Protein AF-A0A3A0AFW9-F1 (afdb_monomer)

Foldseek 3Di:
DDKDWDDDDPDDDDDDDDDDDDDDDPDDDDDDIDMDDDPDPVVVCVVVVVPVCPDDPDVVVVVVVVVVVVVVVVVVVVVVVVVVCVVVPVDPCPDPDPDPPDDPDDPVVVLVVVQVVLVVADWDWDDDQAEIEIGGPVCCVLVVVLVVLLQVLLQVLLVLQVHHGDHSVNHAYEYADADPVDPVCVVVVVVVVVVVVVDDDDPPDDPPPVNVVCVVPVPPDDPPPPDDDDDDDDDDWWDDLPDLDSYHYFHQLVNDDDDPPQDSSLVRSLSSLLRSNLSSLSVLCPPFTFGNVCVLLSLLSSVLRSVVSSCVRVVPPPPPPPPPDLPPQDDDPDPDSVVVDDSVSSNNVSNLLVVLLCVPQHSVLNNVLSVLSRVDDDQQVSCCSRRVDGSVVSVVVSVVVCCVRPNDDD

Mean predicted aligned error: 15.99 Å

Secondary structure (DSSP, 8-state):
-EEEEEPPP--------------------PPPPEEEEE-SHHHHHHHHTTS--PPPPPHHHHHHHHHHHHHHHHHHHHHHHHHHHHHTT-----PPP------S--HHHHHHHHHHHHTTSPEEEEE-SSEEEEEEGGGHHHHHHHHHHHHHHHHHHHHHTTPPPPPTT--EEEEEE---S-GGGHHHHHHHHHHHHT------S---HHHHHHHHHTTSS----------S---S-B-------SEEEEE-GGGS---TT--HHHHHHHHHHHHHHHHHHHHHHTT---BGGGHHHHHHHHHHHHHHHHHHHH------------------STTSGGGTS-HHHHHHHHHHHHHHHHHHH-TTHHHHHHHHTTT-SSHHHHHHHHHSS-HHHHHHHHHHHHHHHH----

Sequence (410 aa):
MRLVANSPRVSTILGLRGRPLQGKTMNNVRPWFDWQFVEDEDEWQRCVAHDDSAPEAHPADVARRQHLDWQVQIATAALLATLILLMSGRYSLRPPAVRNDGQNGDEGAAGTMTLAIAYIEPWQTITTAHFTFTFVQSEAAMVAPVARAAEPLYAALRHAVGLPKPSADEQIAIHIAPAITHPSAIPFWQSMHDQGRRGSQIFTGYTTLASLQAICTSHSLQFLVDEQPRSEESCPSQVSLDPIERTLTIPSPRLRSKPDGVSHADALVQALADQLAGRALAEALHGKRIAAGWSPLLAGMRLWLSRHTRTALLGFAPKDWQEGAVPMVQPGPCDFVADLLSVDERTMAAATIINFGMCAYGRDKLPTLLAALAQYDSWHVLIPAVFGVSAEEFEHDWQEHLRARYGDPS

Solvent-accessible surface area (backbone atoms only — not comparable to full-atom values): 25334 Å² total; per-residue (Å²): 113,51,81,51,82,51,80,85,78,93,72,87,83,86,84,82,92,82,83,88,79,82,86,76,86,86,85,80,83,74,90,77,73,58,77,48,83,38,72,48,70,74,57,47,52,55,60,54,71,68,61,81,73,72,73,77,79,52,69,68,60,56,54,49,50,54,51,50,53,51,51,53,52,51,54,50,52,53,52,51,52,49,51,54,46,54,73,64,70,78,53,81,81,71,76,74,80,83,73,88,69,95,64,100,77,68,71,67,63,61,54,57,54,52,54,60,54,62,72,71,48,58,74,43,76,51,74,61,75,45,38,38,39,37,34,39,53,93,46,47,86,49,46,57,62,47,61,65,51,47,55,64,50,49,43,50,46,21,48,51,47,63,40,70,74,82,49,73,86,60,55,32,38,35,37,43,38,78,65,66,96,46,80,82,52,53,66,60,48,54,52,52,52,58,53,62,73,67,55,91,71,81,89,83,63,88,79,50,72,64,59,64,48,47,64,67,52,73,78,64,89,80,85,76,81,78,83,69,84,82,76,82,89,75,85,84,63,73,58,79,81,72,82,83,69,56,63,46,80,41,64,30,42,91,74,48,93,68,63,89,93,58,48,57,50,56,51,41,47,52,53,48,34,42,54,49,26,48,48,36,50,50,62,64,42,60,96,52,62,38,49,50,86,47,51,44,47,54,49,2,44,31,53,40,48,24,49,57,52,45,30,73,71,70,68,43,69,71,74,69,79,84,62,71,75,70,75,77,77,72,88,55,73,94,70,67,56,70,76,77,48,52,73,65,55,43,21,51,54,28,21,51,52,51,50,46,48,34,70,78,72,36,60,83,40,46,33,51,41,63,56,40,45,50,76,39,87,48,64,72,59,39,34,36,75,58,72,72,42,54,42,67,56,52,50,51,54,47,51,53,49,49,36,75,75,72,45,76,90,127

pLDDT: mean 71.01, std 24.16, range [23.73, 98.25]

Structure (mmCIF, N/CA/C/O backbone):
data_AF-A0A3A0AFW9-F1
#
_entry.id   AF-A0A3A0AFW9-F1
#
loop_
_atom_site.group_PDB
_atom_site.id
_atom_site.type_symbol
_atom_site.label_atom_id
_atom_site.label_alt_id
_atom_site.label_comp_id
_atom_site.label_asym_id
_atom_site.label_entity_id
_atom_site.label_seq_id
_atom_site.pdbx_PDB_ins_code
_atom_site.Cartn_x
_atom_site.Cartn_y
_atom_site.Cartn_z
_atom_site.occupancy
_atom_site.B_iso_or_equiv
_atom_site.auth_seq_id
_atom_site.auth_comp_id
_atom_site.auth_asym_id
_atom_site.auth_atom_id
_atom_site.pdbx_PDB_model_num
ATOM 1 N N . MET A 1 1 ? -34.595 17.211 -5.704 1.00 37.59 1 MET A N 1
ATOM 2 C CA . MET A 1 1 ? -33.244 17.753 -5.453 1.00 37.59 1 MET A CA 1
ATOM 3 C C . MET A 1 1 ? -32.344 17.439 -6.641 1.00 37.59 1 MET A C 1
ATOM 5 O O . MET A 1 1 ? -32.106 16.267 -6.922 1.00 37.59 1 MET A O 1
ATOM 9 N N . ARG A 1 2 ? -31.934 18.463 -7.398 1.00 43.22 2 ARG A N 1
ATOM 10 C CA . ARG A 1 2 ? -31.089 18.342 -8.602 1.00 43.22 2 ARG A CA 1
ATOM 11 C C . ARG A 1 2 ? -29.952 19.373 -8.554 1.00 43.22 2 ARG A C 1
ATOM 13 O O . ARG A 1 2 ? -30.084 20.399 -7.889 1.00 43.22 2 ARG A O 1
ATOM 20 N N . LEU A 1 3 ? -28.836 19.073 -9.222 1.00 32.41 3 LEU A N 1
ATOM 21 C CA . LEU A 1 3 ? -27.611 19.883 -9.204 1.00 32.41 3 LEU A CA 1
ATOM 22 C C . LEU A 1 3 ? -27.411 20.575 -10.563 1.00 32.41 3 LEU A C 1
ATOM 24 O O . LEU A 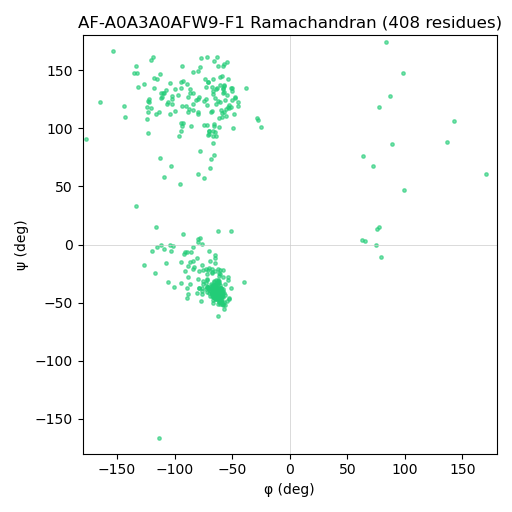1 3 ? -27.463 19.900 -11.592 1.00 32.41 3 LEU A O 1
ATOM 28 N N . VAL A 1 4 ? -27.160 21.888 -10.571 1.00 43.19 4 VAL A N 1
ATOM 29 C CA . VAL A 1 4 ? -26.870 22.682 -11.785 1.00 43.19 4 VAL A CA 1
ATOM 30 C C . VAL A 1 4 ? -25.558 23.450 -11.604 1.00 43.19 4 VAL A C 1
ATOM 32 O O . VAL A 1 4 ? -25.309 24.009 -10.535 1.00 43.19 4 VAL A O 1
ATOM 35 N N . ALA A 1 5 ? -24.724 23.489 -12.649 1.00 37.56 5 ALA A N 1
ATOM 36 C CA . ALA A 1 5 ? -23.521 24.320 -12.707 1.00 37.56 5 ALA A CA 1
ATOM 37 C C . ALA A 1 5 ? -23.843 25.663 -13.377 1.00 37.56 5 ALA A C 1
ATOM 39 O O . ALA A 1 5 ? -24.220 25.681 -14.549 1.00 37.56 5 ALA A O 1
ATOM 40 N N . ASN A 1 6 ? -23.658 26.784 -12.677 1.00 42.91 6 ASN A N 1
ATOM 41 C CA . ASN A 1 6 ? -23.862 28.109 -13.266 1.00 42.91 6 ASN A CA 1
ATOM 42 C C . ASN A 1 6 ? -22.550 28.697 -13.810 1.00 42.91 6 ASN A C 1
ATOM 44 O O . ASN A 1 6 ? -21.511 28.681 -13.149 1.00 42.91 6 ASN A O 1
ATOM 48 N N . SER A 1 7 ? -22.607 29.262 -15.020 1.00 33.00 7 SER A N 1
ATOM 49 C CA . SER A 1 7 ? -21.509 30.037 -15.611 1.00 33.00 7 SER A CA 1
ATOM 50 C C . SER A 1 7 ? -21.595 31.509 -15.176 1.00 33.00 7 SER A C 1
ATOM 52 O O . SER A 1 7 ? -22.681 32.093 -15.243 1.00 33.00 7 SER A O 1
ATOM 54 N N . PRO A 1 8 ? -20.495 32.160 -14.752 1.00 34.72 8 PRO A N 1
ATOM 55 C CA . PRO A 1 8 ? -20.556 33.548 -14.314 1.00 34.72 8 PRO A CA 1
ATOM 56 C C . PRO A 1 8 ? -20.768 34.506 -15.496 1.00 34.72 8 PRO A C 1
ATOM 58 O O . PRO A 1 8 ? -19.922 34.635 -16.384 1.00 34.72 8 PRO A O 1
ATOM 61 N N . ARG A 1 9 ? -21.870 35.269 -15.468 1.00 33.31 9 ARG A N 1
ATOM 62 C CA . ARG A 1 9 ? -21.994 36.515 -16.239 1.00 33.31 9 ARG A CA 1
ATOM 63 C C . ARG A 1 9 ? -21.245 37.636 -15.516 1.00 33.31 9 ARG A C 1
ATOM 65 O O . ARG A 1 9 ? -21.505 37.927 -14.352 1.00 33.31 9 ARG A O 1
ATOM 72 N N . VAL A 1 10 ? -20.349 38.309 -16.236 1.00 35.72 10 VAL A N 1
ATOM 73 C CA . VAL A 1 10 ? -19.743 39.576 -15.807 1.00 35.72 10 VAL A CA 1
ATOM 74 C C . VAL A 1 10 ? -20.819 40.661 -15.870 1.00 35.72 10 VAL A C 1
ATOM 76 O O . VAL A 1 10 ? -21.062 41.241 -16.926 1.00 35.72 10 VAL A O 1
ATOM 79 N N . SER A 1 11 ? -21.480 40.933 -14.747 1.00 28.70 11 SER A N 1
ATOM 80 C CA . SER A 1 11 ? -22.333 42.114 -14.580 1.00 28.70 11 SER A CA 1
ATOM 81 C C . SER A 1 11 ? -21.656 43.134 -13.668 1.00 28.70 11 SER A C 1
ATOM 83 O O . SER A 1 11 ? -21.302 42.864 -12.524 1.00 28.70 11 SER A O 1
ATOM 85 N N . THR A 1 12 ? -21.460 44.318 -14.236 1.00 29.67 12 THR A N 1
ATOM 86 C CA . THR A 1 12 ? -20.892 45.536 -13.665 1.00 29.67 12 THR A CA 1
ATOM 87 C C . THR A 1 12 ? -21.508 45.906 -12.310 1.00 29.67 12 THR A C 1
ATOM 89 O O . THR A 1 12 ? -22.651 46.351 -12.252 1.00 29.67 12 THR A O 1
ATOM 92 N N . ILE A 1 13 ? -20.725 45.823 -11.230 1.00 25.70 13 ILE A N 1
ATOM 93 C CA . ILE A 1 13 ? -21.006 46.534 -9.974 1.00 25.70 13 ILE A CA 1
ATOM 94 C C . ILE A 1 13 ? -20.225 47.850 -10.010 1.00 25.70 13 ILE A C 1
ATOM 96 O O . ILE A 1 13 ? -19.026 47.906 -9.739 1.00 25.70 13 ILE A O 1
ATOM 100 N N . LEU A 1 14 ? -20.916 48.921 -10.396 1.00 28.89 14 LEU A N 1
ATOM 101 C CA . LEU A 1 14 ? -20.464 50.294 -10.209 1.00 28.89 14 LEU A CA 1
ATOM 102 C C . LEU A 1 14 ? -20.928 50.762 -8.831 1.00 28.89 14 LEU A C 1
ATOM 104 O O . LEU A 1 14 ? -22.123 50.903 -8.592 1.00 28.89 14 LEU A O 1
ATOM 108 N N . GLY A 1 15 ? -19.969 51.065 -7.960 1.00 29.75 15 GLY A N 1
ATOM 109 C CA . GLY A 1 15 ? -20.211 51.899 -6.791 1.00 29.75 15 GLY A CA 1
ATOM 110 C C . GLY A 1 15 ? -19.553 51.373 -5.531 1.00 29.75 15 GLY A C 1
ATOM 111 O O . GLY A 1 15 ? -20.198 50.685 -4.761 1.00 29.75 15 GLY A O 1
ATOM 112 N N . LEU A 1 16 ? -18.299 51.767 -5.302 1.00 25.95 16 LEU A N 1
ATOM 113 C CA . LEU A 1 16 ? -17.840 52.297 -4.015 1.00 25.95 16 LEU A CA 1
ATOM 114 C C . LEU A 1 16 ? -16.478 52.985 -4.213 1.00 25.95 16 LEU A C 1
ATOM 116 O O . LEU A 1 16 ? -15.519 52.421 -4.734 1.00 25.95 16 LEU A O 1
ATOM 120 N N . ARG A 1 17 ? -16.443 54.268 -3.844 1.00 31.45 17 ARG A N 1
ATOM 121 C CA . ARG A 1 17 ? -15.264 55.141 -3.823 1.00 31.45 17 ARG A CA 1
ATOM 122 C C . ARG A 1 17 ? -14.277 54.669 -2.751 1.00 31.45 17 ARG A C 1
ATOM 124 O O . ARG A 1 17 ? -14.675 54.544 -1.599 1.00 31.45 17 ARG A O 1
ATOM 131 N N . GLY A 1 18 ? -12.984 54.626 -3.082 1.00 30.72 18 GLY A N 1
ATOM 132 C CA . GLY A 1 18 ? -11.931 54.929 -2.105 1.00 30.72 18 GLY A CA 1
ATOM 133 C C . GLY A 1 18 ? -10.651 54.093 -2.178 1.00 30.72 18 GLY A C 1
ATOM 134 O O . GLY A 1 18 ? -10.605 52.999 -1.638 1.00 30.72 18 GLY A O 1
ATOM 135 N N . ARG A 1 19 ? -9.589 54.744 -2.677 1.00 28.05 19 ARG A N 1
ATOM 136 C CA . ARG A 1 19 ? -8.141 54.428 -2.624 1.00 28.05 19 ARG A CA 1
ATOM 137 C C . ARG A 1 19 ? -7.558 53.510 -3.719 1.00 28.05 19 ARG A C 1
ATOM 139 O O . ARG A 1 19 ? -8.044 52.405 -3.925 1.00 28.05 19 ARG A O 1
ATOM 146 N N . PRO A 1 20 ? -6.468 53.944 -4.390 1.00 32.84 20 PRO A N 1
ATOM 147 C CA . PRO A 1 20 ? -5.750 53.124 -5.355 1.00 32.84 20 PRO A CA 1
ATOM 148 C C . PRO A 1 20 ? -4.788 52.167 -4.636 1.00 32.84 20 PRO A C 1
ATOM 150 O O . PRO A 1 20 ? -3.909 52.608 -3.896 1.00 32.84 20 PRO A O 1
ATOM 153 N N . LEU A 1 21 ? -4.919 50.864 -4.888 1.00 32.56 21 LEU A N 1
ATOM 154 C CA . LEU A 1 21 ? -3.841 49.905 -4.649 1.00 32.56 21 LEU A CA 1
ATOM 155 C C . LEU A 1 21 ? -2.978 49.839 -5.912 1.00 32.56 21 LEU A C 1
ATOM 157 O O . LEU A 1 21 ? -3.436 49.446 -6.984 1.00 32.56 21 LEU A O 1
ATOM 161 N N . GLN A 1 22 ? -1.731 50.284 -5.780 1.00 37.00 22 GLN A N 1
ATOM 162 C CA . GLN A 1 22 ? -0.700 50.161 -6.802 1.00 37.00 22 GLN A CA 1
ATOM 163 C C . GLN A 1 22 ? -0.321 48.689 -7.014 1.00 37.00 22 GLN A C 1
ATOM 165 O O . GLN A 1 22 ? 0.035 47.989 -6.072 1.00 37.00 22 GLN A O 1
ATOM 170 N N . GLY A 1 23 ? -0.327 48.271 -8.282 1.00 41.38 23 GLY A N 1
ATOM 171 C CA . GLY A 1 23 ? 0.675 47.370 -8.853 1.00 41.38 23 GLY A CA 1
ATOM 172 C C . GLY A 1 23 ? 0.766 45.951 -8.290 1.00 41.38 23 GLY A C 1
ATOM 173 O O . GLY A 1 23 ? 1.755 45.606 -7.651 1.00 41.38 23 GLY A O 1
ATOM 174 N N . LYS A 1 24 ? -0.178 45.080 -8.656 1.00 32.75 24 LYS A N 1
ATOM 175 C CA . LYS A 1 24 ? 0.105 43.644 -8.805 1.00 32.75 24 LYS A CA 1
ATOM 176 C C . LYS A 1 24 ? -0.708 43.084 -9.968 1.00 32.75 24 LYS A C 1
ATOM 178 O O . LYS A 1 24 ? -1.930 43.163 -9.985 1.00 32.75 24 LYS A O 1
ATOM 183 N N . THR A 1 25 ? -0.004 42.572 -10.967 1.00 34.81 25 THR A N 1
ATOM 184 C CA . THR A 1 25 ? -0.544 41.882 -12.138 1.00 34.81 25 THR A CA 1
ATOM 185 C C . THR A 1 25 ? -1.359 40.661 -11.699 1.00 34.81 25 THR A C 1
ATOM 187 O O . THR A 1 25 ? -0.814 39.698 -11.164 1.00 34.81 25 THR A O 1
ATOM 190 N N . MET A 1 26 ? -2.675 40.697 -11.922 1.00 33.06 26 MET A N 1
ATOM 191 C CA . MET A 1 26 ? -3.570 39.545 -11.773 1.00 33.06 26 MET A CA 1
ATOM 192 C C . MET A 1 26 ? -3.431 38.619 -12.990 1.00 33.06 26 MET A C 1
ATOM 194 O O . MET A 1 26 ? -4.250 38.653 -13.899 1.00 33.06 26 MET A O 1
ATOM 198 N N . ASN A 1 27 ? -2.397 37.778 -13.000 1.00 33.69 27 ASN A N 1
ATOM 199 C CA . ASN A 1 27 ? -2.289 36.637 -13.913 1.00 33.69 27 ASN A CA 1
ATOM 200 C C . ASN A 1 27 ? -2.387 35.347 -13.091 1.00 33.69 27 ASN A C 1
ATOM 202 O O . ASN A 1 27 ? -1.359 34.754 -12.790 1.00 33.69 27 ASN A O 1
ATOM 206 N N . ASN A 1 28 ? -3.596 34.993 -12.634 1.00 34.69 28 ASN A N 1
ATOM 207 C CA . ASN A 1 28 ? -4.026 33.631 -12.250 1.00 34.69 28 ASN A CA 1
ATOM 208 C C . ASN A 1 28 ? -5.400 33.667 -11.554 1.00 34.69 28 ASN A C 1
ATOM 210 O O . ASN A 1 28 ? -5.542 33.264 -10.402 1.00 34.69 28 ASN A O 1
ATOM 214 N N . VAL A 1 29 ? -6.435 34.144 -12.249 1.00 33.06 29 VAL A N 1
ATOM 215 C CA . VAL A 1 29 ? -7.818 33.848 -11.847 1.00 33.06 29 VAL A CA 1
ATOM 216 C C . VAL A 1 29 ? -8.253 32.632 -12.660 1.00 33.06 29 VAL A C 1
ATOM 218 O O . VAL A 1 29 ? -8.474 32.736 -13.864 1.00 33.06 29 VAL A O 1
ATOM 221 N N . ARG A 1 30 ? -8.307 31.458 -12.022 1.00 32.25 30 ARG A N 1
ATOM 222 C CA . ARG A 1 30 ? -9.023 30.303 -12.586 1.00 32.25 30 ARG A CA 1
ATOM 223 C C . ARG A 1 30 ? -10.527 30.599 -12.498 1.00 32.25 30 ARG A C 1
ATOM 225 O O . ARG A 1 30 ? -10.936 31.153 -11.480 1.00 32.25 30 ARG A O 1
ATOM 232 N N . PRO A 1 31 ? -11.351 30.258 -13.502 1.00 33.75 31 PRO A N 1
ATOM 233 C CA . PRO A 1 31 ? -12.797 30.377 -13.361 1.00 33.75 31 PRO A CA 1
ATOM 234 C C . PRO A 1 31 ? -13.266 29.407 -12.269 1.00 33.75 31 PRO A C 1
ATOM 236 O O . PRO A 1 31 ? -12.922 28.226 -12.297 1.00 33.75 31 PRO A O 1
ATOM 239 N N . TRP A 1 32 ? -13.985 29.927 -11.277 1.00 35.72 32 TRP A N 1
ATOM 240 C CA . TRP A 1 32 ? -14.683 29.127 -10.272 1.00 35.72 32 TRP A CA 1
ATOM 241 C C . TRP A 1 32 ? -16.116 28.900 -10.762 1.00 35.72 32 TRP A C 1
ATOM 243 O O . TRP A 1 32 ? -16.708 29.799 -11.362 1.00 35.72 32 TRP A O 1
ATOM 253 N N . PHE A 1 33 ? -16.643 27.699 -10.535 1.00 33.59 33 PHE A N 1
ATOM 254 C CA . PHE A 1 33 ? -18.048 27.369 -10.761 1.00 33.59 33 PHE A CA 1
ATOM 255 C C . PHE A 1 33 ? -18.752 27.366 -9.407 1.00 33.59 33 PHE A C 1
ATOM 257 O O . PHE A 1 33 ? -18.284 26.686 -8.492 1.00 33.59 33 PHE A O 1
ATOM 264 N N . ASP A 1 34 ? -19.856 28.101 -9.296 1.00 36.22 34 ASP A N 1
ATOM 265 C CA . ASP A 1 34 ? -20.763 27.986 -8.155 1.00 36.22 34 ASP A CA 1
ATOM 266 C C . ASP A 1 34 ? -21.789 26.890 -8.450 1.00 36.22 34 ASP A C 1
ATOM 268 O O . ASP A 1 34 ? -22.455 26.891 -9.492 1.00 36.22 34 ASP A O 1
ATOM 272 N N . TRP A 1 35 ? -21.891 25.942 -7.522 1.00 44.97 35 TRP A N 1
ATOM 273 C CA . TRP A 1 35 ? -22.885 24.878 -7.550 1.00 44.97 35 TRP A CA 1
ATOM 274 C C . TRP A 1 35 ? -24.061 25.281 -6.675 1.00 44.97 35 TRP A C 1
ATOM 276 O O . TRP A 1 35 ? -23.880 25.651 -5.515 1.00 44.97 35 TRP A O 1
ATOM 286 N N . GLN A 1 36 ? -25.267 25.189 -7.227 1.00 49.91 36 GLN A N 1
ATOM 287 C CA . GLN A 1 36 ? -26.495 25.465 -6.494 1.00 49.91 36 GLN A CA 1
ATOM 288 C C . GLN A 1 36 ? -27.363 24.209 -6.443 1.00 49.91 36 GLN A C 1
ATOM 290 O O . GLN A 1 36 ? -27.541 23.510 -7.446 1.00 49.91 36 GLN A O 1
ATOM 295 N N . PHE A 1 37 ? -27.892 23.926 -5.254 1.00 47.09 37 PHE A N 1
ATOM 296 C CA . PHE A 1 37 ? -28.903 22.900 -5.059 1.00 47.09 37 PHE A CA 1
ATOM 297 C C . PHE A 1 37 ? -30.263 23.502 -5.368 1.00 47.09 37 PHE A C 1
ATOM 299 O O . PHE A 1 37 ? -30.663 24.483 -4.746 1.00 47.09 37 PHE A O 1
ATOM 306 N N . VAL A 1 38 ? -30.952 22.903 -6.333 1.00 62.44 38 VAL A N 1
ATOM 307 C CA . VAL A 1 38 ? -32.309 23.292 -6.693 1.00 62.44 38 VAL A CA 1
ATOM 308 C C . VAL A 1 38 ? -33.253 22.241 -6.124 1.00 62.44 38 VAL A C 1
ATOM 310 O O . VAL A 1 38 ? -33.212 21.054 -6.487 1.00 62.44 38 VAL A O 1
ATOM 313 N N . GLU A 1 39 ? -34.044 22.666 -5.147 1.00 56.66 39 GLU A N 1
ATOM 314 C CA . GLU A 1 39 ? -34.952 21.788 -4.409 1.00 56.66 39 GLU A CA 1
ATOM 315 C C . GLU A 1 39 ? -36.320 21.676 -5.092 1.00 56.66 39 GLU A C 1
ATOM 317 O O . GLU A 1 39 ? -36.933 20.610 -5.016 1.00 56.66 39 GLU A O 1
ATOM 322 N N . ASP A 1 40 ? -36.732 22.709 -5.837 1.00 78.50 40 ASP A N 1
ATOM 323 C CA . ASP A 1 40 ? -38.038 22.819 -6.495 1.00 78.50 40 ASP A CA 1
ATOM 324 C C . ASP A 1 40 ? -37.973 22.561 -8.019 1.00 78.50 40 ASP A C 1
ATOM 326 O O . ASP A 1 40 ? -37.068 23.022 -8.719 1.00 78.50 40 ASP A O 1
ATOM 330 N N . GLU A 1 41 ? -38.954 21.832 -8.556 1.00 72.44 41 GLU A N 1
ATOM 331 C CA . GLU A 1 41 ? -39.054 21.491 -9.983 1.00 72.44 41 GLU A CA 1
ATOM 332 C C . GLU A 1 41 ? -39.299 22.743 -10.844 1.00 72.44 41 GLU A C 1
ATOM 334 O O . GLU A 1 41 ? -38.756 22.841 -11.943 1.00 72.44 41 GLU A O 1
ATOM 339 N N . ASP A 1 42 ? -40.012 23.750 -10.331 1.00 76.00 42 ASP A N 1
ATOM 340 C CA . ASP A 1 42 ? -40.266 25.002 -11.061 1.00 76.00 42 ASP A CA 1
ATOM 341 C C . ASP A 1 42 ? -39.014 25.892 -11.178 1.00 76.00 42 ASP A C 1
ATOM 343 O O . ASP A 1 42 ? -38.887 26.719 -12.088 1.00 76.00 42 ASP A O 1
ATOM 347 N N . GLU A 1 43 ? -38.064 25.757 -10.253 1.00 69.62 43 GLU A N 1
ATOM 348 C CA . GLU A 1 43 ? -36.750 26.400 -10.338 1.00 69.62 43 GLU A CA 1
ATOM 349 C C . GLU A 1 43 ? -35.832 25.633 -11.302 1.00 69.62 43 GLU A C 1
ATOM 351 O O . GLU A 1 43 ? -35.161 26.249 -12.130 1.00 69.62 43 GLU A O 1
ATOM 356 N N . TRP A 1 44 ? -35.909 24.297 -11.310 1.00 72.75 44 TRP A N 1
ATOM 357 C CA . TRP A 1 44 ? -35.198 23.463 -12.281 1.00 72.75 44 TRP A CA 1
ATOM 358 C C . TRP A 1 44 ? -35.635 23.755 -13.723 1.00 72.75 44 TRP A C 1
ATOM 360 O O . TRP A 1 44 ? -34.791 23.978 -14.591 1.00 72.75 44 TRP A O 1
ATOM 370 N N . GLN A 1 45 ? -36.943 23.822 -13.983 1.00 73.75 45 GLN A N 1
ATOM 371 C CA . GLN A 1 45 ? -37.474 24.124 -15.316 1.00 73.75 45 GLN A CA 1
ATOM 372 C C . GLN A 1 45 ? -37.051 25.523 -15.796 1.00 73.75 45 GLN A C 1
ATOM 374 O O . GLN A 1 45 ? -36.793 25.710 -16.982 1.00 73.75 45 GLN A O 1
ATOM 379 N N . ARG A 1 46 ? -36.883 26.497 -14.888 1.00 71.44 46 ARG A N 1
ATOM 380 C CA . ARG A 1 46 ? -36.341 27.828 -15.222 1.00 71.44 46 ARG A CA 1
ATOM 381 C C . ARG A 1 46 ? -34.848 27.806 -15.547 1.00 71.44 46 ARG A C 1
ATOM 383 O O . ARG A 1 46 ? -34.431 28.544 -16.437 1.00 71.44 46 ARG A O 1
ATOM 390 N N . CYS A 1 47 ? -34.060 26.976 -14.866 1.00 67.62 47 CYS A N 1
ATOM 391 C CA . CYS A 1 47 ? -32.641 26.795 -15.175 1.00 67.62 47 CYS A CA 1
ATOM 392 C C . CYS A 1 47 ? -32.433 26.118 -16.537 1.00 67.62 47 CYS A C 1
ATOM 394 O O . CYS A 1 47 ? -31.583 26.558 -17.305 1.00 67.62 47 CYS A O 1
ATOM 396 N N . VAL A 1 48 ? -33.234 25.097 -16.863 1.00 65.19 48 VAL A N 1
ATOM 397 C CA . VAL A 1 48 ? -33.122 24.348 -18.128 1.00 65.19 48 VAL A CA 1
ATOM 398 C C . VAL A 1 48 ? -33.686 25.132 -19.316 1.00 65.19 48 VAL A C 1
ATOM 400 O O . VAL A 1 48 ? -33.053 25.181 -20.365 1.00 65.19 48 VAL A O 1
ATOM 403 N N . ALA A 1 49 ? -34.811 25.838 -19.153 1.00 66.94 49 ALA A N 1
ATOM 404 C CA . ALA A 1 49 ? -35.404 26.645 -20.227 1.00 66.94 49 ALA A CA 1
ATOM 405 C C . ALA A 1 49 ? -34.529 27.839 -20.670 1.00 66.94 49 ALA A C 1
ATOM 407 O O . ALA A 1 49 ? -34.842 28.501 -21.660 1.00 66.94 49 ALA A O 1
ATOM 408 N N . HIS A 1 50 ? -33.444 28.141 -19.947 1.00 52.75 50 HIS A N 1
ATOM 409 C CA . HIS A 1 50 ? -32.477 29.177 -20.314 1.00 52.75 50 HIS A CA 1
ATOM 410 C C . HIS A 1 50 ? -31.306 28.662 -21.174 1.00 52.75 50 HIS A C 1
ATOM 412 O O . HIS A 1 50 ? -30.530 29.486 -21.660 1.00 52.75 50 HIS A O 1
ATOM 418 N N . ASP A 1 51 ? -31.189 27.345 -21.391 1.00 47.91 51 ASP A N 1
ATOM 419 C CA . ASP A 1 51 ? -30.055 26.712 -22.092 1.00 47.91 51 ASP A CA 1
ATOM 420 C C . ASP A 1 51 ? -30.371 26.298 -23.550 1.00 47.91 51 ASP A C 1
ATOM 422 O O . ASP A 1 51 ? -29.478 25.951 -24.318 1.00 47.91 51 ASP A O 1
ATOM 426 N N . ASP A 1 52 ? -31.628 26.426 -23.996 1.00 42.88 52 ASP A N 1
ATOM 427 C CA . ASP A 1 52 ? -32.060 26.042 -25.357 1.00 42.88 52 ASP A CA 1
ATOM 428 C C . ASP A 1 52 ? -31.651 27.029 -26.469 1.00 42.88 52 ASP A C 1
ATOM 430 O O . ASP A 1 52 ? -31.920 26.812 -27.652 1.00 42.88 52 ASP A O 1
ATOM 434 N N . SER A 1 53 ? -30.950 28.111 -26.132 1.00 51.38 53 SER A N 1
ATOM 435 C CA . SER A 1 53 ? -30.331 29.002 -27.118 1.00 51.38 53 SER A CA 1
ATOM 436 C C . SER A 1 53 ? -28.828 28.759 -27.202 1.00 51.38 53 SER A C 1
ATOM 438 O O . SER A 1 53 ? -28.031 29.627 -26.844 1.00 51.38 53 SER A O 1
ATOM 440 N N . ALA A 1 54 ? -28.431 27.582 -27.695 1.00 43.06 54 ALA A N 1
ATOM 441 C CA . ALA A 1 54 ? -27.060 27.360 -28.140 1.00 43.06 54 ALA A CA 1
ATOM 442 C C . ALA A 1 54 ? -26.751 28.364 -29.271 1.00 43.06 54 ALA A C 1
ATOM 444 O O . ALA A 1 54 ? -27.413 28.322 -30.313 1.00 43.06 54 ALA A O 1
ATOM 445 N N . PRO A 1 55 ? -25.802 29.303 -29.098 1.00 50.69 55 PRO A N 1
ATOM 446 C CA . PRO A 1 55 ? -25.491 30.255 -30.153 1.00 50.69 55 PRO A CA 1
ATOM 447 C C . PRO A 1 55 ? -24.921 29.500 -31.359 1.00 50.69 55 PRO A C 1
ATOM 449 O O . PRO A 1 55 ? -24.042 28.648 -31.199 1.00 50.69 55 PRO A O 1
ATOM 452 N N . GLU A 1 56 ? -25.410 29.814 -32.565 1.00 55.38 56 GLU A N 1
ATOM 453 C CA . GLU A 1 56 ? -24.786 29.353 -33.808 1.00 55.38 56 GLU A CA 1
ATOM 454 C C . GLU A 1 56 ? -23.278 29.619 -33.731 1.00 55.38 56 GLU A C 1
ATOM 456 O O . GLU A 1 56 ? -22.845 30.730 -33.409 1.00 55.38 56 GLU A O 1
ATOM 461 N N . ALA A 1 57 ? -22.478 28.576 -33.974 1.00 53.31 57 ALA A N 1
ATOM 462 C CA . ALA A 1 57 ? -21.030 28.656 -33.861 1.00 53.31 57 ALA A CA 1
ATOM 463 C C . ALA A 1 57 ? -20.515 29.817 -34.718 1.00 53.31 57 ALA A C 1
ATOM 465 O O . ALA A 1 57 ? -20.684 29.829 -35.940 1.00 53.31 57 ALA A O 1
ATOM 466 N N . HIS A 1 58 ? -19.889 30.797 -34.067 1.00 75.31 58 HIS A N 1
ATOM 467 C CA . HIS A 1 58 ? -19.414 31.993 -34.739 1.00 75.31 58 HIS A CA 1
ATOM 468 C C . HIS A 1 58 ? -18.439 31.581 -35.863 1.00 75.31 58 HIS A C 1
ATOM 470 O O . HIS A 1 58 ? -17.551 30.758 -35.623 1.00 75.31 58 HIS A O 1
ATOM 476 N N . PRO A 1 59 ? -18.534 32.137 -37.086 1.00 75.69 59 PRO A N 1
ATOM 477 C CA . PRO A 1 59 ? -17.701 31.726 -38.225 1.00 75.69 59 PRO A CA 1
ATOM 478 C C . PRO A 1 59 ? -16.189 31.758 -37.945 1.00 75.69 59 PRO A C 1
ATOM 480 O O . PRO A 1 59 ? -15.422 30.975 -38.506 1.00 75.69 59 PRO A O 1
ATOM 483 N N . ALA A 1 60 ? -15.758 32.629 -37.028 1.00 70.44 60 ALA A N 1
ATOM 484 C CA . ALA A 1 60 ? -14.375 32.691 -36.557 1.00 70.44 60 ALA A CA 1
ATOM 485 C C . ALA A 1 60 ? -13.930 31.428 -35.791 1.00 70.44 60 ALA A C 1
ATOM 487 O O . ALA A 1 60 ? -12.779 31.018 -35.923 1.00 70.44 60 ALA A O 1
ATOM 488 N N . ASP A 1 61 ? -14.823 30.780 -35.041 1.00 64.06 61 ASP A N 1
ATOM 489 C CA . ASP A 1 61 ? -14.520 29.547 -34.307 1.00 64.06 61 ASP A CA 1
ATOM 490 C C . ASP A 1 61 ? -14.440 28.341 -35.247 1.00 64.06 61 ASP A C 1
ATOM 492 O O . ASP A 1 61 ? -13.585 27.472 -35.069 1.00 64.06 61 ASP A O 1
ATOM 496 N N . VAL A 1 62 ? -15.258 28.323 -36.305 1.00 70.12 62 VAL A N 1
ATOM 497 C CA . VAL A 1 62 ? -15.174 27.317 -37.377 1.00 70.12 62 VAL A CA 1
ATOM 498 C C . VAL A 1 62 ? -13.854 27.454 -38.143 1.00 70.12 62 VAL A C 1
ATOM 500 O O . VAL A 1 62 ? -13.139 26.466 -38.315 1.00 70.12 62 VAL A O 1
ATOM 503 N N . ALA A 1 63 ? -13.473 28.677 -38.526 1.00 74.06 63 ALA A N 1
ATOM 504 C CA . ALA A 1 63 ? -12.198 28.944 -39.193 1.00 74.06 63 ALA A CA 1
ATOM 505 C C . ALA A 1 63 ? -10.989 28.600 -38.302 1.00 74.06 63 ALA A C 1
ATOM 507 O O . ALA A 1 63 ? -9.991 28.054 -38.775 1.00 74.06 63 ALA A O 1
ATOM 508 N N . ARG A 1 64 ? -11.085 28.855 -36.991 1.00 70.56 64 ARG A N 1
ATOM 509 C CA . ARG A 1 64 ? -10.041 28.506 -36.019 1.00 70.56 64 ARG A CA 1
ATOM 510 C C . ARG A 1 64 ? -9.870 26.994 -35.874 1.00 70.56 64 ARG A C 1
ATOM 512 O O . ARG A 1 64 ? -8.734 26.529 -35.823 1.00 70.56 64 ARG A O 1
ATOM 519 N N . ARG A 1 65 ? -10.969 26.231 -35.852 1.00 70.44 65 ARG A N 1
ATOM 520 C CA . ARG A 1 65 ? -10.942 24.756 -35.839 1.00 70.44 65 ARG A CA 1
ATOM 521 C C . ARG A 1 65 ? -10.306 24.195 -37.110 1.00 70.44 65 ARG A C 1
ATOM 523 O O . ARG A 1 65 ? -9.405 23.373 -37.015 1.00 70.44 65 ARG A O 1
ATOM 530 N N . GLN A 1 66 ? -10.679 24.718 -38.279 1.00 73.12 66 GLN A N 1
ATOM 531 C CA . GLN A 1 66 ? -10.082 24.307 -39.557 1.00 73.12 66 GLN A CA 1
ATOM 532 C C . GLN A 1 66 ? -8.577 24.608 -39.635 1.00 73.12 66 GLN A C 1
ATOM 534 O O . GLN A 1 66 ? -7.806 23.803 -40.156 1.00 73.12 66 GLN A O 1
ATOM 539 N N . HIS A 1 67 ? -8.135 25.742 -39.087 1.00 74.94 67 HIS A N 1
ATOM 540 C CA . HIS A 1 67 ? -6.715 26.087 -39.035 1.00 74.94 67 HIS A CA 1
ATOM 541 C C . HIS A 1 67 ? -5.920 25.178 -38.079 1.00 74.94 67 HIS A C 1
ATOM 543 O O . HIS A 1 67 ? -4.792 24.796 -38.391 1.00 74.94 67 HIS A O 1
ATOM 549 N N . LEU A 1 68 ? -6.500 24.803 -36.933 1.00 69.81 68 LEU A N 1
ATOM 550 C CA . LEU A 1 68 ? -5.906 23.838 -35.998 1.00 69.81 68 LEU A CA 1
ATOM 551 C C . LEU A 1 68 ? -5.780 22.443 -36.628 1.00 69.81 68 LEU A C 1
ATOM 553 O O . LEU A 1 68 ? -4.706 21.849 -36.555 1.00 69.81 68 LEU A O 1
ATOM 557 N N . ASP A 1 69 ? -6.815 21.966 -37.323 1.00 71.69 69 ASP A N 1
ATOM 558 C CA . ASP A 1 69 ? -6.778 20.678 -38.030 1.00 71.69 69 ASP A CA 1
ATOM 559 C C . ASP A 1 69 ? -5.687 20.645 -39.111 1.00 71.69 69 ASP A C 1
ATOM 561 O O . ASP A 1 69 ? -4.946 19.666 -39.230 1.00 71.69 69 ASP A O 1
ATOM 565 N N . TRP A 1 70 ? -5.521 21.736 -39.865 1.00 80.75 70 TRP A N 1
ATOM 566 C CA . TRP A 1 70 ? -4.467 21.851 -40.876 1.00 80.75 70 TRP A CA 1
ATOM 567 C C . TRP A 1 70 ? -3.055 21.839 -40.265 1.00 80.75 70 TRP A C 1
ATOM 569 O O . TRP A 1 70 ? -2.162 21.157 -40.776 1.00 80.75 70 TRP A O 1
ATOM 579 N N . GLN A 1 71 ? -2.843 22.528 -39.138 1.00 73.56 71 GLN A N 1
ATOM 580 C CA . GLN A 1 71 ? -1.558 22.501 -38.429 1.00 73.56 71 GLN A CA 1
ATOM 581 C C . GLN A 1 71 ? -1.223 21.108 -37.882 1.00 73.56 71 GLN A C 1
ATOM 583 O O . GLN A 1 71 ? -0.077 20.668 -37.995 1.00 73.56 71 GLN A O 1
ATOM 588 N N . VAL A 1 72 ? -2.216 20.387 -37.351 1.00 68.69 72 VAL A N 1
ATOM 589 C CA . VAL A 1 72 ? -2.044 19.004 -36.881 1.00 68.69 72 VAL A CA 1
ATOM 590 C C . VAL A 1 72 ? -1.672 18.075 -38.041 1.00 68.69 72 VAL A C 1
ATOM 592 O O . VAL A 1 72 ? -0.751 17.264 -37.904 1.00 68.69 72 VAL A O 1
ATOM 595 N N . GLN A 1 73 ? -2.311 18.219 -39.207 1.00 71.94 73 GLN A N 1
ATOM 596 C CA . GLN A 1 73 ? -1.978 17.430 -40.401 1.00 71.94 73 GLN A CA 1
ATOM 597 C C . GLN A 1 73 ? -0.539 17.670 -40.882 1.00 71.94 73 GLN A C 1
ATOM 599 O O . GLN A 1 73 ? 0.171 16.708 -41.184 1.00 71.94 73 GLN A O 1
ATOM 604 N N . ILE A 1 74 ? -0.072 18.922 -40.901 1.00 80.56 74 ILE A N 1
ATOM 605 C CA . ILE A 1 74 ? 1.306 19.248 -41.302 1.00 80.56 74 ILE A CA 1
ATOM 606 C C . ILE A 1 74 ? 2.326 18.706 -40.302 1.00 80.56 74 ILE A C 1
ATOM 608 O O . ILE A 1 74 ? 3.308 18.088 -40.716 1.00 80.56 74 ILE A O 1
ATOM 612 N N . ALA A 1 75 ? 2.093 18.888 -39.000 1.00 73.06 75 ALA A N 1
ATOM 613 C CA . ALA A 1 75 ? 2.983 18.363 -37.966 1.00 73.06 75 ALA A CA 1
ATOM 614 C C . ALA A 1 75 ? 3.088 16.830 -38.042 1.00 73.06 75 ALA A C 1
ATOM 616 O O . ALA A 1 75 ? 4.184 16.272 -37.963 1.00 73.06 75 ALA A O 1
ATOM 617 N N . THR A 1 76 ? 1.964 16.153 -38.292 1.00 71.12 76 THR A N 1
ATOM 618 C CA . THR A 1 76 ? 1.914 14.695 -38.464 1.00 71.12 76 THR A CA 1
ATOM 619 C C . THR A 1 76 ? 2.680 14.250 -39.710 1.00 71.12 76 THR A C 1
ATOM 621 O O . THR A 1 76 ? 3.491 13.328 -39.631 1.00 71.12 76 THR A O 1
ATOM 624 N N . ALA A 1 77 ? 2.495 14.923 -40.852 1.00 77.00 77 ALA A N 1
ATOM 625 C CA . ALA A 1 77 ? 3.215 14.609 -42.087 1.00 77.00 77 ALA A CA 1
ATOM 626 C C . ALA A 1 77 ? 4.735 14.821 -41.948 1.00 77.00 77 ALA A C 1
ATOM 628 O O . ALA A 1 77 ? 5.519 13.989 -42.408 1.00 77.00 77 ALA A O 1
ATOM 629 N N . ALA A 1 78 ? 5.159 15.892 -41.270 1.00 77.88 78 ALA A N 1
ATOM 630 C CA . ALA A 1 78 ? 6.569 16.182 -41.015 1.00 77.88 78 ALA A CA 1
ATOM 631 C C . ALA A 1 78 ? 7.222 15.146 -40.082 1.00 77.88 78 ALA A C 1
ATOM 633 O O . ALA A 1 78 ? 8.341 14.694 -40.346 1.00 77.88 78 ALA A O 1
ATOM 634 N N . LEU A 1 79 ? 6.517 14.716 -39.030 1.00 77.19 79 LEU A N 1
ATOM 635 C CA . LEU A 1 79 ? 6.979 13.654 -38.133 1.00 77.19 79 LEU A CA 1
ATOM 636 C C . LEU A 1 79 ? 7.157 12.330 -38.893 1.00 77.19 79 LEU A C 1
ATOM 638 O O . LEU A 1 79 ? 8.181 11.660 -38.755 1.00 77.19 79 LEU A O 1
ATOM 642 N N . LEU A 1 80 ? 6.190 11.988 -39.748 1.00 77.38 80 LEU A N 1
ATOM 643 C CA . LEU A 1 80 ? 6.197 10.751 -40.526 1.00 77.38 80 LEU A CA 1
ATOM 644 C C . LEU A 1 80 ? 7.325 10.742 -41.569 1.00 77.38 80 LEU A C 1
ATOM 646 O O . LEU A 1 80 ? 8.044 9.752 -41.692 1.00 77.38 80 LEU A O 1
ATOM 650 N N . ALA A 1 81 ? 7.549 11.866 -42.256 1.00 75.62 81 ALA A N 1
ATOM 651 C CA . ALA A 1 81 ? 8.683 12.033 -43.162 1.00 75.62 81 ALA A CA 1
ATOM 652 C C . ALA A 1 81 ? 10.027 11.902 -42.426 1.00 75.62 81 ALA A C 1
ATOM 654 O O . ALA A 1 81 ? 10.935 11.233 -42.914 1.00 75.62 81 ALA A O 1
ATOM 655 N N . THR A 1 82 ? 10.142 12.470 -41.223 1.00 75.12 82 THR A N 1
ATOM 656 C CA . THR A 1 82 ? 11.354 12.370 -40.393 1.00 75.12 82 THR A CA 1
ATOM 657 C C . THR A 1 82 ? 11.630 10.926 -39.969 1.00 75.12 82 THR A C 1
ATOM 659 O O . THR A 1 82 ? 12.764 10.460 -40.073 1.00 75.12 82 THR A O 1
ATOM 662 N N . LEU A 1 83 ? 10.595 10.183 -39.566 1.00 73.69 83 LEU A N 1
ATOM 663 C CA . LEU A 1 83 ? 10.683 8.754 -39.247 1.00 73.69 83 LEU A CA 1
ATOM 664 C C . LEU A 1 83 ? 11.114 7.915 -40.455 1.00 73.69 83 LEU A C 1
ATOM 666 O O . LEU A 1 83 ? 12.007 7.080 -40.328 1.00 73.69 83 LEU A O 1
ATOM 670 N N . ILE A 1 84 ? 10.543 8.168 -41.637 1.00 78.69 84 ILE A N 1
ATOM 671 C CA . ILE A 1 84 ? 10.937 7.490 -42.883 1.00 78.69 84 ILE A CA 1
ATOM 672 C C . ILE A 1 84 ? 12.413 7.764 -43.203 1.00 78.69 84 ILE A C 1
ATOM 674 O O . ILE A 1 84 ? 13.160 6.840 -43.532 1.00 78.69 84 ILE A O 1
ATOM 678 N N . LEU A 1 85 ? 12.860 9.015 -43.073 1.00 72.25 85 LEU A N 1
ATOM 679 C CA . LEU A 1 85 ? 14.250 9.389 -43.331 1.00 72.25 85 LEU A CA 1
ATOM 680 C C . LEU A 1 85 ? 15.218 8.754 -42.322 1.00 72.25 85 LEU A C 1
ATOM 682 O O . LEU A 1 85 ? 16.264 8.253 -42.740 1.00 72.25 85 LEU A O 1
ATOM 686 N N . LEU A 1 86 ? 14.855 8.689 -41.038 1.00 70.00 86 LEU A N 1
ATOM 687 C CA . LEU A 1 86 ? 15.629 8.006 -39.994 1.00 70.00 86 LEU A CA 1
ATOM 688 C C . LEU A 1 86 ? 15.741 6.498 -40.248 1.00 70.00 86 LEU A C 1
ATOM 690 O O . LEU A 1 86 ? 16.836 5.941 -40.171 1.00 70.00 86 LEU A O 1
ATOM 694 N N . MET A 1 87 ? 14.639 5.840 -40.612 1.00 71.69 87 MET A N 1
ATOM 695 C CA . MET A 1 87 ? 14.637 4.398 -40.881 1.00 71.69 87 MET A CA 1
ATOM 696 C C . MET A 1 87 ? 15.321 4.024 -42.202 1.00 71.69 87 MET A C 1
ATOM 698 O O . MET A 1 87 ? 15.787 2.899 -42.352 1.00 71.69 87 MET A O 1
ATOM 702 N N . SER A 1 88 ? 15.447 4.958 -43.151 1.00 76.69 88 SER A N 1
ATOM 703 C CA . SER A 1 88 ? 16.117 4.711 -44.436 1.00 76.69 88 SER A CA 1
ATOM 704 C C . SER A 1 88 ? 17.642 4.538 -44.340 1.00 76.69 88 SER A C 1
ATOM 706 O O . SER A 1 88 ? 18.290 4.274 -45.354 1.00 76.69 88 SER A O 1
ATOM 708 N N . GLY A 1 89 ? 18.244 4.731 -43.158 1.00 66.12 89 GLY A N 1
ATOM 709 C CA . GLY A 1 89 ? 19.690 4.603 -42.935 1.00 66.12 89 GLY A CA 1
ATOM 710 C C . GLY A 1 89 ? 20.546 5.644 -43.670 1.00 66.12 89 GLY A C 1
ATOM 711 O O . GLY A 1 89 ? 21.771 5.601 -43.587 1.00 66.12 89 GLY A O 1
ATOM 712 N N . ARG A 1 90 ? 19.924 6.595 -44.385 1.00 63.22 90 ARG A N 1
ATOM 713 C CA . ARG A 1 90 ? 20.610 7.640 -45.166 1.00 63.22 90 ARG A CA 1
ATOM 714 C C . ARG A 1 90 ? 20.984 8.879 -44.358 1.00 63.22 90 ARG A C 1
ATOM 716 O O . ARG A 1 90 ? 21.693 9.738 -44.873 1.00 63.22 90 ARG A O 1
ATOM 723 N N . TYR A 1 91 ? 20.556 8.955 -43.102 1.00 47.41 91 TYR A N 1
ATOM 724 C CA . TYR A 1 91 ? 20.893 10.047 -42.198 1.00 47.41 91 TYR A CA 1
ATOM 725 C C . TYR A 1 91 ? 21.558 9.504 -40.934 1.00 47.41 91 TYR A C 1
ATOM 727 O O . TYR A 1 91 ? 20.896 9.127 -39.972 1.00 47.41 91 TYR A O 1
ATOM 735 N N . SER A 1 92 ? 22.892 9.513 -40.910 1.00 44.16 92 SER A N 1
ATOM 736 C CA . SER A 1 92 ? 23.618 9.584 -39.643 1.00 44.16 92 SER A CA 1
ATOM 737 C C . SER A 1 92 ? 23.434 10.993 -39.094 1.00 44.16 92 SER A C 1
ATOM 739 O O . SER A 1 92 ? 24.054 11.939 -39.581 1.00 44.16 92 SER A O 1
ATOM 741 N N . LEU A 1 93 ? 22.561 11.149 -38.099 1.00 45.91 93 LEU A N 1
ATOM 742 C CA . LEU A 1 93 ? 22.475 12.392 -37.344 1.00 45.91 93 LEU A CA 1
ATOM 743 C C . LEU A 1 93 ? 23.795 12.584 -36.595 1.00 45.91 93 LEU A C 1
ATOM 745 O O . LEU A 1 93 ? 24.016 12.020 -35.526 1.00 45.91 93 LEU A O 1
ATOM 749 N N . ARG A 1 94 ? 24.699 13.374 -37.176 1.00 38.06 94 ARG A N 1
ATOM 750 C CA . ARG A 1 94 ? 25.784 13.993 -36.422 1.00 38.06 94 ARG A CA 1
ATOM 751 C C . ARG A 1 94 ? 25.102 15.027 -35.521 1.00 38.06 94 ARG A C 1
ATOM 753 O O . ARG A 1 94 ? 24.496 15.946 -36.075 1.00 38.06 94 ARG A O 1
ATOM 760 N N . PRO A 1 95 ? 25.111 14.871 -34.186 1.00 39.53 95 PRO A N 1
ATOM 761 C CA . PRO A 1 95 ? 24.427 15.817 -33.318 1.00 39.53 95 PRO A CA 1
ATOM 762 C C . PRO A 1 95 ? 24.995 17.217 -33.593 1.00 39.53 95 PRO A C 1
ATOM 764 O O . PRO A 1 95 ? 26.224 17.354 -33.678 1.00 39.53 95 PRO A O 1
ATOM 767 N N . PRO A 1 96 ? 24.148 18.241 -33.804 1.00 41.44 96 PRO A N 1
ATOM 768 C CA . PRO A 1 96 ? 24.642 19.600 -33.938 1.00 41.44 96 PRO A CA 1
ATOM 769 C C . PRO A 1 96 ? 25.430 19.935 -32.672 1.00 41.44 96 PRO A C 1
ATOM 771 O O . PRO A 1 96 ? 25.024 19.578 -31.565 1.00 41.44 96 PRO A O 1
ATOM 774 N N . ALA A 1 97 ? 26.588 20.577 -32.839 1.00 40.50 97 ALA A N 1
ATOM 775 C CA . ALA A 1 97 ? 27.335 21.103 -31.709 1.00 40.50 97 ALA A CA 1
ATOM 776 C C . ALA A 1 97 ? 26.381 21.983 -30.893 1.00 40.50 97 ALA A C 1
ATOM 778 O O . ALA A 1 97 ? 25.840 22.955 -31.422 1.00 40.50 97 ALA A O 1
ATOM 779 N N . VAL A 1 98 ? 26.135 21.594 -29.640 1.00 41.31 98 VAL A N 1
ATOM 780 C CA . VAL A 1 98 ? 25.263 22.325 -28.722 1.00 41.31 98 VAL A CA 1
ATOM 781 C C . VAL A 1 98 ? 25.881 23.702 -28.519 1.00 41.31 98 VAL A C 1
ATOM 783 O O . VAL A 1 98 ? 26.873 23.863 -27.807 1.00 41.31 98 VAL A O 1
ATOM 786 N N . ARG A 1 99 ? 25.327 24.695 -29.214 1.00 45.47 99 ARG A N 1
ATOM 787 C CA . ARG A 1 99 ? 25.636 26.100 -28.995 1.00 45.47 99 ARG A CA 1
ATOM 788 C C . ARG A 1 99 ? 24.826 26.535 -27.784 1.00 45.47 99 ARG A C 1
ATOM 790 O O . ARG A 1 99 ? 23.601 26.529 -27.813 1.00 45.47 99 ARG A O 1
ATOM 797 N N . ASN A 1 100 ? 25.544 26.831 -26.711 1.00 42.47 100 ASN A N 1
ATOM 798 C CA . ASN A 1 100 ? 25.004 27.150 -25.397 1.00 42.47 100 ASN A CA 1
ATOM 799 C C . ASN A 1 100 ? 24.529 28.618 -25.366 1.00 42.47 100 ASN A C 1
ATOM 801 O O . ASN A 1 100 ? 25.077 29.439 -24.638 1.00 42.47 100 ASN A O 1
ATOM 805 N N . ASP A 1 101 ? 23.561 28.969 -26.214 1.00 48.06 101 ASP A N 1
ATOM 806 C CA . ASP A 1 101 ? 22.932 30.290 -26.201 1.00 48.06 101 ASP A CA 1
ATOM 807 C C . ASP A 1 101 ? 21.686 30.187 -25.306 1.00 48.06 101 ASP A C 1
ATOM 809 O O . ASP A 1 101 ? 20.698 29.546 -25.655 1.00 48.06 101 ASP A O 1
ATOM 813 N N . GLY A 1 102 ? 21.780 30.733 -24.089 1.00 49.38 102 GLY A N 1
ATOM 814 C CA . GLY A 1 102 ? 20.802 30.569 -23.009 1.00 49.38 102 GLY A CA 1
ATOM 815 C C . GLY A 1 102 ? 19.429 31.191 -23.280 1.00 49.38 102 GLY A C 1
ATOM 816 O O . GLY A 1 102 ? 19.101 32.235 -22.717 1.00 49.38 102 GLY A O 1
ATOM 817 N N . GLN A 1 103 ? 18.605 30.534 -24.097 1.00 45.19 103 GLN A N 1
ATOM 818 C CA . GLN A 1 103 ? 17.206 30.893 -24.323 1.00 45.19 103 GLN A CA 1
ATOM 819 C C . GLN A 1 103 ? 16.268 29.711 -24.025 1.00 45.19 103 GLN A C 1
ATOM 821 O O . GLN A 1 103 ? 16.321 28.662 -24.661 1.00 45.19 103 GLN A O 1
ATOM 826 N N . ASN A 1 104 ? 15.393 29.919 -23.036 1.00 50.81 104 ASN A N 1
ATOM 827 C CA . ASN A 1 104 ? 14.400 28.984 -22.490 1.00 50.81 104 ASN A CA 1
ATOM 828 C C . ASN A 1 104 ? 13.245 28.672 -23.472 1.00 50.81 104 ASN A C 1
ATOM 830 O O . ASN A 1 104 ? 12.109 29.066 -23.214 1.00 50.81 104 ASN A O 1
ATOM 834 N N . GLY A 1 105 ? 13.517 28.015 -24.606 1.00 50.03 105 GLY A N 1
ATOM 835 C CA . GLY A 1 105 ? 12.518 27.849 -25.675 1.00 50.03 105 GLY A CA 1
ATOM 836 C C . GLY A 1 105 ? 12.212 26.438 -26.190 1.00 50.03 105 GLY A C 1
ATOM 837 O O . GLY A 1 105 ? 11.173 26.289 -26.822 1.00 50.03 105 GLY A O 1
ATOM 838 N N . ASP A 1 106 ? 13.047 25.417 -25.956 1.00 49.88 106 ASP A N 1
ATOM 839 C CA . ASP A 1 106 ? 13.041 24.227 -26.840 1.00 49.88 106 ASP A CA 1
ATOM 840 C C . ASP A 1 106 ? 13.036 22.851 -26.135 1.00 49.88 106 ASP A C 1
ATOM 842 O O . ASP A 1 106 ? 13.575 21.863 -26.633 1.00 49.88 106 ASP A O 1
ATOM 846 N N . GLU A 1 107 ? 12.390 22.736 -24.969 1.00 53.81 107 GLU A N 1
ATOM 847 C CA . GLU A 1 107 ? 12.260 21.443 -24.263 1.00 53.81 107 GLU A CA 1
ATOM 848 C C . GLU A 1 107 ? 11.320 20.440 -24.976 1.00 53.81 107 GLU A C 1
ATOM 850 O O . GLU A 1 107 ? 11.429 19.226 -24.780 1.00 53.81 107 GLU A O 1
ATOM 855 N N . GLY A 1 108 ? 10.428 20.907 -25.859 1.00 55.56 108 GLY A N 1
ATOM 856 C CA . GLY A 1 108 ? 9.408 20.062 -26.500 1.00 55.56 108 GLY A CA 1
ATOM 857 C C . GLY A 1 108 ? 9.946 19.060 -27.534 1.00 55.56 108 GLY A C 1
ATOM 858 O O . GLY A 1 108 ? 9.474 17.920 -27.614 1.00 55.56 108 GLY A O 1
ATOM 859 N N . ALA A 1 109 ? 10.961 19.442 -28.316 1.00 56.00 109 ALA A N 1
ATOM 860 C CA . ALA A 1 109 ? 11.503 18.584 -29.373 1.00 56.00 109 ALA A CA 1
ATOM 861 C C . ALA A 1 109 ? 12.326 17.410 -28.807 1.00 56.00 109 ALA A C 1
ATOM 863 O O . ALA A 1 109 ? 12.214 16.277 -29.287 1.00 56.00 109 ALA A O 1
ATOM 864 N N . ALA A 1 110 ? 13.090 17.651 -27.737 1.00 57.53 110 ALA A N 1
ATOM 865 C CA . ALA A 1 110 ? 13.890 16.623 -27.070 1.00 57.53 110 ALA A CA 1
ATOM 866 C C . ALA A 1 110 ? 13.018 15.545 -26.392 1.00 57.53 110 ALA A C 1
ATOM 868 O O . ALA A 1 110 ? 13.334 14.351 -26.466 1.00 57.53 110 ALA A O 1
ATOM 869 N N . GLY A 1 111 ? 11.886 15.938 -25.794 1.00 58.88 111 GLY A N 1
ATOM 870 C CA . GLY A 1 111 ? 10.929 14.999 -25.197 1.00 58.88 111 GLY A CA 1
ATOM 871 C C . GLY A 1 111 ? 10.283 14.072 -26.232 1.00 58.88 111 GLY A C 1
ATOM 872 O O . GLY A 1 111 ? 10.221 12.857 -26.035 1.00 58.88 111 GLY A O 1
ATOM 873 N N . THR A 1 112 ? 9.884 14.625 -27.381 1.00 59.78 112 THR A N 1
ATOM 874 C CA . THR A 1 112 ? 9.206 13.869 -28.449 1.00 59.78 112 THR A CA 1
ATOM 875 C C . THR A 1 112 ? 10.123 12.814 -29.083 1.00 59.78 112 THR A C 1
ATOM 877 O O . THR A 1 112 ? 9.701 11.683 -29.331 1.00 59.78 112 THR A O 1
ATOM 880 N N . MET A 1 113 ? 11.404 13.137 -29.290 1.00 59.91 113 MET A N 1
ATOM 881 C CA . MET A 1 113 ? 12.374 12.201 -29.872 1.00 59.91 113 MET A CA 1
ATOM 882 C C . MET A 1 113 ? 12.777 11.083 -28.893 1.00 59.91 113 MET A C 1
ATOM 884 O O . MET A 1 113 ? 12.978 9.941 -29.306 1.00 59.91 113 MET A O 1
ATOM 888 N N . THR A 1 114 ? 12.823 11.381 -27.589 1.00 62.38 114 THR A N 1
ATOM 889 C CA . THR A 1 114 ? 13.105 10.391 -26.533 1.00 62.38 114 THR A CA 1
ATOM 890 C C . THR A 1 114 ? 12.003 9.336 -26.436 1.00 62.38 114 THR A C 1
ATOM 892 O O . THR A 1 114 ? 12.306 8.151 -26.290 1.00 62.38 114 THR A O 1
ATOM 895 N N . LEU A 1 115 ? 10.733 9.739 -26.585 1.00 65.06 115 LEU A N 1
ATOM 896 C CA . LEU A 1 115 ? 9.612 8.800 -26.641 1.00 65.06 115 LEU A CA 1
ATOM 897 C C . LEU A 1 115 ? 9.758 7.848 -27.831 1.00 65.06 115 LEU A C 1
ATOM 899 O O . LEU A 1 115 ? 9.736 6.642 -27.629 1.00 65.06 115 LEU A O 1
ATOM 903 N N . ALA A 1 116 ? 9.990 8.361 -29.044 1.00 65.12 116 ALA A N 1
ATOM 904 C CA . ALA A 1 116 ? 10.111 7.532 -30.247 1.00 65.12 116 ALA A CA 1
ATOM 905 C C . ALA A 1 116 ? 11.254 6.498 -30.172 1.00 65.12 116 ALA A C 1
ATOM 907 O O . ALA A 1 116 ? 11.081 5.367 -30.621 1.00 65.12 116 ALA A O 1
ATOM 908 N N . ILE A 1 117 ? 12.398 6.855 -29.574 1.00 60.25 117 ILE A N 1
ATOM 909 C CA . ILE A 1 117 ? 13.540 5.938 -29.409 1.00 60.25 117 ILE A CA 1
ATOM 910 C C . ILE A 1 117 ? 13.221 4.826 -28.400 1.00 60.25 117 ILE A C 1
ATOM 912 O O . ILE A 1 117 ? 13.538 3.668 -28.664 1.00 60.25 117 ILE A O 1
ATOM 916 N N . ALA A 1 118 ? 12.539 5.142 -27.293 1.00 60.12 118 ALA A N 1
ATOM 917 C CA . ALA A 1 118 ? 12.164 4.147 -26.286 1.00 60.12 118 ALA A CA 1
ATOM 918 C C . ALA A 1 118 ? 11.257 3.029 -26.844 1.00 60.12 118 ALA A C 1
ATOM 920 O O . ALA A 1 118 ? 11.274 1.921 -26.319 1.00 60.12 118 ALA A O 1
ATOM 921 N N . TYR A 1 119 ? 10.504 3.284 -27.923 1.00 65.94 119 TYR A N 1
ATOM 922 C CA . TYR A 1 119 ? 9.606 2.296 -28.541 1.00 65.94 119 TYR A CA 1
ATOM 923 C C . TYR A 1 119 ? 10.275 1.335 -29.530 1.00 65.94 119 TYR A C 1
ATOM 925 O O . TYR A 1 119 ? 9.662 0.336 -29.899 1.00 65.94 119 TYR A O 1
ATOM 933 N N . ILE A 1 120 ? 11.499 1.621 -29.979 1.00 79.81 120 ILE A N 1
ATOM 934 C CA . ILE A 1 120 ? 12.216 0.781 -30.957 1.00 79.81 120 ILE A CA 1
ATOM 935 C C . ILE A 1 120 ? 13.134 -0.227 -30.248 1.00 79.81 120 ILE A C 1
ATOM 937 O O . ILE A 1 120 ? 13.596 -1.198 -30.848 1.00 79.81 120 ILE A O 1
ATOM 941 N N . GLU A 1 121 ? 13.399 -0.023 -28.959 1.00 84.62 121 GLU A N 1
ATOM 942 C CA . GLU A 1 121 ? 14.265 -0.912 -28.200 1.00 84.62 121 GLU A CA 1
ATOM 943 C C . GLU A 1 121 ? 13.653 -2.315 -28.033 1.00 84.62 121 GLU A C 1
ATOM 945 O O . GLU A 1 121 ? 12.445 -2.456 -27.817 1.00 84.62 121 GLU A O 1
ATOM 950 N N . PRO A 1 122 ? 14.479 -3.377 -28.081 1.00 92.19 122 PRO A N 1
ATOM 951 C CA . PRO A 1 122 ? 14.020 -4.724 -27.786 1.00 92.19 122 PRO A CA 1
ATOM 952 C C . PRO A 1 122 ? 13.426 -4.818 -26.379 1.00 92.19 122 PRO A C 1
ATOM 954 O O . PRO A 1 122 ? 14.027 -4.366 -25.401 1.00 92.19 122 PRO A O 1
ATOM 957 N N . TRP A 1 123 ? 12.268 -5.464 -26.271 1.00 93.31 123 TRP A N 1
ATOM 958 C CA . TRP A 1 123 ? 11.691 -5.822 -24.981 1.00 93.31 123 TRP A CA 1
ATOM 959 C C . TRP A 1 123 ? 12.466 -6.980 -24.354 1.00 93.31 123 TRP A C 1
ATOM 961 O O . TRP A 1 123 ? 12.887 -7.920 -25.030 1.00 93.31 123 TRP A O 1
ATOM 971 N N . GLN A 1 124 ? 12.629 -6.920 -23.041 1.00 96.31 124 GLN A N 1
ATOM 972 C CA . GLN A 1 124 ? 13.240 -7.951 -22.222 1.00 96.31 124 GLN A CA 1
ATOM 973 C C . GLN A 1 124 ? 12.254 -8.447 -21.170 1.00 96.31 124 GLN A C 1
ATOM 975 O O . GLN A 1 124 ? 11.287 -7.767 -20.813 1.00 96.31 124 GLN A O 1
ATOM 980 N N . THR A 1 125 ? 12.515 -9.655 -20.673 1.00 97.25 125 THR A N 1
ATOM 981 C CA . THR A 1 125 ? 11.709 -10.279 -19.630 1.00 97.25 125 THR A CA 1
ATOM 982 C C . THR A 1 125 ? 12.601 -10.822 -18.522 1.00 97.25 125 THR A C 1
ATOM 984 O O . THR A 1 125 ? 13.621 -11.454 -18.793 1.00 97.25 125 THR A O 1
ATOM 987 N N . ILE A 1 126 ? 12.208 -10.580 -17.272 1.00 98.12 126 ILE A N 1
ATOM 988 C CA . ILE A 1 126 ? 12.797 -11.207 -16.084 1.00 98.12 126 ILE A CA 1
ATOM 989 C C . ILE A 1 126 ? 11.669 -11.895 -15.325 1.00 98.12 126 ILE A C 1
ATOM 991 O O . ILE A 1 126 ? 10.704 -11.243 -14.937 1.00 98.12 126 ILE A O 1
ATOM 995 N N . THR A 1 127 ? 11.810 -13.194 -15.085 1.00 97.69 127 THR A N 1
ATOM 996 C CA . THR A 1 127 ? 10.856 -13.974 -14.291 1.00 97.69 127 THR A CA 1
ATOM 997 C C . THR A 1 127 ? 11.471 -14.316 -12.940 1.00 97.69 127 THR A C 1
ATOM 999 O O . THR A 1 127 ? 12.622 -14.749 -12.856 1.00 97.69 127 THR A O 1
ATOM 1002 N N . THR A 1 128 ? 10.700 -14.096 -11.884 1.00 97.31 128 THR A N 1
ATOM 1003 C CA . THR A 1 128 ? 10.994 -14.498 -10.509 1.00 97.31 128 THR A CA 1
ATOM 1004 C C . THR A 1 128 ? 9.979 -15.566 -10.072 1.00 97.31 128 THR A C 1
ATOM 1006 O O . THR A 1 128 ? 9.303 -16.152 -10.917 1.00 97.31 128 THR A O 1
ATOM 1009 N N . ALA A 1 129 ? 9.881 -15.878 -8.778 1.00 96.12 129 ALA A N 1
ATOM 1010 C CA . ALA A 1 129 ? 8.933 -16.885 -8.300 1.00 96.12 129 ALA A CA 1
ATOM 1011 C C . ALA A 1 129 ? 7.474 -16.442 -8.510 1.00 96.12 129 ALA A C 1
ATOM 1013 O O . ALA A 1 129 ? 6.666 -17.223 -9.007 1.00 96.12 129 ALA A O 1
ATOM 1014 N N . HIS A 1 130 ? 7.163 -15.185 -8.186 1.00 96.94 130 HIS A N 1
ATOM 1015 C CA . HIS A 1 130 ? 5.801 -14.642 -8.211 1.00 96.94 130 HIS A CA 1
ATOM 1016 C C . HIS A 1 130 ? 5.600 -13.529 -9.243 1.00 96.94 130 HIS A C 1
ATOM 1018 O O . HIS A 1 130 ? 4.487 -13.029 -9.382 1.00 96.94 130 HIS A O 1
ATOM 1024 N N . PHE A 1 131 ? 6.639 -13.129 -9.984 1.00 97.62 131 PHE A N 1
ATOM 1025 C CA . PHE A 1 131 ? 6.545 -12.019 -10.933 1.00 97.62 131 PHE A CA 1
ATOM 1026 C C . PHE A 1 131 ? 7.136 -12.342 -12.299 1.00 97.62 131 PHE A C 1
ATOM 1028 O O . PHE A 1 131 ? 8.148 -13.029 -12.419 1.00 97.62 131 PHE A O 1
ATOM 1035 N N . THR A 1 132 ? 6.547 -11.753 -13.336 1.00 97.69 132 THR A N 1
ATOM 1036 C CA . THR A 1 132 ? 7.149 -11.665 -14.670 1.00 97.69 132 THR A CA 1
ATOM 1037 C C . THR A 1 132 ? 7.221 -10.202 -15.087 1.00 97.69 132 THR A C 1
ATOM 1039 O O . THR A 1 132 ? 6.206 -9.586 -15.398 1.00 97.69 132 THR A O 1
ATOM 1042 N N . PHE A 1 133 ? 8.426 -9.640 -15.098 1.00 97.75 133 PHE A N 1
ATOM 1043 C CA . PHE A 1 133 ? 8.693 -8.267 -15.514 1.00 97.75 133 PHE A CA 1
ATOM 1044 C C . PHE A 1 133 ? 8.896 -8.202 -17.022 1.00 97.75 133 PHE A C 1
ATOM 1046 O O . PHE A 1 133 ? 9.714 -8.948 -17.549 1.00 97.75 133 PHE A O 1
ATOM 1053 N N . THR A 1 134 ? 8.217 -7.281 -17.700 1.00 96.44 134 THR A N 1
ATOM 1054 C CA . THR A 1 134 ? 8.415 -6.957 -19.120 1.00 96.44 134 THR A CA 1
ATOM 1055 C C . THR A 1 134 ? 8.768 -5.476 -19.244 1.00 96.44 134 THR A C 1
ATOM 1057 O O . THR A 1 134 ? 8.020 -4.633 -18.756 1.00 96.44 134 THR A O 1
ATOM 1060 N N . PHE A 1 135 ? 9.917 -5.160 -19.842 1.00 95.75 135 PHE A N 1
ATOM 1061 C CA . PHE A 1 135 ? 10.497 -3.807 -19.888 1.00 95.75 135 PHE A CA 1
ATOM 1062 C C . PHE A 1 135 ? 11.386 -3.634 -21.129 1.00 95.75 135 PHE A C 1
ATOM 1064 O O . PHE A 1 135 ? 11.731 -4.621 -21.778 1.00 95.75 135 PHE A O 1
ATOM 1071 N N . VAL A 1 136 ? 11.778 -2.408 -21.474 1.00 93.88 136 VAL A N 1
ATOM 1072 C CA . VAL A 1 136 ? 12.662 -2.146 -22.631 1.00 93.88 136 VAL A CA 1
ATOM 1073 C C . VAL A 1 136 ? 14.141 -2.313 -22.265 1.00 93.88 136 VAL A C 1
ATOM 1075 O O . VAL A 1 136 ? 14.538 -2.058 -21.129 1.00 93.88 136 VAL A O 1
ATOM 1078 N N . GLN A 1 137 ? 14.986 -2.739 -23.210 1.00 93.81 137 GLN A N 1
ATOM 1079 C CA . GLN A 1 137 ? 16.392 -3.087 -22.955 1.00 93.81 137 GLN A CA 1
ATOM 1080 C C . GLN A 1 137 ? 17.186 -2.010 -22.194 1.00 93.81 137 GLN A C 1
ATOM 1082 O O . GLN A 1 137 ? 18.007 -2.357 -21.341 1.00 93.81 137 GLN A O 1
ATOM 1087 N N . SER A 1 138 ? 16.954 -0.718 -22.443 1.00 91.75 138 SER A N 1
ATOM 1088 C CA . SER A 1 138 ? 17.656 0.353 -21.721 1.00 91.75 138 SER A CA 1
ATOM 1089 C C . SER A 1 138 ? 17.355 0.424 -20.222 1.00 91.75 138 SER A C 1
ATOM 1091 O O . SER A 1 138 ? 18.109 1.051 -19.477 1.00 91.75 138 SER A O 1
ATOM 1093 N N . GLU A 1 139 ? 16.292 -0.225 -19.749 1.00 94.62 139 GLU A N 1
ATOM 1094 C CA . GLU A 1 139 ? 15.918 -0.272 -18.335 1.00 94.62 139 GLU A CA 1
ATOM 1095 C C . GLU A 1 139 ? 16.504 -1.482 -17.598 1.00 94.62 139 GLU A C 1
ATOM 1097 O O . GLU A 1 139 ? 16.454 -1.534 -16.368 1.00 94.62 139 GLU A O 1
ATOM 1102 N N . ALA A 1 140 ? 17.119 -2.431 -18.309 1.00 95.31 140 ALA A N 1
ATOM 1103 C CA . ALA A 1 140 ? 17.549 -3.718 -17.762 1.00 95.31 140 ALA A CA 1
ATOM 1104 C C . ALA A 1 140 ? 18.412 -3.608 -16.499 1.00 95.31 140 ALA A C 1
ATOM 1106 O O . ALA A 1 140 ? 18.162 -4.295 -15.505 1.00 95.31 140 ALA A O 1
ATOM 1107 N N . ALA A 1 141 ? 19.398 -2.706 -16.513 1.00 95.19 141 ALA A N 1
ATOM 1108 C CA . ALA A 1 141 ? 20.318 -2.509 -15.393 1.00 95.19 141 ALA A CA 1
ATOM 1109 C C . ALA A 1 141 ? 19.602 -2.053 -14.107 1.00 95.19 141 ALA A C 1
ATOM 1111 O O . ALA A 1 141 ? 20.020 -2.399 -13.004 1.00 95.19 141 ALA A O 1
ATOM 1112 N N . MET A 1 142 ? 18.509 -1.305 -14.250 1.00 94.81 142 MET A N 1
ATOM 1113 C CA . MET A 1 142 ? 17.708 -0.783 -13.147 1.00 94.81 142 MET A CA 1
ATOM 1114 C C . MET A 1 142 ? 16.609 -1.764 -12.722 1.00 94.81 142 MET A C 1
ATOM 1116 O O . MET A 1 142 ? 16.347 -1.892 -11.531 1.00 94.81 142 MET A O 1
ATOM 1120 N N . VAL A 1 143 ? 15.980 -2.480 -13.659 1.00 96.00 143 VAL A N 1
ATOM 1121 C CA . VAL A 1 143 ? 14.886 -3.418 -13.348 1.00 96.00 143 VAL A CA 1
ATOM 1122 C C . VAL A 1 143 ? 15.399 -4.672 -12.645 1.00 96.00 143 VAL A C 1
ATOM 1124 O O . VAL A 1 143 ? 14.751 -5.159 -11.724 1.00 96.00 143 VAL A O 1
ATOM 1127 N N . ALA A 1 144 ? 16.582 -5.176 -13.006 1.00 96.19 144 ALA A N 1
ATOM 1128 C CA . ALA A 1 144 ? 17.135 -6.397 -12.420 1.00 96.19 144 ALA A CA 1
ATOM 1129 C C . ALA A 1 144 ? 17.226 -6.399 -10.872 1.00 96.19 144 ALA A C 1
ATOM 1131 O O . ALA A 1 144 ? 16.798 -7.385 -10.264 1.00 96.19 144 ALA A O 1
ATOM 1132 N N . PRO A 1 145 ? 17.763 -5.364 -10.187 1.00 94.69 145 PRO A N 1
ATOM 1133 C CA . PRO A 1 145 ? 17.734 -5.313 -8.723 1.00 94.69 145 PRO A CA 1
ATOM 1134 C C . PRO A 1 145 ? 16.319 -5.149 -8.151 1.00 94.69 145 PRO A C 1
ATOM 1136 O O . PRO A 1 145 ? 16.017 -5.766 -7.131 1.00 94.69 145 PRO A O 1
ATOM 1139 N N . VAL A 1 146 ? 15.440 -4.391 -8.815 1.00 95.12 146 VAL A N 1
ATOM 1140 C CA . VAL A 1 146 ? 14.048 -4.200 -8.369 1.00 95.12 146 VAL A CA 1
ATOM 1141 C C . VAL A 1 146 ? 13.259 -5.504 -8.430 1.00 95.12 146 VAL A C 1
ATOM 1143 O O . VAL A 1 146 ? 12.559 -5.833 -7.476 1.00 95.12 146 VAL A O 1
ATOM 1146 N N . ALA A 1 147 ? 13.431 -6.291 -9.493 1.00 96.44 147 ALA A N 1
ATOM 1147 C CA . ALA A 1 147 ? 12.790 -7.593 -9.637 1.00 96.44 147 ALA A CA 1
ATOM 1148 C C . ALA A 1 147 ? 13.145 -8.538 -8.478 1.00 96.44 147 ALA A C 1
ATOM 1150 O O . ALA A 1 147 ? 12.271 -9.206 -7.933 1.00 96.44 147 ALA A O 1
ATOM 1151 N N . ARG A 1 148 ? 14.408 -8.537 -8.027 1.00 94.81 148 ARG A N 1
ATOM 1152 C CA . ARG A 1 148 ? 14.828 -9.323 -6.853 1.00 94.81 148 ARG A CA 1
ATOM 1153 C C . ARG A 1 148 ? 14.215 -8.814 -5.546 1.00 94.81 148 ARG A C 1
ATOM 1155 O O . ARG A 1 148 ? 13.881 -9.622 -4.686 1.00 94.81 148 ARG A O 1
ATOM 1162 N N . ALA A 1 149 ? 14.072 -7.499 -5.389 1.00 93.25 149 ALA A N 1
ATOM 1163 C CA . ALA A 1 149 ? 13.494 -6.891 -4.189 1.00 93.25 149 ALA A CA 1
ATOM 1164 C C . ALA A 1 149 ? 11.961 -7.033 -4.108 1.00 93.25 149 ALA A C 1
ATOM 1166 O O . ALA A 1 149 ? 11.402 -6.978 -3.013 1.00 93.25 149 ALA A O 1
ATOM 1167 N N . ALA A 1 150 ? 11.282 -7.245 -5.240 1.00 95.00 150 ALA A N 1
ATOM 1168 C CA . ALA A 1 150 ? 9.826 -7.380 -5.316 1.00 95.00 150 ALA A CA 1
ATOM 1169 C C . ALA A 1 150 ? 9.283 -8.585 -4.527 1.00 95.00 150 ALA A C 1
ATOM 1171 O O . ALA A 1 150 ? 8.209 -8.506 -3.934 1.00 95.00 150 ALA A O 1
ATOM 1172 N N . GLU A 1 151 ? 10.042 -9.679 -4.478 1.00 95.50 151 GLU A N 1
ATOM 1173 C CA . GLU A 1 151 ? 9.663 -10.917 -3.791 1.00 95.50 151 GLU A CA 1
ATOM 1174 C C . GLU A 1 151 ? 9.478 -10.737 -2.273 1.00 95.50 151 GLU A C 1
ATOM 1176 O O . GLU A 1 151 ? 8.359 -10.907 -1.774 1.00 95.50 151 GLU A O 1
ATOM 1181 N N . PRO A 1 152 ? 10.517 -10.339 -1.507 1.00 94.56 152 PRO A N 1
ATOM 1182 C CA . PRO A 1 152 ? 10.354 -10.098 -0.077 1.00 94.56 152 PRO A CA 1
ATOM 1183 C C . PRO A 1 152 ? 9.401 -8.931 0.211 1.00 94.56 152 PRO A C 1
ATOM 1185 O O . PRO A 1 152 ? 8.695 -8.974 1.218 1.00 94.56 152 PRO A O 1
ATOM 1188 N N . LEU A 1 153 ? 9.333 -7.923 -0.670 1.00 94.44 153 LEU A N 1
ATOM 1189 C CA . LEU A 1 153 ? 8.381 -6.814 -0.565 1.00 94.44 153 LEU A CA 1
ATOM 1190 C C . LEU A 1 153 ? 6.937 -7.316 -0.534 1.00 94.44 153 LEU A C 1
ATOM 1192 O O . LEU A 1 153 ? 6.184 -7.002 0.387 1.00 94.44 153 LEU A O 1
ATOM 1196 N N . TYR A 1 154 ? 6.545 -8.096 -1.537 1.00 95.81 154 TYR A N 1
ATOM 1197 C CA . TYR A 1 154 ? 5.169 -8.547 -1.674 1.00 95.81 154 TYR A CA 1
ATOM 1198 C C . TYR A 1 154 ? 4.789 -9.569 -0.605 1.00 95.81 154 TYR A C 1
ATOM 1200 O O . TYR A 1 154 ? 3.704 -9.479 -0.033 1.00 95.81 154 TYR A O 1
ATOM 1208 N N . ALA A 1 155 ? 5.707 -10.472 -0.250 1.00 95.31 155 ALA A N 1
ATOM 1209 C CA . ALA A 1 155 ? 5.508 -11.379 0.874 1.00 95.31 155 ALA A CA 1
ATOM 1210 C C . ALA A 1 155 ? 5.280 -10.617 2.194 1.00 95.31 155 ALA A C 1
ATOM 1212 O O . ALA A 1 155 ? 4.382 -10.974 2.957 1.00 95.31 155 ALA A O 1
ATOM 1213 N N . ALA A 1 156 ? 6.044 -9.547 2.449 1.00 94.06 156 ALA A N 1
ATOM 1214 C CA . ALA A 1 156 ? 5.873 -8.706 3.632 1.00 94.06 156 ALA A CA 1
ATOM 1215 C C . ALA A 1 156 ? 4.545 -7.933 3.616 1.00 94.06 156 ALA A C 1
ATOM 1217 O O . ALA A 1 156 ? 3.868 -7.877 4.641 1.00 94.06 156 ALA A O 1
ATOM 1218 N N . LEU A 1 157 ? 4.150 -7.377 2.464 1.00 95.94 157 LEU A N 1
ATOM 1219 C CA . LEU A 1 157 ? 2.862 -6.697 2.300 1.00 95.94 157 LEU A CA 1
ATOM 1220 C C . LEU A 1 157 ? 1.691 -7.644 2.570 1.00 95.94 157 LEU A C 1
ATOM 1222 O O . LEU A 1 157 ? 0.825 -7.308 3.372 1.00 95.94 157 LEU A O 1
ATOM 1226 N N . ARG A 1 158 ? 1.693 -8.841 1.965 1.00 97.00 158 ARG A N 1
ATOM 1227 C CA . ARG A 1 158 ? 0.658 -9.864 2.184 1.00 97.00 158 ARG A CA 1
ATOM 1228 C C . ARG A 1 158 ? 0.581 -10.284 3.646 1.00 97.00 158 ARG A C 1
ATOM 1230 O O . ARG A 1 158 ? -0.501 -10.272 4.224 1.00 97.00 158 ARG A O 1
ATOM 1237 N N . HIS A 1 159 ? 1.724 -10.567 4.267 1.00 95.62 159 HIS A N 1
ATOM 1238 C CA . HIS A 1 159 ? 1.769 -10.910 5.686 1.00 95.62 159 HIS A CA 1
ATOM 1239 C C . HIS A 1 159 ? 1.201 -9.788 6.570 1.00 95.62 159 HIS A C 1
ATOM 1241 O O . HIS A 1 159 ? 0.439 -10.066 7.492 1.00 95.62 159 HIS A O 1
ATOM 1247 N N . ALA A 1 160 ? 1.532 -8.522 6.288 1.00 95.19 160 ALA A N 1
ATOM 1248 C CA . ALA A 1 160 ? 1.043 -7.380 7.062 1.00 95.19 160 ALA A CA 1
ATOM 1249 C C . ALA A 1 160 ? -0.490 -7.266 7.049 1.00 95.19 160 ALA A C 1
ATOM 1251 O O . ALA A 1 160 ? -1.080 -6.905 8.062 1.00 95.19 160 ALA A O 1
ATOM 1252 N N . VAL A 1 161 ? -1.137 -7.614 5.934 1.00 96.75 161 VAL A N 1
ATOM 1253 C CA . VAL A 1 161 ? -2.604 -7.597 5.801 1.00 96.75 161 VAL A CA 1
ATOM 1254 C C . VAL A 1 161 ? -3.267 -8.941 6.139 1.00 96.75 161 VAL A C 1
ATOM 1256 O O . VAL A 1 161 ? -4.465 -9.109 5.925 1.00 96.75 161 VAL A O 1
ATOM 1259 N N . GLY A 1 162 ? -2.511 -9.904 6.680 1.00 97.00 162 GLY A N 1
ATOM 1260 C CA . GLY A 1 162 ? -3.023 -11.207 7.120 1.00 97.00 162 GLY A CA 1
ATOM 1261 C C . GLY A 1 162 ? -3.284 -12.207 5.992 1.00 97.00 162 GLY A C 1
ATOM 1262 O O . GLY A 1 162 ? -3.959 -13.212 6.209 1.00 97.00 162 GLY A O 1
ATOM 1263 N N . LEU A 1 163 ? -2.763 -11.954 4.791 1.00 97.12 163 LEU A N 1
ATOM 1264 C CA . LEU A 1 163 ? -2.826 -12.897 3.679 1.00 97.12 163 LEU A CA 1
ATOM 1265 C C . LEU A 1 163 ? -1.750 -13.985 3.820 1.00 97.12 163 LEU A C 1
ATOM 1267 O O . LEU A 1 163 ? -0.655 -13.721 4.333 1.00 97.12 163 LEU A O 1
ATOM 1271 N N . PRO A 1 164 ? -2.011 -15.206 3.316 1.00 97.12 164 PRO A N 1
ATOM 1272 C CA . PRO A 1 164 ? -0.987 -16.236 3.232 1.00 97.12 164 PRO A CA 1
ATOM 1273 C C . PRO A 1 164 ? 0.140 -15.802 2.287 1.00 97.12 164 PRO A C 1
ATOM 1275 O O . PRO A 1 164 ? -0.035 -14.929 1.426 1.00 97.12 164 PRO A O 1
ATOM 1278 N N . LYS A 1 165 ? 1.302 -16.452 2.420 1.00 95.50 165 LYS A N 1
ATOM 1279 C CA . LYS A 1 165 ? 2.405 -16.284 1.465 1.00 95.50 165 LYS A CA 1
ATOM 1280 C C . LYS A 1 165 ? 1.900 -16.544 0.037 1.00 95.50 165 LYS A C 1
ATOM 1282 O O . LYS A 1 165 ? 1.053 -17.424 -0.129 1.00 95.50 165 LYS A O 1
ATOM 1287 N N . PRO A 1 166 ? 2.385 -15.784 -0.959 1.00 93.38 166 PRO A N 1
ATOM 1288 C CA . PRO A 1 166 ? 1.994 -16.013 -2.341 1.00 93.38 166 PRO A CA 1
ATOM 1289 C C . PRO A 1 166 ? 2.402 -17.429 -2.768 1.00 93.38 166 PRO A C 1
ATOM 1291 O O . PRO A 1 166 ? 3.413 -17.965 -2.300 1.00 93.38 166 PRO A O 1
ATOM 1294 N N . SER A 1 167 ? 1.567 -18.044 -3.596 1.00 93.44 167 SER A N 1
ATOM 1295 C CA . SER A 1 167 ? 1.814 -19.360 -4.190 1.00 93.44 167 SER A CA 1
ATOM 1296 C C . SER A 1 167 ? 2.473 -19.214 -5.564 1.00 93.44 167 SER A C 1
ATOM 1298 O O . SER A 1 167 ? 2.293 -18.203 -6.241 1.00 93.44 167 SER A O 1
ATOM 1300 N N . ALA A 1 168 ? 3.242 -20.216 -6.002 1.00 91.00 168 ALA A N 1
ATOM 1301 C CA . ALA A 1 168 ? 3.967 -20.161 -7.281 1.00 91.00 168 ALA A CA 1
ATOM 1302 C C . ALA A 1 168 ? 3.035 -20.046 -8.509 1.00 91.00 168 ALA A C 1
ATOM 1304 O O . ALA A 1 168 ? 3.443 -19.612 -9.584 1.00 91.00 168 ALA A O 1
ATOM 1305 N N . ASP A 1 169 ? 1.778 -20.435 -8.337 1.00 92.75 169 ASP A N 1
ATOM 1306 C CA . ASP A 1 169 ? 0.673 -20.390 -9.285 1.00 92.75 169 ASP A CA 1
ATOM 1307 C C . ASP A 1 169 ? 0.010 -18.997 -9.383 1.00 92.75 169 ASP A C 1
ATOM 1309 O O . ASP A 1 169 ? -0.712 -18.713 -10.344 1.00 92.75 169 ASP A O 1
ATOM 1313 N N . GLU A 1 170 ? 0.326 -18.080 -8.465 1.00 91.75 170 GLU A N 1
ATOM 1314 C CA . GLU A 1 170 ? -0.122 -16.681 -8.454 1.00 91.75 170 GLU A CA 1
ATOM 1315 C C . GLU A 1 170 ? 0.914 -15.737 -9.093 1.00 91.75 170 GLU A C 1
ATOM 1317 O O . GLU A 1 170 ? 1.300 -14.724 -8.508 1.00 91.75 170 GLU A O 1
ATOM 1322 N N . GLN A 1 171 ? 1.380 -16.039 -10.309 1.00 94.81 171 GLN A N 1
ATOM 1323 C CA . GLN A 1 171 ? 2.284 -15.118 -11.006 1.00 94.81 171 GLN A CA 1
ATOM 1324 C C . GLN A 1 171 ? 1.592 -13.804 -11.398 1.00 94.81 171 GLN A C 1
ATOM 1326 O O . GLN A 1 171 ? 0.524 -13.796 -12.018 1.00 94.81 171 GLN A O 1
ATOM 1331 N N . ILE A 1 172 ? 2.257 -12.690 -11.094 1.00 96.31 172 ILE A N 1
ATOM 1332 C CA . ILE A 1 172 ? 1.843 -11.327 -11.424 1.00 96.31 172 ILE A CA 1
ATOM 1333 C C . ILE A 1 172 ? 2.719 -10.802 -12.565 1.00 96.31 172 ILE A C 1
ATOM 1335 O O . ILE A 1 172 ? 3.947 -10.739 -12.461 1.00 96.31 172 ILE A O 1
ATOM 1339 N N . ALA A 1 173 ? 2.098 -10.391 -13.666 1.00 96.56 173 ALA A N 1
ATOM 1340 C CA . ALA A 1 173 ? 2.791 -9.732 -14.764 1.00 96.56 173 ALA A CA 1
ATOM 1341 C C . ALA A 1 173 ? 3.019 -8.254 -14.420 1.00 96.56 173 ALA A C 1
ATOM 1343 O O . ALA A 1 173 ? 2.075 -7.535 -14.109 1.00 96.56 173 ALA A O 1
ATOM 1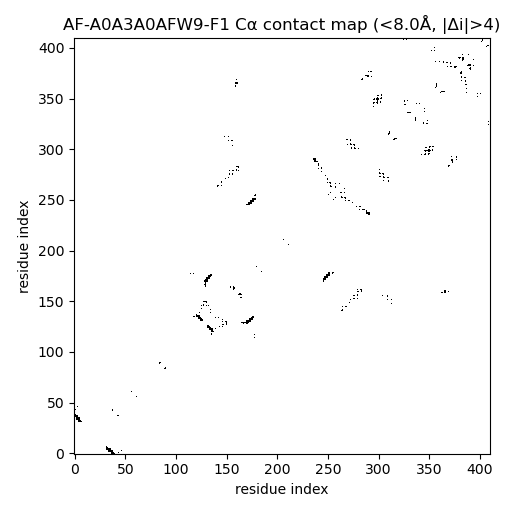344 N N . ILE A 1 174 ? 4.263 -7.783 -14.479 1.00 96.56 174 ILE A N 1
ATOM 1345 C CA . ILE A 1 174 ? 4.618 -6.377 -14.269 1.00 96.56 174 ILE A CA 1
ATOM 1346 C C . ILE A 1 174 ? 5.138 -5.814 -15.587 1.00 96.56 174 ILE A C 1
ATOM 1348 O O . ILE A 1 174 ? 6.203 -6.201 -16.064 1.00 96.56 174 ILE A O 1
ATOM 1352 N N . HIS A 1 175 ? 4.404 -4.875 -16.169 1.00 95.62 175 HIS A N 1
ATOM 1353 C CA . HIS A 1 175 ? 4.805 -4.179 -17.385 1.00 95.62 175 HIS A CA 1
ATOM 1354 C C . HIS A 1 175 ? 5.376 -2.819 -17.017 1.00 95.62 175 HIS A C 1
ATOM 1356 O O . HIS A 1 175 ? 4.658 -1.958 -16.512 1.00 95.62 175 HIS A O 1
ATOM 1362 N N . ILE A 1 176 ? 6.664 -2.620 -17.277 1.00 94.75 176 ILE A N 1
ATOM 1363 C CA . ILE A 1 176 ? 7.302 -1.313 -17.161 1.00 94.75 176 ILE A CA 1
ATOM 1364 C C . ILE A 1 176 ? 7.238 -0.691 -18.545 1.00 94.75 176 ILE A C 1
ATOM 1366 O O . ILE A 1 176 ? 7.954 -1.092 -19.460 1.00 94.75 176 ILE A O 1
ATOM 1370 N N . ALA A 1 177 ? 6.289 0.222 -18.710 1.00 89.06 177 ALA A N 1
ATOM 1371 C CA . ALA A 1 177 ? 5.974 0.809 -19.998 1.00 89.06 177 ALA A CA 1
ATOM 1372 C C . ALA A 1 177 ? 6.296 2.303 -19.987 1.00 89.06 177 ALA A C 1
ATOM 1374 O O . ALA A 1 177 ? 6.047 2.979 -18.982 1.00 89.06 177 ALA A O 1
ATOM 1375 N N . PRO A 1 178 ? 6.816 2.858 -21.092 1.00 81.75 178 PRO A N 1
ATOM 1376 C CA . PRO A 1 178 ? 6.896 4.297 -21.250 1.00 81.75 178 PRO A CA 1
ATOM 1377 C C . PRO A 1 178 ? 5.511 4.913 -21.007 1.00 81.75 178 PRO A C 1
ATOM 1379 O O . PRO A 1 178 ? 4.529 4.538 -21.642 1.00 81.75 178 PRO A O 1
ATOM 1382 N N . ALA A 1 179 ? 5.417 5.800 -20.015 1.00 69.12 179 ALA A N 1
ATOM 1383 C CA . ALA A 1 179 ? 4.159 6.387 -19.589 1.00 69.12 179 ALA A CA 1
ATOM 1384 C C . ALA A 1 179 ? 3.601 7.282 -20.699 1.00 69.12 179 ALA A C 1
ATOM 1386 O O . ALA A 1 179 ? 3.929 8.463 -20.778 1.00 69.12 179 ALA A O 1
ATOM 1387 N N . ILE A 1 180 ? 2.746 6.737 -21.560 1.00 54.81 180 ILE A N 1
ATOM 1388 C CA . ILE A 1 180 ? 1.806 7.573 -22.296 1.00 54.81 180 ILE A CA 1
ATOM 1389 C C . ILE A 1 180 ? 0.690 7.838 -21.307 1.00 54.81 180 ILE A C 1
ATOM 1391 O O . ILE A 1 180 ? -0.013 6.926 -20.883 1.00 54.81 180 ILE A O 1
ATOM 1395 N N . THR A 1 181 ? 0.550 9.092 -20.910 1.00 47.84 181 THR A N 1
ATOM 1396 C CA . THR A 1 181 ? -0.419 9.587 -19.927 1.00 47.84 181 THR A CA 1
ATOM 1397 C C . THR A 1 181 ? -1.888 9.392 -20.333 1.00 47.84 181 THR A C 1
ATOM 1399 O O . THR A 1 181 ? -2.769 9.936 -19.675 1.00 47.84 181 THR A O 1
ATOM 1402 N N . HIS A 1 182 ? -2.183 8.608 -21.377 1.00 48.53 182 HIS A N 1
ATOM 1403 C CA . HIS A 1 182 ? -3.530 8.404 -21.888 1.00 48.53 182 HIS A CA 1
ATOM 1404 C C . HIS A 1 182 ? -3.934 6.911 -21.897 1.00 48.53 182 HIS A C 1
ATOM 1406 O O . HIS A 1 182 ? -3.382 6.136 -22.685 1.00 48.53 182 HIS A O 1
ATOM 1412 N N . PRO A 1 183 ? -4.926 6.495 -21.080 1.00 48.69 183 PRO A N 1
ATOM 1413 C CA . PRO A 1 183 ? -5.404 5.109 -20.984 1.00 48.69 183 PRO A CA 1
ATOM 1414 C C . PRO A 1 183 ? -5.820 4.477 -22.321 1.00 48.69 183 PRO A C 1
ATOM 1416 O O . PRO A 1 183 ? -5.650 3.277 -22.517 1.00 48.69 183 PRO A O 1
ATOM 1419 N N . SER A 1 184 ? -6.309 5.274 -23.280 1.00 52.66 184 SER A N 1
ATOM 1420 C CA . SER A 1 184 ? -6.729 4.764 -24.598 1.00 52.66 184 SER A CA 1
ATOM 1421 C C . SER A 1 184 ? -5.580 4.271 -25.485 1.00 52.66 184 SER A C 1
ATOM 1423 O O . SER A 1 184 ? -5.828 3.586 -26.474 1.00 52.66 184 SER A O 1
ATOM 1425 N N . ALA A 1 185 ? -4.325 4.588 -25.155 1.00 53.78 185 ALA A N 1
ATOM 1426 C CA . ALA A 1 185 ? -3.176 4.099 -25.906 1.00 53.78 185 ALA A CA 1
ATOM 1427 C C . ALA A 1 185 ? -2.825 2.640 -25.547 1.00 53.78 185 ALA A C 1
ATOM 1429 O O . ALA A 1 185 ? -2.222 1.939 -26.354 1.00 53.78 185 ALA A O 1
ATOM 1430 N N . ILE A 1 186 ? -3.223 2.152 -24.364 1.00 55.19 186 ILE A N 1
ATOM 1431 C CA . ILE A 1 186 ? -2.825 0.836 -23.833 1.00 55.19 186 ILE A CA 1
ATOM 1432 C C . ILE A 1 186 ? -3.249 -0.334 -24.751 1.00 55.19 186 ILE A C 1
ATOM 1434 O O . ILE A 1 186 ? -2.381 -1.155 -25.068 1.00 55.19 186 ILE A O 1
ATOM 1438 N N . PRO A 1 187 ? -4.501 -0.413 -25.260 1.00 59.28 187 PRO A N 1
ATOM 1439 C CA . PRO A 1 187 ? -4.919 -1.515 -26.137 1.00 59.28 187 PRO A CA 1
ATOM 1440 C C . PRO A 1 187 ? -4.167 -1.539 -27.476 1.00 59.28 187 PRO A C 1
ATOM 1442 O O . PRO A 1 187 ? -3.814 -2.604 -27.986 1.00 59.28 187 PRO A O 1
ATOM 1445 N N . PHE A 1 188 ? -3.870 -0.360 -28.034 1.00 62.22 188 PHE A N 1
ATOM 1446 C CA . PHE A 1 188 ? -3.077 -0.227 -29.258 1.00 62.22 188 PHE A CA 1
ATOM 1447 C C . PHE A 1 188 ? -1.658 -0.795 -29.072 1.00 62.22 188 PHE A C 1
ATOM 1449 O O . PHE A 1 188 ? -1.160 -1.524 -29.931 1.00 62.22 188 PHE A O 1
ATOM 1456 N N . TRP A 1 189 ? -1.027 -0.541 -27.922 1.00 61.78 189 TRP A N 1
ATOM 1457 C CA . TRP A 1 189 ? 0.326 -1.032 -27.644 1.00 61.78 189 TRP A CA 1
ATOM 1458 C C . TRP A 1 189 ? 0.390 -2.514 -27.294 1.00 61.78 189 TRP A C 1
ATOM 1460 O O . TRP A 1 189 ? 1.320 -3.184 -27.738 1.00 61.78 189 TRP A O 1
ATOM 1470 N N . GLN A 1 190 ? -0.588 -3.052 -26.560 1.00 62.06 190 GLN A N 1
ATOM 1471 C CA . GLN A 1 190 ? -0.690 -4.502 -26.347 1.00 62.06 190 GLN A CA 1
ATOM 1472 C C . GLN A 1 190 ? -0.782 -5.241 -27.687 1.00 62.06 190 GLN A C 1
ATOM 1474 O O . GLN A 1 190 ? -0.057 -6.210 -27.905 1.00 62.06 190 GLN A O 1
ATOM 1479 N N . SER A 1 191 ? -1.568 -4.707 -28.628 1.00 64.56 191 SER A N 1
ATOM 1480 C CA . SER A 1 191 ? -1.646 -5.228 -29.995 1.00 64.56 191 SER A CA 1
ATOM 1481 C C . SER A 1 191 ? -0.291 -5.182 -30.719 1.00 64.56 191 SER A C 1
ATOM 1483 O O . SER A 1 191 ? 0.134 -6.187 -31.289 1.00 64.56 191 SER A O 1
ATOM 1485 N N . MET A 1 192 ? 0.444 -4.065 -30.644 1.00 60.44 192 MET A N 1
ATOM 1486 C CA . MET A 1 192 ? 1.790 -3.940 -31.231 1.00 60.44 192 MET A CA 1
ATOM 1487 C C . MET A 1 192 ? 2.807 -4.913 -30.611 1.00 60.44 192 MET A C 1
ATOM 1489 O O . MET A 1 192 ? 3.587 -5.538 -31.329 1.00 60.44 192 MET A O 1
ATOM 1493 N N . HIS A 1 193 ? 2.795 -5.076 -29.288 1.00 59.81 193 HIS A N 1
ATOM 1494 C CA . HIS A 1 193 ? 3.683 -5.994 -28.573 1.00 59.81 193 HIS A CA 1
ATOM 1495 C C . HIS A 1 193 ? 3.398 -7.462 -28.931 1.00 59.81 193 HIS A C 1
ATOM 1497 O O . HIS A 1 193 ? 4.322 -8.224 -29.237 1.00 59.81 193 HIS A O 1
ATOM 1503 N N . ASP A 1 194 ? 2.125 -7.858 -28.961 1.00 64.44 194 ASP A N 1
ATOM 1504 C CA . ASP A 1 194 ? 1.717 -9.213 -29.336 1.00 64.44 194 ASP A CA 1
ATOM 1505 C C . ASP A 1 194 ? 2.037 -9.527 -30.799 1.00 64.44 194 ASP A C 1
ATOM 1507 O O . ASP A 1 194 ? 2.366 -10.668 -31.130 1.00 64.44 194 ASP A O 1
ATOM 1511 N N . GLN A 1 195 ? 2.001 -8.521 -31.673 1.00 62.88 195 GLN A N 1
ATOM 1512 C CA . GLN A 1 195 ? 2.440 -8.646 -33.062 1.00 62.88 195 GLN A CA 1
ATOM 1513 C C . GLN A 1 195 ? 3.966 -8.753 -33.177 1.00 62.88 195 GLN A C 1
ATOM 1515 O O . GLN A 1 195 ? 4.456 -9.608 -33.914 1.00 62.88 195 GLN A O 1
ATOM 1520 N N . GLY A 1 196 ? 4.728 -7.975 -32.400 1.00 55.88 196 GLY A N 1
ATOM 1521 C CA . GLY A 1 196 ? 6.190 -8.071 -32.340 1.00 55.88 196 GLY A CA 1
ATOM 1522 C C . GLY A 1 196 ? 6.688 -9.449 -31.883 1.00 55.88 196 GLY A C 1
ATOM 1523 O O . GLY A 1 196 ? 7.651 -9.977 -32.441 1.00 55.88 196 GLY A O 1
ATOM 1524 N N . ARG A 1 197 ? 5.992 -10.091 -30.931 1.00 54.06 197 ARG A N 1
ATOM 1525 C CA . ARG A 1 197 ? 6.294 -11.464 -30.478 1.00 54.06 197 ARG A CA 1
ATOM 1526 C C . ARG A 1 197 ? 6.032 -12.545 -31.527 1.00 54.06 197 ARG A C 1
ATOM 1528 O O . ARG A 1 197 ? 6.647 -13.605 -31.449 1.00 54.06 197 ARG A O 1
ATOM 1535 N N . ARG A 1 198 ? 5.147 -12.310 -32.500 1.00 59.44 198 ARG A N 1
ATOM 1536 C CA . ARG A 1 198 ? 4.778 -13.316 -33.516 1.00 59.44 198 ARG A CA 1
ATOM 1537 C C . ARG A 1 198 ? 5.786 -13.463 -34.658 1.00 59.44 198 ARG A C 1
ATOM 1539 O O . ARG A 1 198 ? 5.571 -14.301 -35.525 1.00 59.44 198 ARG A O 1
ATOM 1546 N N . GLY A 1 199 ? 6.902 -12.736 -34.616 1.00 39.38 199 GLY A N 1
ATOM 1547 C CA . GLY A 1 199 ? 7.976 -12.863 -35.593 1.00 39.38 199 GLY A CA 1
ATOM 1548 C C . GLY A 1 199 ? 7.637 -12.156 -36.904 1.00 39.38 199 GLY A C 1
ATOM 1549 O O . GLY A 1 199 ? 6.681 -12.493 -37.592 1.00 39.38 199 GLY A O 1
ATOM 1550 N N . SER A 1 200 ? 8.462 -11.162 -37.230 1.00 48.09 200 SER A N 1
ATOM 1551 C CA . SER A 1 200 ? 8.559 -10.459 -38.513 1.00 48.09 200 SER A CA 1
ATOM 1552 C C . SER A 1 200 ? 8.078 -11.277 -39.728 1.00 48.09 200 SER A C 1
ATOM 1554 O O . SER A 1 200 ? 8.820 -12.087 -40.285 1.00 48.09 200 SER A O 1
ATOM 1556 N N . GLN A 1 201 ? 6.857 -11.000 -40.192 1.00 36.97 201 GLN A N 1
ATOM 1557 C CA . GLN A 1 201 ? 6.607 -10.912 -41.625 1.00 36.97 201 GLN A CA 1
ATOM 1558 C C . GLN A 1 201 ? 6.536 -9.434 -41.988 1.00 36.97 201 GLN A C 1
ATOM 1560 O O . GLN A 1 201 ? 5.818 -8.641 -41.384 1.00 36.97 201 GLN A O 1
ATOM 1565 N N . ILE A 1 202 ? 7.379 -9.092 -42.952 1.00 39.91 202 ILE A N 1
ATOM 1566 C CA . ILE A 1 202 ? 7.669 -7.765 -43.471 1.00 39.91 202 ILE A CA 1
ATOM 1567 C C . ILE A 1 202 ? 6.374 -6.977 -43.694 1.00 39.91 202 ILE A C 1
ATOM 1569 O O . ILE A 1 202 ? 5.519 -7.375 -44.485 1.00 39.91 202 ILE A O 1
ATOM 1573 N N . PHE A 1 203 ? 6.282 -5.812 -43.052 1.00 37.22 203 PHE A N 1
ATOM 1574 C CA . PHE A 1 203 ? 5.268 -4.792 -43.307 1.00 37.22 203 PHE A CA 1
ATOM 1575 C C . PHE A 1 203 ? 5.516 -4.172 -44.699 1.00 37.22 203 PHE A C 1
ATOM 1577 O O . PHE A 1 203 ? 6.032 -3.070 -44.844 1.00 37.22 203 PHE A O 1
ATOM 1584 N N . THR A 1 204 ? 5.205 -4.930 -45.752 1.00 35.78 204 THR A N 1
ATOM 1585 C CA . THR A 1 204 ? 5.117 -4.464 -47.148 1.00 35.78 204 THR A CA 1
ATOM 1586 C C . THR A 1 204 ? 3.654 -4.472 -47.562 1.00 35.78 204 THR A C 1
ATOM 1588 O O . THR A 1 204 ? 3.229 -5.143 -48.491 1.00 35.78 204 THR A O 1
ATOM 1591 N N . GLY A 1 205 ? 2.851 -3.731 -46.811 1.00 31.47 205 GLY A N 1
ATOM 1592 C CA . GLY A 1 205 ? 1.474 -3.430 -47.153 1.00 31.47 205 GLY A CA 1
ATOM 1593 C C . GLY A 1 205 ? 1.216 -2.008 -46.709 1.00 31.47 205 GLY A C 1
ATOM 1594 O O . GLY A 1 205 ? 1.221 -1.733 -45.516 1.00 31.47 205 GLY A O 1
ATOM 1595 N N . TYR A 1 206 ? 1.072 -1.104 -47.674 1.00 36.16 206 TYR A N 1
ATOM 1596 C CA . TYR A 1 206 ? 0.702 0.287 -47.459 1.00 36.16 206 TYR A CA 1
ATOM 1597 C C . TYR A 1 206 ? -0.533 0.372 -46.551 1.00 36.16 206 TYR A C 1
ATOM 1599 O O . TYR A 1 206 ? -1.662 0.222 -47.016 1.00 36.16 206 TYR A O 1
ATOM 1607 N N . THR A 1 207 ? -0.347 0.654 -45.262 1.00 37.12 207 THR A N 1
ATOM 1608 C CA . THR A 1 207 ? -1.408 1.250 -44.454 1.00 37.12 207 THR A CA 1
ATOM 1609 C C . THR A 1 207 ? -1.573 2.678 -44.945 1.00 37.12 207 THR A C 1
ATOM 1611 O O . THR A 1 207 ? -0.804 3.581 -44.626 1.00 37.12 207 THR A O 1
ATOM 1614 N N . THR A 1 208 ? -2.559 2.877 -45.812 1.00 46.88 208 THR A N 1
ATOM 1615 C CA . THR A 1 208 ? -2.979 4.210 -46.236 1.00 46.88 208 THR A CA 1
ATOM 1616 C C . THR A 1 208 ? -3.416 5.029 -45.022 1.00 46.88 208 THR A C 1
ATOM 1618 O O . THR A 1 208 ? -4.041 4.488 -44.109 1.00 46.88 208 THR A O 1
ATOM 1621 N N . LEU A 1 209 ? -3.148 6.340 -45.053 1.00 39.69 209 LEU A N 1
ATOM 1622 C CA . LEU A 1 209 ? -3.598 7.358 -44.086 1.00 39.69 209 LEU A CA 1
ATOM 1623 C C . LEU A 1 209 ? -5.051 7.156 -43.598 1.00 39.69 209 LEU A C 1
ATOM 1625 O O . LEU A 1 209 ? -5.353 7.412 -42.437 1.00 39.69 209 LEU A O 1
ATOM 1629 N N . ALA A 1 210 ? -5.924 6.626 -44.461 1.00 39.41 210 ALA A N 1
ATOM 1630 C CA . ALA A 1 210 ? -7.319 6.319 -44.160 1.00 39.41 210 ALA A CA 1
ATOM 1631 C C . ALA A 1 210 ? -7.524 5.285 -43.032 1.00 39.41 210 ALA A C 1
ATOM 1633 O O . ALA A 1 210 ? -8.503 5.393 -42.305 1.00 39.41 210 ALA A O 1
ATOM 1634 N N . SER A 1 211 ? -6.623 4.316 -42.833 1.00 42.03 211 SER A N 1
ATOM 1635 C CA . SER A 1 211 ? -6.780 3.277 -41.798 1.00 42.03 211 SER A CA 1
ATOM 1636 C C . SER A 1 211 ? -6.407 3.785 -40.403 1.00 42.03 211 SER A C 1
ATOM 1638 O O . SER A 1 211 ? -7.087 3.468 -39.433 1.00 42.03 211 SER A O 1
ATOM 1640 N N . LEU A 1 212 ? -5.369 4.622 -40.302 1.00 38.09 212 LEU A N 1
ATOM 1641 C CA . LEU A 1 212 ? -5.008 5.294 -39.048 1.00 38.09 212 LEU A CA 1
ATOM 1642 C C . LEU A 1 212 ? -6.036 6.375 -38.687 1.00 38.09 212 LEU A C 1
ATOM 1644 O O . LEU A 1 212 ? -6.395 6.514 -37.523 1.00 38.09 212 LEU A O 1
ATOM 1648 N N . GLN A 1 213 ? -6.573 7.083 -39.686 1.00 40.03 213 GLN A N 1
ATOM 1649 C CA . GLN A 1 213 ? -7.636 8.061 -39.475 1.00 40.03 213 GLN A CA 1
ATOM 1650 C C . GLN A 1 213 ? -8.964 7.391 -39.094 1.00 40.03 213 GLN A C 1
ATOM 1652 O O . GLN A 1 213 ? -9.592 7.854 -38.154 1.00 40.03 213 GLN A O 1
ATOM 1657 N N . ALA A 1 214 ? -9.344 6.270 -39.724 1.00 37.75 214 ALA A N 1
ATOM 1658 C CA . ALA A 1 214 ? -10.552 5.514 -39.379 1.00 37.75 214 ALA A CA 1
ATOM 1659 C C . ALA A 1 214 ? -10.497 4.914 -37.966 1.00 37.75 214 ALA A C 1
ATOM 1661 O O . ALA A 1 214 ? -11.510 4.916 -37.276 1.00 37.75 214 ALA A O 1
ATOM 1662 N N . ILE A 1 215 ? -9.339 4.453 -37.487 1.00 42.12 215 ILE A N 1
ATOM 1663 C CA . ILE A 1 215 ? -9.202 3.971 -36.100 1.00 42.12 215 ILE A CA 1
ATOM 1664 C C . ILE A 1 215 ? -9.363 5.129 -35.098 1.00 42.12 215 ILE A C 1
ATOM 1666 O O . ILE A 1 215 ? -9.967 4.945 -34.044 1.00 42.12 215 ILE A O 1
ATOM 1670 N N . CYS A 1 216 ? -8.906 6.335 -35.446 1.00 34.53 216 CYS A N 1
ATOM 1671 C CA . CYS A 1 216 ? -9.048 7.522 -34.601 1.00 34.53 216 CYS A CA 1
ATOM 1672 C C . CYS A 1 216 ? -10.443 8.175 -34.665 1.00 34.53 216 CYS A C 1
ATOM 1674 O O . CYS A 1 216 ? -10.875 8.749 -33.670 1.00 34.53 216 CYS A O 1
ATOM 1676 N N . THR A 1 217 ? -11.171 8.089 -35.786 1.00 37.78 217 THR A N 1
ATOM 1677 C CA . THR A 1 217 ? -12.526 8.662 -35.917 1.00 37.78 217 THR A CA 1
ATOM 1678 C C . THR A 1 217 ? -13.653 7.694 -35.555 1.00 37.78 217 THR A C 1
ATOM 1680 O O . THR A 1 217 ? -14.715 8.151 -35.148 1.00 37.78 217 THR A O 1
ATOM 1683 N N . SER A 1 218 ? -13.447 6.373 -35.611 1.00 31.64 218 SER A N 1
ATOM 1684 C CA . SER A 1 218 ? -14.504 5.379 -35.316 1.00 31.64 218 SER A CA 1
ATOM 1685 C C . SER A 1 218 ? -14.751 5.133 -33.820 1.00 31.64 218 SER A C 1
ATOM 1687 O O . SER A 1 218 ? -15.522 4.246 -33.465 1.00 31.64 218 SER A O 1
ATOM 1689 N N . HIS A 1 219 ? -14.094 5.871 -32.920 1.00 32.81 219 HIS A N 1
ATOM 1690 C CA . HIS A 1 219 ? -14.316 5.794 -31.464 1.00 32.81 219 HIS A CA 1
ATOM 1691 C C . HIS A 1 219 ? -14.855 7.099 -30.859 1.00 32.81 219 HIS A C 1
ATOM 1693 O O . HIS A 1 219 ? -14.893 7.266 -29.641 1.00 32.81 219 HIS A O 1
ATOM 1699 N N . SER A 1 220 ? -15.350 8.011 -31.696 1.00 28.42 220 SER A N 1
ATOM 1700 C CA . SER A 1 220 ? -16.166 9.144 -31.265 1.00 28.42 220 SER A CA 1
ATOM 1701 C C . SER A 1 220 ? -17.531 9.076 -31.953 1.00 28.42 220 SER A C 1
ATOM 1703 O O . SER A 1 220 ? -17.604 9.189 -33.169 1.00 28.42 220 SER A O 1
ATOM 1705 N N . LEU A 1 221 ? -18.584 8.929 -31.134 1.00 25.33 221 LEU A N 1
ATOM 1706 C CA . LEU A 1 221 ? -20.030 8.874 -31.440 1.00 25.33 221 LEU A CA 1
ATOM 1707 C C . LEU A 1 221 ? -20.632 7.490 -31.755 1.00 25.33 221 L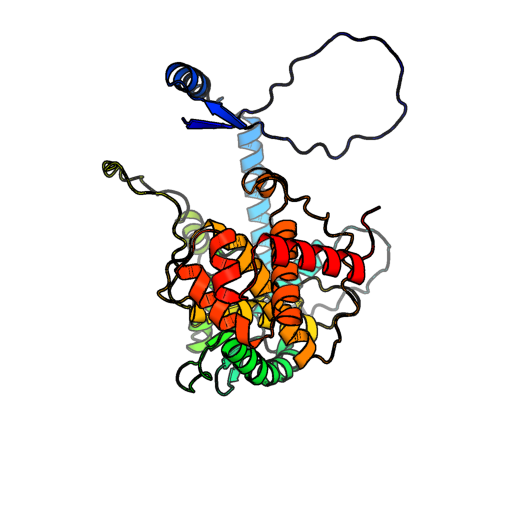EU A C 1
ATOM 1709 O O . LEU A 1 221 ? -20.832 7.134 -32.909 1.00 25.33 221 LEU A O 1
ATOM 1713 N N . GLN A 1 222 ? -21.028 6.769 -30.697 1.00 25.27 222 GLN A N 1
ATOM 1714 C CA . GLN A 1 222 ? -22.431 6.408 -30.406 1.00 25.27 222 GLN A CA 1
ATOM 1715 C C . GLN A 1 222 ? -22.497 5.650 -29.065 1.00 25.27 222 GLN A C 1
ATOM 1717 O O . GLN A 1 222 ? -22.402 4.429 -29.018 1.00 25.27 222 GLN A O 1
ATOM 1722 N N . PHE A 1 223 ? -22.685 6.378 -27.961 1.00 24.05 223 PHE A N 1
ATOM 1723 C CA . PHE A 1 223 ? -23.467 5.852 -26.842 1.00 24.05 223 PHE A CA 1
ATOM 1724 C C . PHE A 1 223 ? -24.875 6.407 -27.028 1.00 24.05 223 PHE A C 1
ATOM 1726 O O . PHE A 1 223 ? -25.165 7.543 -26.657 1.00 24.05 223 PHE A O 1
ATOM 1733 N N . LEU A 1 224 ? -25.716 5.623 -27.700 1.00 24.88 224 LEU A N 1
ATOM 1734 C CA . LEU A 1 224 ? -27.158 5.762 -27.581 1.00 24.88 224 LEU A CA 1
ATOM 1735 C C . LEU A 1 224 ? -27.486 5.329 -26.147 1.00 24.88 224 LEU A C 1
ATOM 1737 O O . LEU A 1 224 ? -27.216 4.189 -25.768 1.00 24.88 224 LEU A O 1
ATOM 1741 N N . VAL A 1 225 ? -27.972 6.264 -25.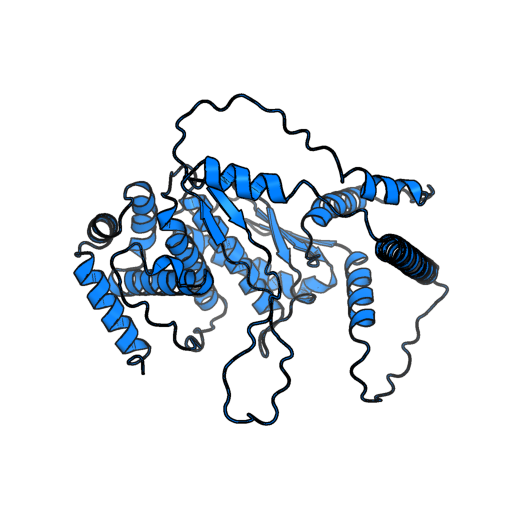336 1.00 28.50 225 VAL A N 1
ATOM 1742 C CA . VAL A 1 225 ? -28.564 5.963 -24.033 1.00 28.50 225 VAL A CA 1
ATOM 1743 C C . VAL A 1 225 ? -29.836 5.175 -24.321 1.00 28.50 225 VAL A C 1
ATOM 1745 O O . VAL A 1 225 ? -30.822 5.739 -24.785 1.00 28.50 225 VAL A O 1
ATOM 1748 N N . ASP A 1 226 ? -29.780 3.862 -24.120 1.00 23.73 226 ASP A N 1
ATOM 1749 C CA . ASP A 1 226 ? -30.975 3.032 -24.060 1.00 23.73 226 ASP A CA 1
ATOM 1750 C C . ASP A 1 226 ? -31.626 3.317 -22.699 1.00 23.73 226 ASP A C 1
ATOM 1752 O O . ASP A 1 226 ? -31.108 2.933 -21.644 1.00 23.73 226 ASP A O 1
ATOM 1756 N N . GLU A 1 227 ? -32.698 4.111 -22.710 1.00 29.22 227 GLU A N 1
ATOM 1757 C CA . GLU A 1 227 ? -33.513 4.398 -21.533 1.00 29.22 227 GLU A CA 1
ATOM 1758 C C . GLU A 1 227 ? -34.232 3.114 -21.096 1.00 29.22 227 GLU A C 1
ATOM 1760 O O . GLU A 1 227 ? -35.373 2.847 -21.471 1.00 29.22 227 GLU A O 1
ATOM 1765 N N . GLN A 1 228 ? -33.575 2.303 -20.262 1.00 29.05 228 GLN A N 1
ATOM 1766 C CA . GLN A 1 228 ? -34.306 1.349 -19.436 1.00 29.05 228 GLN A CA 1
ATOM 1767 C C . GLN A 1 228 ? -35.047 2.100 -18.315 1.00 29.05 228 GLN A C 1
ATOM 1769 O O . GLN A 1 228 ? -34.462 2.971 -17.663 1.00 29.05 228 GLN A O 1
ATOM 1774 N N . PRO A 1 229 ? -36.324 1.765 -18.052 1.00 30.72 229 PRO A N 1
ATOM 1775 C CA . PRO A 1 229 ? -37.108 2.406 -17.008 1.00 30.72 229 PRO A CA 1
ATOM 1776 C C . PRO A 1 229 ? -36.472 2.153 -15.638 1.00 30.72 229 PRO A C 1
ATOM 1778 O O . PRO A 1 229 ? -36.265 1.011 -15.226 1.00 30.72 229 PRO A O 1
ATOM 1781 N N . ARG A 1 230 ? -36.164 3.247 -14.934 1.00 35.25 230 ARG A N 1
ATOM 1782 C CA . ARG A 1 230 ? -35.682 3.243 -13.551 1.00 35.25 230 ARG A CA 1
ATOM 1783 C C . ARG A 1 230 ? -36.745 2.632 -12.641 1.00 35.25 230 ARG A C 1
ATOM 1785 O O . ARG A 1 230 ? -37.763 3.261 -12.373 1.00 35.25 230 ARG A O 1
ATOM 1792 N N . SER A 1 231 ? -36.479 1.434 -12.139 1.00 38.84 231 SER A N 1
ATOM 1793 C CA . SER A 1 231 ? -37.068 0.955 -10.893 1.00 38.84 231 SER A CA 1
ATOM 1794 C C . SER A 1 231 ? -36.423 1.701 -9.721 1.00 38.84 231 SER A C 1
ATOM 1796 O O . SER A 1 231 ? -35.197 1.755 -9.607 1.00 38.84 231 SER A O 1
ATOM 1798 N N . GLU A 1 232 ? -37.275 2.313 -8.906 1.00 42.62 232 GLU A N 1
ATOM 1799 C CA . GLU A 1 232 ? -36.968 3.089 -7.705 1.00 42.62 232 GLU A CA 1
ATOM 1800 C C . GLU A 1 232 ? -36.281 2.232 -6.613 1.00 42.62 232 GLU A C 1
ATOM 1802 O O . GLU A 1 232 ? -36.465 1.020 -6.559 1.00 42.62 232 GLU A O 1
ATOM 1807 N N . GLU A 1 233 ? -35.488 2.893 -5.755 1.00 43.84 233 GLU A N 1
ATOM 1808 C CA . GLU A 1 233 ? -34.832 2.371 -4.533 1.00 43.84 233 GLU A CA 1
ATOM 1809 C C . GLU A 1 233 ? -33.637 1.401 -4.696 1.00 43.84 233 GLU A C 1
ATOM 1811 O O . GLU A 1 233 ? -33.656 0.256 -4.251 1.00 43.84 233 GLU A O 1
ATOM 1816 N N . SER A 1 234 ? -32.505 1.892 -5.216 1.00 36.16 234 SER A N 1
ATOM 1817 C CA . SER A 1 234 ? -31.191 1.296 -4.917 1.00 36.16 234 SER A CA 1
ATOM 1818 C C . SER A 1 234 ? -30.344 2.312 -4.160 1.00 36.16 234 SER A C 1
ATOM 1820 O O . SER A 1 234 ? -29.954 3.333 -4.726 1.00 36.16 234 SER A O 1
ATOM 1822 N N . CYS A 1 235 ? -30.061 2.046 -2.880 1.00 34.56 235 CYS A N 1
ATOM 1823 C CA . CYS A 1 235 ? -29.149 2.858 -2.075 1.00 34.56 235 CYS A CA 1
ATOM 1824 C C . CYS A 1 235 ? -27.822 3.076 -2.825 1.00 34.56 235 CYS A C 1
ATOM 1826 O O . CYS A 1 235 ? -27.233 2.105 -3.313 1.00 34.56 235 CYS A O 1
ATOM 1828 N N . PRO A 1 236 ? -27.313 4.315 -2.906 1.00 41.53 236 PRO A N 1
ATOM 1829 C CA . PRO A 1 236 ? -25.969 4.544 -3.402 1.00 41.53 236 PRO A CA 1
ATOM 1830 C C . PRO A 1 236 ? -24.962 4.049 -2.351 1.00 41.53 236 PRO A C 1
ATOM 1832 O O . PRO A 1 236 ? -25.280 3.983 -1.163 1.00 41.53 236 PRO A O 1
ATOM 1835 N N . SER A 1 237 ? -23.714 3.822 -2.770 1.00 47.53 237 SER A N 1
ATOM 1836 C CA . SER A 1 237 ? -22.511 3.769 -1.907 1.00 47.53 237 SER A CA 1
ATOM 1837 C C . SER A 1 237 ? -21.984 2.387 -1.486 1.00 47.53 237 SER A C 1
ATOM 1839 O O . SER A 1 237 ? -21.610 2.186 -0.331 1.00 47.53 237 SER A O 1
ATOM 1841 N N . GLN A 1 238 ? -21.850 1.443 -2.421 1.00 51.03 238 GLN A N 1
ATOM 1842 C CA . GLN A 1 238 ? -20.937 0.304 -2.237 1.00 51.03 238 GLN A CA 1
ATOM 1843 C C . GLN A 1 238 ? -19.745 0.429 -3.184 1.00 51.03 238 GLN A C 1
ATOM 1845 O O . GLN A 1 238 ? -19.917 0.640 -4.382 1.00 51.03 238 GLN A O 1
ATOM 1850 N N . VAL A 1 239 ? -18.535 0.283 -2.645 1.00 49.94 239 VAL A N 1
ATOM 1851 C CA . VAL A 1 239 ? -17.322 0.155 -3.456 1.00 49.94 239 VAL A CA 1
ATOM 1852 C C . VAL A 1 239 ? -17.175 -1.322 -3.813 1.00 49.94 239 VAL A C 1
ATOM 1854 O O . VAL A 1 239 ? -16.788 -2.131 -2.971 1.00 49.94 239 VAL A O 1
ATOM 1857 N N . SER A 1 240 ? -17.535 -1.688 -5.045 1.00 44.38 240 SER A N 1
ATOM 1858 C CA . SER A 1 240 ? -17.197 -3.003 -5.595 1.00 44.38 240 SER A CA 1
ATOM 1859 C C . SER A 1 240 ? -15.715 -3.004 -5.952 1.00 44.38 240 SER A C 1
ATOM 1861 O O . SER A 1 240 ? -15.264 -2.149 -6.710 1.00 44.38 240 SER A O 1
ATOM 1863 N N . LEU A 1 241 ? -14.951 -3.941 -5.395 1.00 54.56 241 LEU A N 1
ATOM 1864 C CA . LEU A 1 241 ? -13.565 -4.157 -5.799 1.00 54.56 241 LEU A CA 1
ATOM 1865 C C . LEU A 1 241 ? -13.572 -5.067 -7.034 1.00 54.56 241 LEU A C 1
ATOM 1867 O O . LEU A 1 241 ? -14.031 -6.208 -6.950 1.00 54.56 241 LEU A O 1
ATOM 1871 N N . ASP A 1 242 ? -13.106 -4.546 -8.170 1.00 51.62 242 ASP A N 1
ATOM 1872 C CA . ASP A 1 242 ? -12.974 -5.279 -9.435 1.00 51.62 242 ASP A CA 1
ATOM 1873 C C . ASP A 1 242 ? -12.145 -6.572 -9.283 1.00 51.62 242 ASP A C 1
ATOM 1875 O O . ASP A 1 242 ? -11.343 -6.695 -8.344 1.00 51.62 242 ASP A O 1
ATOM 1879 N N . PRO A 1 243 ? -12.320 -7.568 -10.181 1.00 68.94 243 PRO A N 1
ATOM 1880 C CA . PRO A 1 243 ? -11.481 -8.762 -10.189 1.00 68.94 243 PRO A CA 1
ATOM 1881 C C . PRO A 1 243 ? -10.005 -8.366 -10.182 1.00 68.94 243 PRO A C 1
ATOM 1883 O O . PRO A 1 243 ? -9.580 -7.479 -10.917 1.00 68.94 243 PRO A O 1
ATOM 1886 N N . ILE A 1 244 ? -9.224 -9.033 -9.331 1.00 79.94 244 ILE A N 1
ATOM 1887 C CA . ILE A 1 244 ? -7.827 -8.676 -9.080 1.00 79.94 244 ILE A CA 1
ATOM 1888 C C . ILE A 1 244 ? -7.025 -8.926 -10.355 1.00 79.94 244 ILE A C 1
ATOM 1890 O O . ILE A 1 244 ? -6.629 -10.060 -10.646 1.00 79.94 244 ILE A O 1
ATOM 1894 N N . GLU A 1 245 ? -6.803 -7.865 -11.128 1.00 88.06 245 GLU A N 1
ATOM 1895 C CA . GLU A 1 245 ? -6.038 -7.926 -12.366 1.00 88.06 245 GLU A CA 1
ATOM 1896 C C . GLU A 1 245 ? -4.675 -8.548 -12.077 1.00 88.06 245 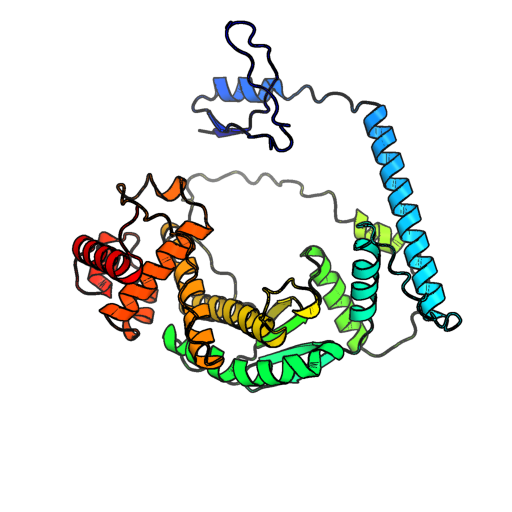GLU A C 1
ATOM 1898 O O . GLU A 1 245 ? -3.964 -8.124 -11.171 1.00 88.06 245 GLU A O 1
ATOM 1903 N N . ARG A 1 246 ? -4.272 -9.575 -12.831 1.00 91.62 246 ARG A N 1
ATOM 1904 C CA . ARG A 1 246 ? -2.950 -10.219 -12.673 1.00 91.62 246 ARG A CA 1
ATOM 1905 C C . ARG A 1 246 ? -1.813 -9.422 -13.309 1.00 91.62 246 ARG A C 1
ATOM 1907 O O . ARG A 1 246 ? -0.674 -9.879 -13.311 1.00 91.62 246 ARG A O 1
ATOM 1914 N N . THR A 1 247 ? -2.124 -8.236 -13.811 1.00 94.12 247 THR A N 1
ATOM 1915 C CA . THR A 1 247 ? -1.213 -7.391 -14.564 1.00 94.12 247 THR A CA 1
ATOM 1916 C C . THR A 1 247 ? -1.095 -6.048 -13.865 1.00 94.12 247 THR A C 1
ATOM 1918 O O . THR A 1 247 ? -2.094 -5.390 -13.610 1.00 94.12 247 THR A O 1
ATOM 1921 N N . LEU A 1 248 ? 0.128 -5.633 -13.555 1.00 94.38 248 LEU A N 1
ATOM 1922 C CA . LEU A 1 248 ? 0.441 -4.313 -13.024 1.00 94.38 248 LEU A CA 1
ATOM 1923 C C . LEU A 1 248 ? 1.212 -3.537 -14.084 1.00 94.38 248 LEU A C 1
ATOM 1925 O O . LEU A 1 248 ? 2.233 -4.009 -14.583 1.00 94.38 248 LEU A O 1
ATOM 1929 N N . THR A 1 249 ? 0.748 -2.334 -14.407 1.00 93.44 249 THR A N 1
ATOM 1930 C CA . THR A 1 249 ? 1.476 -1.432 -15.304 1.00 93.44 249 THR A CA 1
ATOM 1931 C C . THR A 1 249 ? 2.164 -0.358 -14.480 1.00 93.44 249 THR A C 1
ATOM 1933 O O . THR A 1 249 ? 1.518 0.394 -13.753 1.00 93.44 249 THR A O 1
ATOM 1936 N N . ILE A 1 250 ? 3.485 -0.282 -14.595 1.00 93.94 250 ILE A N 1
ATOM 1937 C CA . ILE A 1 250 ? 4.306 0.713 -13.918 1.00 93.94 250 ILE A CA 1
ATOM 1938 C C . ILE A 1 250 ? 4.886 1.654 -14.974 1.00 93.94 250 ILE A C 1
ATOM 1940 O O . ILE A 1 250 ? 5.516 1.197 -15.928 1.00 93.94 250 ILE A O 1
ATOM 1944 N N . PRO A 1 251 ? 4.702 2.974 -14.829 1.00 91.75 251 PRO A N 1
ATOM 1945 C CA . PRO A 1 251 ? 5.321 3.931 -15.730 1.00 91.75 251 PRO A CA 1
ATOM 1946 C C . PRO A 1 251 ? 6.849 3.859 -15.633 1.00 91.75 251 PRO A C 1
ATOM 1948 O O . PRO A 1 251 ? 7.407 3.865 -14.533 1.00 91.75 251 PRO A O 1
ATOM 1951 N N . SER A 1 252 ? 7.511 3.853 -16.790 1.00 91.31 252 SER A N 1
ATOM 1952 C CA . SER A 1 252 ? 8.965 3.914 -16.913 1.00 91.31 252 SER A CA 1
ATOM 1953 C C . SER A 1 252 ? 9.515 5.066 -16.066 1.00 91.31 252 SER A C 1
ATOM 1955 O O . SER A 1 252 ? 9.122 6.223 -16.266 1.00 91.31 252 SER A O 1
ATOM 1957 N N . PRO A 1 253 ? 10.449 4.803 -15.141 1.00 88.06 253 PRO A N 1
ATOM 1958 C CA . PRO A 1 253 ? 11.033 5.848 -14.311 1.00 88.06 253 PRO A CA 1
ATOM 1959 C C . PRO A 1 253 ? 11.894 6.812 -15.131 1.00 88.06 253 PRO A C 1
ATOM 1961 O O . PRO A 1 253 ? 12.071 7.944 -14.700 1.00 88.06 253 PRO A O 1
ATOM 1964 N N . ARG A 1 254 ? 12.381 6.424 -16.323 1.00 87.56 254 ARG A N 1
ATOM 1965 C CA . ARG A 1 254 ? 13.114 7.332 -17.227 1.00 87.56 254 ARG A CA 1
ATOM 1966 C C . ARG A 1 254 ? 12.239 8.469 -17.754 1.00 87.56 254 ARG A C 1
ATOM 1968 O O . ARG A 1 254 ? 12.768 9.492 -18.171 1.00 87.56 254 ARG A O 1
ATOM 1975 N N . LEU A 1 255 ? 10.922 8.275 -17.751 1.00 85.94 255 LEU A N 1
ATOM 1976 C CA . LEU A 1 255 ? 9.945 9.253 -18.226 1.00 85.94 255 LEU A CA 1
ATOM 1977 C C . LEU A 1 255 ? 9.220 9.979 -17.092 1.00 85.94 255 LEU A C 1
ATOM 1979 O O . LEU A 1 255 ? 8.364 10.820 -17.356 1.00 85.94 255 LEU A O 1
ATOM 1983 N N . ARG A 1 256 ? 9.529 9.660 -15.831 1.00 83.06 256 ARG A N 1
ATOM 1984 C CA . ARG A 1 256 ? 8.953 10.357 -14.683 1.00 83.06 256 ARG A CA 1
ATOM 1985 C C . ARG A 1 256 ? 9.933 11.387 -14.157 1.00 83.06 256 ARG A C 1
ATOM 1987 O O . ARG A 1 256 ? 11.096 11.083 -13.904 1.00 83.06 256 ARG A O 1
ATOM 1994 N N . SER A 1 257 ? 9.423 12.586 -13.896 1.00 83.00 257 SER A N 1
ATOM 1995 C CA . SER A 1 257 ? 10.100 13.525 -13.012 1.00 83.00 257 SER A CA 1
ATOM 1996 C C . SER A 1 257 ? 10.310 12.844 -11.661 1.00 83.00 257 SER A C 1
ATOM 1998 O O . SER A 1 257 ? 9.364 12.333 -11.057 1.00 83.00 257 SER A O 1
ATOM 2000 N N . LYS A 1 258 ? 11.559 12.803 -11.205 1.00 85.62 258 LYS A N 1
ATOM 2001 C CA . LYS A 1 258 ? 11.930 12.278 -9.891 1.00 85.62 258 LYS A CA 1
ATOM 2002 C C . LYS A 1 258 ? 12.429 13.429 -9.018 1.00 85.62 258 LYS A C 1
ATOM 2004 O O . LYS A 1 258 ? 13.056 14.338 -9.563 1.00 85.62 258 LYS A O 1
ATOM 2009 N N . PRO A 1 259 ? 12.191 13.398 -7.698 1.00 83.50 259 PRO A N 1
ATOM 2010 C CA . PRO A 1 259 ? 12.783 14.373 -6.793 1.00 83.50 259 PRO A CA 1
ATOM 2011 C C . PRO A 1 259 ? 14.314 14.362 -6.871 1.00 83.50 259 PRO A C 1
ATOM 2013 O O . PRO A 1 259 ? 14.933 13.332 -7.177 1.00 83.50 259 PRO A O 1
ATOM 2016 N N . ASP A 1 260 ? 14.927 15.500 -6.554 1.00 84.69 260 ASP A N 1
ATOM 2017 C CA . ASP A 1 260 ? 16.381 15.613 -6.483 1.00 84.69 260 ASP A CA 1
ATOM 2018 C C . ASP A 1 260 ? 16.959 14.601 -5.486 1.00 84.69 260 ASP A C 1
ATOM 2020 O O . ASP A 1 260 ? 16.414 14.355 -4.410 1.00 84.69 260 ASP A O 1
ATOM 2024 N N . GLY A 1 261 ? 18.064 13.963 -5.872 1.00 88.06 261 GLY A N 1
ATOM 2025 C CA . GLY A 1 261 ? 18.733 12.944 -5.057 1.00 88.06 261 GLY A CA 1
ATOM 2026 C C . GLY A 1 261 ? 18.103 11.544 -5.075 1.00 88.06 261 GLY A C 1
ATOM 2027 O O . GLY A 1 261 ? 18.759 10.603 -4.639 1.00 88.06 261 GLY A O 1
ATOM 2028 N N . VAL A 1 262 ? 16.897 11.354 -5.623 1.00 88.81 262 VAL A N 1
ATOM 2029 C CA . VAL A 1 262 ? 16.285 10.018 -5.774 1.00 88.81 262 VAL A CA 1
ATOM 2030 C C . VAL A 1 262 ? 16.807 9.361 -7.053 1.00 88.81 262 VAL A C 1
ATOM 2032 O O . VAL A 1 262 ? 16.807 9.994 -8.109 1.00 88.81 262 VAL A O 1
ATOM 2035 N N . SER A 1 263 ? 17.276 8.110 -7.015 1.00 91.62 263 SER A N 1
ATOM 2036 C CA . SER A 1 263 ? 17.695 7.405 -8.237 1.00 91.62 263 SER A CA 1
ATOM 2037 C C . SER A 1 263 ? 16.485 6.902 -9.045 1.00 91.62 263 SER A C 1
ATOM 2039 O O . SER A 1 263 ? 15.385 6.760 -8.516 1.00 91.62 263 SER A O 1
ATOM 2041 N N . HIS A 1 264 ? 16.655 6.603 -10.339 1.00 91.56 264 HIS A N 1
ATOM 2042 C CA . HIS A 1 264 ? 15.571 5.992 -11.130 1.00 91.56 264 HIS A CA 1
ATOM 2043 C C . HIS A 1 264 ? 15.154 4.617 -10.580 1.00 91.56 264 HIS A C 1
ATOM 2045 O O . HIS A 1 264 ? 13.975 4.272 -10.627 1.00 91.56 264 HIS A O 1
ATOM 2051 N N . ALA A 1 265 ? 16.107 3.861 -10.021 1.00 91.25 265 ALA A N 1
ATOM 2052 C CA . ALA A 1 265 ? 15.828 2.589 -9.364 1.00 91.25 265 ALA A CA 1
ATOM 2053 C C . ALA A 1 265 ? 14.946 2.790 -8.126 1.00 91.25 265 ALA A C 1
ATOM 2055 O O . ALA A 1 265 ? 13.940 2.103 -7.984 1.00 91.25 265 ALA A O 1
ATOM 2056 N N . ASP A 1 266 ? 15.258 3.778 -7.284 1.00 90.44 266 ASP A N 1
ATOM 2057 C CA . ASP A 1 266 ? 14.455 4.088 -6.095 1.00 90.44 266 ASP A CA 1
ATOM 2058 C C . ASP A 1 266 ? 13.047 4.559 -6.471 1.00 90.44 266 ASP A C 1
ATOM 2060 O O . ASP A 1 266 ? 12.065 4.136 -5.860 1.00 90.44 266 ASP A O 1
ATOM 2064 N N . ALA A 1 267 ? 12.928 5.380 -7.520 1.00 90.94 267 ALA A N 1
ATOM 2065 C CA . ALA A 1 267 ? 11.634 5.804 -8.048 1.00 90.94 267 ALA A CA 1
ATOM 2066 C C . ALA A 1 267 ? 10.802 4.609 -8.554 1.00 90.94 267 ALA A C 1
ATOM 2068 O O . ALA A 1 267 ? 9.594 4.550 -8.313 1.00 90.94 267 ALA A O 1
ATOM 2069 N N . LEU A 1 268 ? 11.441 3.630 -9.208 1.00 93.44 268 LEU A N 1
ATOM 2070 C CA . LEU A 1 268 ? 10.788 2.395 -9.644 1.00 93.44 268 LEU A CA 1
ATOM 2071 C C . LEU A 1 268 ? 10.363 1.523 -8.457 1.00 93.44 268 LEU A C 1
ATOM 2073 O O . LEU A 1 268 ? 9.233 1.041 -8.446 1.00 93.44 268 LEU A O 1
ATOM 2077 N N . VAL A 1 269 ? 11.219 1.358 -7.442 1.00 92.62 269 VAL A N 1
ATOM 2078 C CA . VAL A 1 269 ? 10.859 0.645 -6.203 1.00 92.62 269 VAL A CA 1
ATOM 2079 C C . VAL A 1 269 ? 9.673 1.321 -5.527 1.00 92.62 269 VAL A C 1
ATOM 2081 O O . VAL A 1 269 ? 8.756 0.637 -5.082 1.00 92.62 269 VAL A O 1
ATOM 2084 N N . GLN A 1 270 ? 9.645 2.655 -5.480 1.00 91.00 270 GLN A N 1
ATOM 2085 C CA . GLN A 1 270 ? 8.531 3.393 -4.897 1.00 91.00 270 GLN A CA 1
ATOM 2086 C C . GLN A 1 270 ? 7.227 3.170 -5.660 1.00 91.00 270 GLN A C 1
ATOM 2088 O O . GLN A 1 270 ? 6.201 2.907 -5.034 1.00 91.00 270 GLN A O 1
ATOM 2093 N N . ALA A 1 271 ? 7.261 3.247 -6.991 1.00 92.75 271 ALA A N 1
ATOM 2094 C CA . ALA A 1 271 ? 6.085 2.987 -7.811 1.00 92.75 271 ALA A CA 1
ATOM 2095 C C . ALA A 1 271 ? 5.597 1.537 -7.653 1.00 92.75 271 ALA A C 1
ATOM 2097 O O . ALA A 1 271 ? 4.400 1.305 -7.499 1.00 92.75 271 ALA A O 1
ATOM 2098 N N . LEU A 1 272 ? 6.519 0.571 -7.625 1.00 94.62 272 LEU A N 1
ATOM 2099 C CA . LEU A 1 272 ? 6.200 -0.838 -7.416 1.00 94.62 272 LEU A CA 1
ATOM 2100 C C . LEU A 1 272 ? 5.596 -1.091 -6.028 1.00 94.62 272 LEU A C 1
ATOM 2102 O O . LEU A 1 272 ? 4.595 -1.792 -5.922 1.00 94.62 272 LEU A O 1
ATOM 2106 N N . ALA A 1 273 ? 6.160 -0.506 -4.970 1.00 94.19 273 ALA A N 1
ATOM 2107 C CA . ALA A 1 273 ? 5.654 -0.661 -3.609 1.00 94.19 273 ALA A CA 1
ATOM 2108 C C . ALA A 1 273 ? 4.233 -0.110 -3.444 1.00 94.19 273 ALA A C 1
ATOM 2110 O O . ALA A 1 273 ? 3.424 -0.736 -2.765 1.00 94.19 273 ALA A O 1
ATOM 2111 N N . ASP A 1 274 ? 3.910 1.021 -4.078 1.00 93.38 274 ASP A N 1
ATOM 2112 C CA . ASP A 1 274 ? 2.550 1.571 -4.073 1.00 93.38 274 ASP A CA 1
ATOM 2113 C C . ASP A 1 274 ? 1.551 0.639 -4.782 1.00 93.38 274 ASP A C 1
ATOM 2115 O O . ASP A 1 274 ? 0.504 0.312 -4.222 1.00 93.38 274 ASP A O 1
ATOM 2119 N N . GLN A 1 275 ? 1.908 0.130 -5.968 1.00 95.19 275 GLN A N 1
ATOM 2120 C CA . GLN A 1 275 ? 1.067 -0.812 -6.718 1.00 95.19 275 GLN A CA 1
ATOM 2121 C C . GLN A 1 275 ? 0.855 -2.129 -5.959 1.00 95.19 275 GLN A C 1
ATOM 2123 O O . GLN A 1 275 ? -0.272 -2.610 -5.841 1.00 95.19 275 GLN A O 1
ATOM 2128 N N . LEU A 1 276 ? 1.918 -2.699 -5.386 1.00 95.88 276 LEU A N 1
ATOM 2129 C CA . LEU A 1 276 ? 1.827 -3.936 -4.610 1.00 95.88 276 LEU A CA 1
ATOM 2130 C C . LEU A 1 276 ? 1.067 -3.744 -3.293 1.00 95.88 276 LEU A C 1
ATOM 2132 O O . LEU A 1 276 ? 0.359 -4.659 -2.877 1.00 95.88 276 LEU A O 1
ATOM 2136 N N . ALA A 1 277 ? 1.177 -2.581 -2.641 1.00 96.44 277 ALA A N 1
ATOM 2137 C CA . ALA A 1 277 ? 0.399 -2.275 -1.441 1.00 96.44 277 ALA A CA 1
ATOM 2138 C C . ALA A 1 277 ? -1.097 -2.184 -1.761 1.00 96.44 277 ALA A C 1
ATOM 2140 O O . ALA A 1 277 ? -1.908 -2.784 -1.057 1.00 96.44 277 ALA A O 1
ATOM 2141 N N . GLY A 1 278 ? -1.457 -1.497 -2.852 1.00 95.44 278 GLY A N 1
ATOM 2142 C CA . GLY A 1 278 ? -2.833 -1.455 -3.347 1.00 95.44 278 GLY A CA 1
ATOM 2143 C C . GLY A 1 278 ? -3.371 -2.848 -3.675 1.00 95.44 278 GLY A C 1
ATOM 2144 O O . GLY A 1 278 ? -4.470 -3.197 -3.251 1.00 95.44 278 GLY A O 1
ATOM 2145 N N . ARG A 1 279 ? -2.565 -3.678 -4.346 1.00 95.69 279 ARG A N 1
ATOM 2146 C CA . ARG A 1 279 ? -2.924 -5.066 -4.657 1.00 95.69 279 ARG A CA 1
ATOM 2147 C C . ARG A 1 279 ? -3.141 -5.916 -3.404 1.00 95.69 279 ARG A C 1
ATOM 2149 O O . ARG A 1 279 ? -4.173 -6.566 -3.300 1.00 95.69 279 ARG A O 1
ATOM 2156 N N . ALA A 1 280 ? -2.198 -5.917 -2.461 1.00 96.56 280 ALA A N 1
ATOM 2157 C CA . ALA A 1 280 ? -2.316 -6.703 -1.231 1.00 96.56 280 ALA A CA 1
ATOM 2158 C C . ALA A 1 280 ? -3.559 -6.295 -0.422 1.00 96.56 280 ALA A C 1
ATOM 2160 O O . ALA A 1 280 ? -4.260 -7.148 0.116 1.00 96.56 280 ALA A O 1
ATOM 2161 N N . LEU A 1 281 ? -3.870 -4.997 -0.387 1.00 96.75 281 LEU A N 1
ATOM 2162 C CA . LEU A 1 281 ? -5.084 -4.490 0.243 1.00 96.75 281 LEU A CA 1
ATOM 2163 C C . LEU A 1 281 ? -6.351 -4.979 -0.479 1.00 96.75 281 LEU A C 1
ATOM 2165 O O . LEU A 1 281 ? -7.273 -5.461 0.176 1.00 96.75 281 LEU A O 1
ATOM 2169 N N . ALA A 1 282 ? -6.384 -4.916 -1.813 1.00 95.12 282 ALA A N 1
ATOM 2170 C CA . ALA A 1 282 ? -7.500 -5.427 -2.609 1.00 95.12 282 ALA A CA 1
ATOM 2171 C C . ALA A 1 282 ? -7.706 -6.940 -2.417 1.00 95.12 282 ALA A C 1
ATOM 2173 O O . ALA A 1 282 ? -8.838 -7.388 -2.263 1.00 95.12 282 ALA A O 1
ATOM 2174 N N . GLU A 1 283 ? -6.626 -7.722 -2.349 1.00 95.62 283 GLU A N 1
ATOM 2175 C CA . GLU A 1 283 ? -6.660 -9.159 -2.041 1.00 95.62 283 GLU A CA 1
ATOM 2176 C C . GLU A 1 283 ? -7.230 -9.430 -0.643 1.00 95.62 283 GLU A C 1
ATOM 2178 O O . GLU A 1 283 ? -8.101 -10.284 -0.488 1.00 95.62 283 GLU A O 1
ATOM 2183 N N . ALA A 1 284 ? -6.804 -8.673 0.372 1.00 96.56 284 ALA A N 1
ATOM 2184 C CA . ALA A 1 284 ? -7.284 -8.827 1.748 1.00 96.56 284 ALA A CA 1
ATOM 2185 C C . ALA A 1 284 ? -8.762 -8.435 1.926 1.00 96.56 284 ALA A C 1
ATOM 2187 O O . ALA A 1 284 ? -9.425 -8.883 2.872 1.00 96.56 284 ALA A O 1
ATOM 2188 N N . LEU A 1 285 ? -9.274 -7.590 1.032 1.00 95.88 285 LEU A N 1
ATOM 2189 C CA . LEU A 1 285 ? -10.655 -7.116 1.010 1.00 95.88 285 LEU A CA 1
ATOM 2190 C C . LEU A 1 285 ? -11.525 -7.832 -0.031 1.00 95.88 285 LEU A C 1
ATOM 2192 O O . LEU A 1 285 ? -12.722 -7.561 -0.109 1.00 95.88 285 LEU A O 1
ATOM 2196 N N . HIS A 1 286 ? -10.963 -8.760 -0.804 1.00 94.62 286 HIS A N 1
ATOM 2197 C CA . HIS A 1 286 ? -11.698 -9.466 -1.843 1.00 94.62 286 HIS A CA 1
ATOM 2198 C C . HIS A 1 286 ? -12.915 -10.201 -1.262 1.00 94.62 286 HIS A C 1
ATOM 2200 O O . HIS A 1 286 ? -12.817 -10.910 -0.259 1.00 94.62 286 HIS A O 1
ATOM 2206 N N . GLY A 1 287 ? -14.081 -10.001 -1.881 1.00 93.44 287 GLY A N 1
ATOM 2207 C CA . GLY A 1 287 ? -15.356 -10.566 -1.426 1.00 93.44 287 GLY A CA 1
ATOM 2208 C C . GLY A 1 287 ? -15.969 -9.891 -0.192 1.00 93.44 287 GLY A C 1
ATOM 2209 O O . GLY A 1 287 ? -17.057 -10.287 0.227 1.00 93.44 287 GLY A O 1
ATOM 2210 N N . LYS A 1 288 ? -15.325 -8.869 0.388 1.00 94.69 288 LYS A N 1
ATOM 2211 C CA . LYS A 1 288 ? -15.869 -8.096 1.512 1.00 94.69 288 LYS A CA 1
ATOM 2212 C C . LYS A 1 288 ? -16.589 -6.853 1.002 1.00 94.69 288 LYS A C 1
ATOM 2214 O O . LYS A 1 288 ? -16.118 -6.174 0.094 1.00 94.69 288 LYS A O 1
ATOM 2219 N N . ARG A 1 289 ? -17.725 -6.530 1.620 1.00 93.69 289 ARG A N 1
ATOM 2220 C CA . ARG A 1 289 ? -18.427 -5.263 1.394 1.00 93.69 289 ARG A CA 1
ATOM 2221 C C . ARG A 1 289 ? -17.899 -4.238 2.382 1.00 93.69 289 ARG A C 1
ATOM 2223 O O . ARG A 1 289 ? -18.010 -4.454 3.582 1.00 93.69 289 ARG A O 1
ATOM 2230 N N . ILE A 1 290 ? -17.329 -3.152 1.874 1.00 93.56 290 ILE A N 1
ATOM 2231 C CA . ILE A 1 290 ? -16.809 -2.056 2.692 1.00 93.56 290 ILE A CA 1
ATOM 2232 C C . ILE A 1 290 ? -17.688 -0.829 2.468 1.00 93.56 290 ILE A C 1
ATOM 2234 O O . ILE A 1 290 ? -17.977 -0.470 1.322 1.00 93.56 290 ILE A O 1
ATOM 2238 N N . ALA A 1 291 ? -18.125 -0.199 3.558 1.00 91.62 291 ALA A N 1
ATOM 2239 C CA . ALA A 1 291 ? -18.877 1.047 3.486 1.00 91.62 291 ALA A CA 1
ATOM 2240 C C . ALA A 1 291 ? -18.034 2.137 2.803 1.00 91.62 291 ALA A C 1
ATOM 2242 O O . ALA A 1 291 ? -16.846 2.285 3.095 1.00 91.62 291 ALA A O 1
ATOM 2243 N N . ALA A 1 292 ? -18.643 2.926 1.912 1.00 89.25 292 ALA A N 1
ATOM 2244 C CA . ALA A 1 292 ? -17.930 3.971 1.170 1.00 89.25 292 ALA A CA 1
ATOM 2245 C C . ALA A 1 292 ? -17.246 5.009 2.083 1.00 89.25 292 ALA A C 1
ATOM 2247 O O . ALA A 1 292 ? -16.193 5.537 1.721 1.00 89.25 292 ALA A O 1
ATOM 2248 N N . GLY A 1 293 ? -17.790 5.234 3.287 1.00 89.44 293 GLY A N 1
ATOM 2249 C CA . GLY A 1 293 ? -17.198 6.103 4.310 1.00 89.44 293 GLY A CA 1
ATOM 2250 C C . GLY A 1 293 ? -15.779 5.699 4.733 1.00 89.44 293 GLY A C 1
ATOM 2251 O O . GLY A 1 293 ? -15.005 6.547 5.165 1.00 89.44 293 GLY A O 1
ATOM 2252 N N . TRP A 1 294 ? -15.378 4.439 4.524 1.00 94.69 294 TRP A N 1
ATOM 2253 C CA . TRP A 1 294 ? -14.023 3.964 4.822 1.00 94.69 294 TRP A CA 1
ATOM 2254 C C . TRP A 1 294 ? -12.995 4.223 3.717 1.00 94.69 294 TRP A C 1
ATOM 2256 O O . TRP A 1 294 ? -11.817 3.918 3.906 1.00 94.69 294 TRP A O 1
ATOM 2266 N N . SER A 1 295 ? -13.391 4.800 2.577 1.00 92.50 295 SER A N 1
ATOM 2267 C CA . SER A 1 295 ? -12.482 5.061 1.451 1.00 92.50 295 SER A CA 1
ATOM 2268 C C .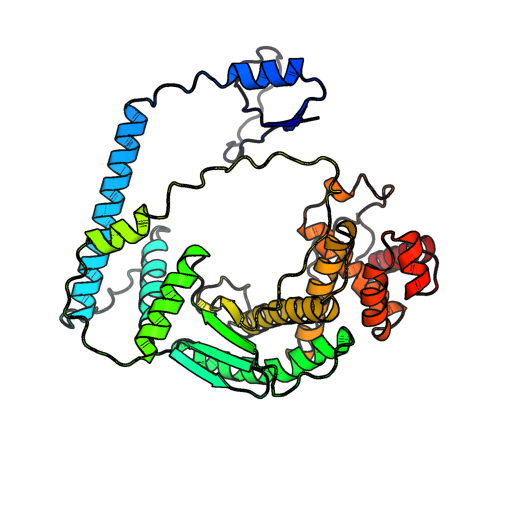 SER A 1 295 ? -11.214 5.848 1.848 1.00 92.50 295 SER A C 1
ATOM 2270 O O . SER A 1 295 ? -10.114 5.381 1.528 1.00 92.50 295 SER A O 1
ATOM 2272 N N . PRO A 1 296 ? -11.289 6.952 2.628 1.00 92.31 296 PRO A N 1
ATOM 2273 C CA . PRO A 1 296 ? -10.089 7.659 3.084 1.00 92.31 296 PRO A CA 1
ATOM 2274 C C . PRO A 1 296 ? -9.163 6.789 3.940 1.00 92.31 296 PRO A C 1
ATOM 2276 O O . PRO A 1 296 ? -7.942 6.855 3.797 1.00 92.31 296 PRO A O 1
ATOM 2279 N N . LEU A 1 297 ? -9.730 5.928 4.792 1.00 94.75 297 LEU A N 1
ATOM 2280 C CA . LEU A 1 297 ? -8.957 5.030 5.646 1.00 94.75 297 LEU A CA 1
ATOM 2281 C C . LEU A 1 297 ? -8.223 3.960 4.829 1.00 94.75 297 LEU A C 1
ATOM 2283 O O . LEU A 1 297 ? -7.053 3.680 5.091 1.00 94.75 297 LEU A O 1
ATOM 2287 N N . LEU A 1 298 ? -8.870 3.409 3.797 1.00 95.75 298 LEU A N 1
ATOM 2288 C CA . LEU A 1 298 ? -8.238 2.480 2.855 1.00 95.75 298 LEU A CA 1
ATOM 2289 C C . LEU A 1 298 ? -7.102 3.147 2.068 1.00 95.75 298 LEU A C 1
ATOM 2291 O O . LEU A 1 298 ? -6.027 2.561 1.920 1.00 95.75 298 LEU A O 1
ATOM 2295 N N . ALA A 1 299 ? -7.305 4.385 1.609 1.00 94.62 299 ALA A N 1
ATOM 2296 C CA . ALA A 1 299 ? -6.264 5.164 0.943 1.00 94.62 299 ALA A CA 1
ATOM 2297 C C . ALA A 1 299 ? -5.071 5.426 1.881 1.00 94.62 299 ALA A C 1
ATOM 2299 O O . ALA A 1 299 ? -3.919 5.181 1.509 1.00 94.62 299 ALA A O 1
ATOM 2300 N N . GLY A 1 300 ? -5.339 5.842 3.123 1.00 95.31 300 GLY A N 1
ATOM 2301 C CA . GLY A 1 300 ? -4.315 6.051 4.146 1.00 95.31 300 GLY A CA 1
ATOM 2302 C C . GLY A 1 300 ? -3.562 4.771 4.503 1.00 95.31 300 GLY A C 1
ATOM 2303 O O . GLY A 1 300 ? -2.341 4.789 4.654 1.00 95.31 300 GLY A O 1
ATOM 2304 N N . MET A 1 301 ? -4.247 3.627 4.550 1.00 96.81 301 MET A N 1
ATOM 2305 C CA . MET A 1 301 ? -3.623 2.328 4.793 1.00 96.81 301 MET A CA 1
ATOM 2306 C C . MET A 1 301 ? -2.706 1.899 3.645 1.00 96.81 301 MET A C 1
ATOM 2308 O O . MET A 1 301 ? -1.593 1.434 3.896 1.00 96.81 301 MET A O 1
ATOM 2312 N N . ARG A 1 302 ? -3.116 2.101 2.386 1.00 96.19 302 ARG A N 1
ATOM 2313 C CA . ARG A 1 302 ? -2.247 1.882 1.217 1.00 96.19 302 ARG A CA 1
ATOM 2314 C C . ARG A 1 302 ? -1.002 2.771 1.280 1.00 96.19 302 ARG A C 1
ATOM 2316 O O . ARG A 1 302 ? 0.112 2.287 1.060 1.00 96.19 302 ARG A O 1
ATOM 2323 N N . LEU A 1 303 ? -1.169 4.053 1.613 1.00 94.06 303 LEU A N 1
ATOM 2324 C CA . LEU A 1 303 ? -0.055 4.987 1.781 1.00 94.06 303 LEU A CA 1
ATOM 2325 C C . LEU A 1 303 ? 0.888 4.535 2.909 1.00 94.06 303 LEU A C 1
ATOM 2327 O O . LEU A 1 303 ? 2.108 4.506 2.727 1.00 94.06 303 LEU A O 1
ATOM 2331 N N . TRP A 1 304 ? 0.335 4.126 4.051 1.00 95.12 304 TRP A N 1
ATOM 2332 C CA . TRP A 1 304 ? 1.098 3.618 5.187 1.00 95.12 304 TRP A CA 1
ATOM 2333 C C . TRP A 1 304 ? 1.885 2.351 4.828 1.00 95.12 304 TRP A C 1
ATOM 2335 O O . TRP A 1 304 ? 3.096 2.308 5.055 1.00 95.12 304 TRP A O 1
ATOM 2345 N N . LEU A 1 305 ? 1.235 1.359 4.206 1.00 95.56 305 LEU A N 1
ATOM 2346 C CA . LEU A 1 305 ? 1.845 0.098 3.773 1.00 95.56 305 LEU A CA 1
ATOM 2347 C C . LEU A 1 305 ? 2.995 0.338 2.795 1.00 95.56 305 LEU A C 1
ATOM 2349 O O . LEU A 1 305 ? 4.105 -0.146 3.022 1.00 95.56 305 LEU A O 1
ATOM 2353 N N . SER A 1 306 ? 2.755 1.118 1.737 1.00 93.69 306 SER A N 1
ATOM 2354 C CA . SER A 1 306 ? 3.772 1.410 0.719 1.00 93.69 306 SER A CA 1
ATOM 2355 C C . SER A 1 306 ? 4.975 2.156 1.298 1.00 93.69 306 SER A C 1
ATOM 2357 O O . SER A 1 306 ? 6.102 2.005 0.829 1.00 93.69 306 SER A O 1
ATOM 2359 N N . ARG A 1 307 ? 4.783 2.975 2.334 1.00 89.81 307 ARG A N 1
ATOM 2360 C CA . ARG A 1 307 ? 5.878 3.666 3.019 1.00 89.81 307 ARG A CA 1
ATOM 2361 C C . ARG A 1 307 ? 6.654 2.745 3.951 1.00 89.81 307 ARG A C 1
ATOM 2363 O O . ARG A 1 307 ? 7.881 2.729 3.893 1.00 89.81 307 ARG A O 1
ATOM 2370 N N . HIS A 1 308 ? 5.959 1.984 4.788 1.00 88.06 308 HIS A N 1
ATOM 2371 C CA . HIS A 1 308 ? 6.597 1.124 5.780 1.00 88.06 308 HIS A CA 1
ATOM 2372 C C . HIS A 1 308 ? 7.464 0.038 5.141 1.00 88.06 308 HIS A C 1
ATOM 2374 O O . HIS A 1 308 ? 8.558 -0.254 5.629 1.00 88.06 308 HIS A O 1
ATOM 2380 N N . THR A 1 309 ? 7.022 -0.533 4.023 1.00 85.50 309 THR A N 1
ATOM 2381 C CA . THR A 1 309 ? 7.801 -1.558 3.323 1.00 85.50 309 THR A CA 1
ATOM 2382 C C . THR A 1 309 ? 8.982 -0.984 2.546 1.00 85.50 309 THR A C 1
ATOM 2384 O O . THR A 1 309 ? 10.033 -1.622 2.496 1.00 85.50 309 THR A O 1
ATOM 2387 N N . ARG A 1 310 ? 8.885 0.252 2.031 1.00 83.56 310 ARG A N 1
ATOM 2388 C CA . ARG A 1 310 ? 10.032 0.963 1.434 1.00 83.56 310 ARG A CA 1
ATOM 2389 C C . ARG A 1 310 ? 11.184 1.123 2.416 1.00 83.56 310 ARG A C 1
ATOM 2391 O O . ARG A 1 310 ? 12.322 0.845 2.051 1.00 83.56 310 ARG A O 1
ATOM 2398 N N . THR A 1 311 ? 10.897 1.525 3.652 1.00 81.88 311 THR A N 1
ATOM 2399 C CA . THR A 1 311 ? 11.925 1.665 4.693 1.00 81.88 311 THR A CA 1
ATOM 2400 C C . THR A 1 311 ? 12.621 0.346 4.990 1.00 81.88 311 THR A C 1
ATOM 2402 O O . THR A 1 311 ? 13.844 0.317 5.106 1.00 81.88 311 THR A O 1
ATOM 2405 N N . ALA A 1 312 ? 11.863 -0.750 5.055 1.00 78.94 312 ALA A N 1
ATOM 2406 C CA . ALA A 1 312 ? 12.427 -2.073 5.298 1.00 78.94 312 ALA A CA 1
ATOM 2407 C C . ALA A 1 312 ? 13.356 -2.543 4.163 1.00 78.94 312 ALA A C 1
ATOM 2409 O O . ALA A 1 312 ? 14.353 -3.206 4.430 1.00 78.94 312 ALA A O 1
ATOM 2410 N N . LEU A 1 313 ? 13.047 -2.200 2.909 1.00 75.00 313 LEU A N 1
ATOM 2411 C CA . LEU A 1 313 ? 13.792 -2.683 1.740 1.00 75.00 313 LEU A CA 1
ATOM 2412 C C . LEU A 1 313 ? 14.974 -1.811 1.356 1.00 75.00 313 LEU A C 1
ATOM 2414 O O . LEU A 1 313 ? 16.029 -2.327 1.002 1.00 75.00 313 LEU A O 1
ATOM 2418 N N . LEU A 1 314 ? 14.788 -0.495 1.376 1.00 76.44 314 LEU A N 1
ATOM 2419 C CA . LEU A 1 314 ? 15.805 0.434 0.900 1.00 76.44 314 LEU A CA 1
ATOM 2420 C C . LEU A 1 314 ? 16.777 0.849 2.007 1.00 76.44 314 LEU A C 1
ATOM 2422 O O . LEU A 1 314 ? 17.718 1.589 1.742 1.00 76.44 314 LEU A O 1
ATOM 2426 N N . GLY A 1 315 ? 16.530 0.449 3.260 1.00 74.19 315 GLY A N 1
ATOM 2427 C CA . GLY A 1 315 ? 17.304 0.923 4.410 1.00 74.19 315 GLY A CA 1
ATOM 2428 C C . GLY A 1 315 ? 17.186 2.434 4.639 1.00 74.19 315 GLY A C 1
ATOM 2429 O O . GLY A 1 315 ? 17.813 2.972 5.549 1.00 74.19 315 GLY A O 1
ATOM 2430 N N . PHE A 1 316 ? 16.363 3.129 3.846 1.00 62.22 316 PHE A N 1
ATOM 2431 C CA . PHE A 1 316 ? 15.974 4.499 4.106 1.00 62.22 316 PHE A CA 1
ATOM 2432 C C . PHE A 1 316 ? 15.033 4.482 5.303 1.00 62.22 316 PHE A C 1
ATOM 2434 O O . PHE A 1 316 ? 13.814 4.338 5.157 1.00 62.22 316 PHE A O 1
ATOM 2441 N N . ALA A 1 317 ? 15.603 4.687 6.495 1.00 55.28 317 ALA A N 1
ATOM 2442 C CA . ALA A 1 317 ? 14.872 5.398 7.531 1.00 55.28 317 ALA A CA 1
ATOM 2443 C C . ALA A 1 317 ? 14.246 6.604 6.817 1.00 55.28 317 ALA A C 1
ATOM 2445 O O . ALA A 1 317 ? 14.995 7.339 6.161 1.00 55.28 317 ALA A O 1
ATOM 2446 N N . PRO A 1 318 ? 12.906 6.741 6.796 1.00 56.12 318 PRO A N 1
ATOM 2447 C CA . PRO A 1 318 ? 12.299 7.886 6.155 1.00 56.12 318 PRO A CA 1
ATOM 2448 C C . PRO A 1 318 ? 12.946 9.077 6.839 1.00 56.12 318 PRO A C 1
ATOM 2450 O O . PRO A 1 318 ? 12.735 9.250 8.036 1.00 56.12 318 PRO A O 1
ATOM 2453 N N . LYS A 1 319 ? 13.791 9.827 6.118 1.00 51.88 319 LYS A N 1
ATOM 2454 C CA . LYS A 1 319 ? 14.243 11.129 6.596 1.00 51.88 319 LYS A CA 1
ATOM 2455 C C . LYS A 1 319 ? 12.945 11.828 6.954 1.00 51.88 319 LYS A C 1
ATOM 2457 O O . LYS A 1 319 ? 12.045 11.833 6.107 1.00 51.88 319 LYS A O 1
ATOM 2462 N N . ASP A 1 320 ? 12.822 12.162 8.234 1.00 48.09 320 ASP A N 1
ATOM 2463 C CA . ASP A 1 320 ? 11.567 12.435 8.924 1.00 48.09 320 ASP A CA 1
ATOM 2464 C C . ASP A 1 320 ? 10.623 13.187 8.010 1.00 48.09 320 ASP A C 1
ATOM 2466 O O . ASP A 1 320 ? 11.085 14.070 7.286 1.00 48.09 320 ASP A O 1
ATOM 2470 N N . TRP A 1 321 ? 9.355 12.756 7.974 1.00 51.19 321 TRP A N 1
ATOM 2471 C CA . TRP A 1 321 ? 8.308 13.395 7.188 1.00 51.19 321 TRP A CA 1
ATOM 2472 C C . TRP A 1 321 ? 8.626 14.891 7.038 1.00 51.19 321 TRP A C 1
ATOM 2474 O O . TRP A 1 321 ? 8.530 15.632 8.011 1.00 51.19 321 TRP A O 1
ATOM 2484 N N . GLN A 1 322 ? 9.015 15.357 5.846 1.00 44.59 322 GLN A N 1
ATOM 2485 C CA . GLN A 1 322 ? 8.869 16.780 5.545 1.00 44.59 322 GLN A CA 1
ATOM 2486 C C . GLN A 1 322 ? 7.373 17.014 5.302 1.00 44.59 322 GLN A C 1
ATOM 2488 O O . GLN A 1 322 ? 6.943 17.394 4.219 1.00 44.59 322 GLN A O 1
ATOM 2493 N N . GLU A 1 323 ? 6.570 16.670 6.311 1.00 47.22 323 GLU A N 1
ATOM 2494 C CA . GLU A 1 323 ? 5.232 17.176 6.523 1.00 47.22 323 GLU A CA 1
ATOM 2495 C C . GLU A 1 323 ? 5.435 18.660 6.771 1.00 47.22 323 GLU A C 1
ATOM 2497 O O . GLU A 1 323 ? 5.692 19.104 7.886 1.00 47.22 323 GLU A O 1
ATOM 2502 N N . GLY A 1 324 ? 5.333 19.452 5.702 1.00 44.78 324 GLY A N 1
ATOM 2503 C CA . GLY A 1 324 ? 4.666 20.731 5.885 1.00 44.78 324 GLY A CA 1
ATOM 2504 C C . GLY A 1 324 ? 3.377 20.425 6.640 1.00 44.78 324 GLY A C 1
ATOM 2505 O O . GLY A 1 324 ? 2.684 19.487 6.244 1.00 44.78 324 GLY A O 1
ATOM 2506 N N . ALA A 1 325 ? 3.180 21.110 7.770 1.00 44.28 325 ALA A N 1
ATOM 2507 C CA . ALA A 1 325 ? 2.127 20.873 8.749 1.00 44.28 325 ALA A CA 1
ATOM 2508 C C . ALA A 1 325 ? 0.898 20.239 8.094 1.00 44.28 325 ALA A C 1
ATOM 2510 O O . ALA A 1 325 ? 0.200 20.913 7.337 1.00 44.28 325 ALA A O 1
ATOM 2511 N N . VAL A 1 326 ? 0.664 18.943 8.337 1.00 48.94 326 VAL A N 1
ATOM 2512 C CA . VAL A 1 326 ? -0.656 18.378 8.052 1.00 48.94 326 VAL A CA 1
ATOM 2513 C C . VAL A 1 326 ? -1.586 19.240 8.885 1.00 48.94 326 VAL A C 1
ATOM 2515 O O . VAL A 1 326 ? -1.398 19.254 10.106 1.00 48.94 326 VAL A O 1
ATOM 2518 N N . PRO A 1 327 ? -2.480 20.041 8.277 1.00 48.88 327 PRO A N 1
ATOM 2519 C CA . PRO A 1 327 ? -3.364 20.878 9.058 1.00 48.88 327 PRO A CA 1
ATOM 2520 C C . PRO A 1 327 ? -4.078 19.939 10.013 1.00 48.88 327 PRO A C 1
ATOM 2522 O O . PRO A 1 327 ? -4.718 18.974 9.588 1.00 48.88 327 PRO A O 1
ATOM 2525 N N . MET A 1 328 ? -3.833 20.148 11.306 1.00 44.41 328 MET A N 1
ATOM 2526 C CA . MET A 1 328 ? -4.383 19.301 12.345 1.00 44.41 328 MET A CA 1
ATOM 2527 C C . MET A 1 328 ? -5.894 19.386 12.169 1.00 44.41 328 MET A C 1
ATOM 2529 O O . MET A 1 328 ? -6.480 20.459 12.329 1.00 44.41 328 MET A O 1
ATOM 2533 N N . VAL A 1 329 ? -6.498 18.289 11.712 1.00 50.62 329 VAL A N 1
ATOM 2534 C CA . VAL A 1 329 ? -7.929 18.236 11.439 1.00 50.62 329 VAL A CA 1
ATOM 2535 C C . VAL A 1 329 ? -8.605 18.399 12.789 1.00 50.62 329 VAL A C 1
ATOM 2537 O O . VAL A 1 329 ? -8.593 17.481 13.604 1.00 50.62 329 VAL A O 1
ATOM 2540 N N . GLN A 1 330 ? -9.107 19.602 13.065 1.00 39.88 330 GLN A N 1
ATOM 2541 C CA . GLN A 1 330 ? -9.909 19.863 14.252 1.00 39.88 330 GLN A CA 1
ATOM 2542 C C . GLN A 1 330 ? -11.140 18.956 14.159 1.00 39.88 330 GLN A C 1
ATOM 2544 O O . GLN A 1 330 ? -11.851 19.028 13.148 1.00 39.88 330 GLN A O 1
ATOM 2549 N N . PRO A 1 331 ? -11.390 18.087 15.150 1.00 38.16 331 PRO A N 1
ATOM 2550 C CA . PRO A 1 331 ? -12.530 17.194 15.106 1.00 38.16 331 PRO A CA 1
ATOM 2551 C C . PRO A 1 331 ? -13.812 18.004 15.277 1.00 38.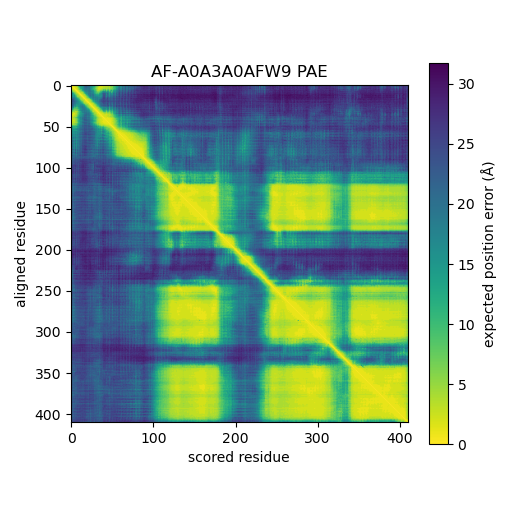16 331 PRO A C 1
ATOM 2553 O O . PRO A 1 331 ? -14.221 18.372 16.377 1.00 38.16 331 PRO A O 1
ATOM 2556 N N . GLY A 1 332 ? -14.441 18.323 14.150 1.00 35.72 332 GLY A N 1
ATOM 2557 C CA . GLY A 1 332 ? -15.868 18.587 14.116 1.00 35.72 332 GLY A CA 1
ATOM 2558 C C . GLY A 1 332 ? -16.624 17.255 14.144 1.00 35.72 332 GLY A C 1
ATOM 2559 O O . GLY A 1 332 ? -16.088 16.251 13.667 1.00 35.72 332 GLY A O 1
ATOM 2560 N N . PRO A 1 333 ? -17.862 17.220 14.670 1.00 38.31 333 PRO A N 1
ATOM 2561 C CA . PRO A 1 333 ? -18.717 16.040 14.573 1.00 38.31 333 PRO A CA 1
ATOM 2562 C C . PRO A 1 333 ? -18.756 15.562 13.114 1.00 38.31 333 PRO A C 1
ATOM 2564 O O . PRO A 1 333 ? -18.843 16.384 12.200 1.00 38.31 333 PRO A O 1
ATOM 2567 N N . CYS A 1 334 ? -18.616 14.246 12.943 1.00 44.88 334 CYS A N 1
ATOM 2568 C CA . CYS A 1 334 ? -18.070 13.497 11.801 1.00 44.88 334 CYS A CA 1
ATOM 2569 C C . CYS A 1 334 ? -18.587 13.766 10.367 1.00 44.88 334 CYS A C 1
ATOM 2571 O O . CYS A 1 334 ? -18.191 13.030 9.471 1.00 44.88 334 CYS A O 1
ATOM 2573 N N . ASP A 1 335 ? -19.356 14.816 10.089 1.00 51.94 335 ASP A N 1
ATOM 2574 C CA . ASP A 1 335 ? -19.916 15.069 8.755 1.00 51.94 335 ASP A CA 1
ATOM 2575 C C . ASP A 1 335 ? -19.431 16.374 8.097 1.00 51.94 335 ASP A C 1
ATOM 2577 O O . ASP A 1 335 ? -19.399 16.461 6.875 1.00 51.94 335 ASP A O 1
ATOM 2581 N N . PHE A 1 336 ? -18.995 17.391 8.856 1.00 37.50 336 PHE A N 1
ATOM 2582 C CA . PHE A 1 336 ? -18.782 18.732 8.273 1.00 37.50 336 PHE A CA 1
ATOM 2583 C C . PHE A 1 336 ? -17.344 19.020 7.802 1.00 37.50 336 PHE A C 1
ATOM 2585 O O . PHE A 1 336 ? -17.132 19.730 6.822 1.00 37.50 336 PHE A O 1
ATOM 2592 N N . VAL A 1 337 ? -16.325 18.475 8.477 1.00 44.16 337 VAL A N 1
ATOM 2593 C CA . VAL A 1 337 ? -14.908 18.764 8.149 1.00 44.16 337 VAL A CA 1
ATOM 2594 C C . VAL A 1 337 ? -14.395 17.885 7.001 1.00 44.16 337 VAL A C 1
ATOM 2596 O O . VAL A 1 337 ? -13.435 18.242 6.317 1.00 44.16 337 VAL A O 1
ATOM 2599 N N . ALA A 1 338 ? -15.073 16.766 6.728 1.00 53.25 338 ALA A N 1
ATOM 2600 C CA . ALA A 1 338 ? -14.725 15.854 5.644 1.00 53.25 338 ALA A CA 1
ATOM 2601 C C . ALA A 1 338 ? -14.795 16.514 4.254 1.00 53.25 338 ALA A C 1
ATOM 2603 O O . ALA A 1 338 ? -14.047 16.096 3.368 1.00 53.25 338 ALA A O 1
ATOM 2604 N N . ASP A 1 339 ? -15.623 17.547 4.078 1.00 56.22 339 ASP A N 1
ATOM 2605 C CA . ASP A 1 339 ? -15.789 18.260 2.804 1.00 56.22 339 ASP A CA 1
ATOM 2606 C C . ASP A 1 339 ? -14.740 19.353 2.560 1.00 56.22 339 ASP A C 1
ATOM 2608 O O . ASP A 1 339 ? -14.495 19.725 1.413 1.00 56.22 339 ASP A O 1
ATOM 2612 N N . LEU A 1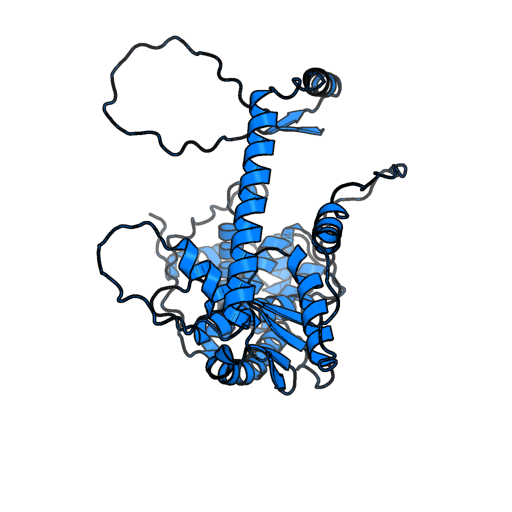 340 ? -14.080 19.853 3.609 1.00 50.34 340 LEU A N 1
ATOM 2613 C CA . LEU A 1 340 ? -13.128 20.965 3.493 1.00 50.34 340 LEU A CA 1
ATOM 2614 C C . LEU A 1 340 ? -11.694 20.522 3.187 1.00 50.34 340 LEU A C 1
ATOM 2616 O O . LEU A 1 340 ? -10.888 21.333 2.735 1.00 50.34 340 LEU A O 1
ATOM 2620 N N . LEU A 1 341 ? -11.372 19.251 3.422 1.00 67.69 341 LEU A N 1
ATOM 2621 C CA . LEU A 1 341 ? -10.039 18.713 3.176 1.00 67.69 341 LEU A CA 1
ATOM 2622 C C . LEU A 1 341 ? -9.906 18.179 1.752 1.00 67.69 341 LEU A C 1
ATOM 2624 O O . LEU A 1 341 ? -10.755 17.434 1.240 1.00 67.69 341 LEU A O 1
ATOM 2628 N N . SER A 1 342 ? -8.765 18.473 1.136 1.00 83.69 342 SER A N 1
ATOM 2629 C CA . SER A 1 342 ? -8.363 17.812 -0.099 1.00 83.69 342 SER A CA 1
ATOM 2630 C C . SER A 1 342 ? -8.295 16.290 0.102 1.00 83.69 342 SER A C 1
ATOM 2632 O O . SER A 1 342 ? -8.130 15.770 1.210 1.00 83.69 342 SER A O 1
ATOM 2634 N N . VAL A 1 343 ? -8.452 15.534 -0.988 1.00 79.88 343 VAL A N 1
ATOM 2635 C CA . VAL A 1 343 ? -8.335 14.063 -0.958 1.00 79.88 343 VAL A CA 1
ATOM 2636 C C . VAL A 1 343 ? -6.972 13.630 -0.396 1.00 79.88 343 VAL A C 1
ATOM 2638 O O . VAL A 1 343 ? -6.891 12.639 0.335 1.00 79.88 343 VAL A O 1
ATOM 2641 N N . ASP A 1 344 ? -5.923 14.408 -0.668 1.00 83.19 344 ASP A N 1
ATOM 2642 C CA . ASP A 1 344 ? -4.566 14.148 -0.193 1.00 83.19 344 ASP A CA 1
ATOM 2643 C C . ASP A 1 344 ? -4.440 14.348 1.325 1.00 83.19 344 ASP A C 1
ATOM 2645 O O . ASP A 1 344 ? -3.909 13.474 2.011 1.00 83.19 344 ASP A O 1
ATOM 2649 N N . GLU A 1 345 ? -5.004 15.427 1.881 1.00 85.81 345 GLU A N 1
ATOM 2650 C CA . GLU A 1 345 ? -5.002 15.677 3.333 1.00 85.81 345 GLU A CA 1
ATOM 2651 C C . GLU A 1 345 ? -5.765 14.593 4.100 1.00 85.81 345 GLU A C 1
ATOM 2653 O O . GLU A 1 345 ? -5.271 14.091 5.111 1.00 85.81 345 GLU A O 1
ATOM 2658 N N . ARG A 1 346 ? -6.928 14.157 3.592 1.00 87.38 346 ARG A N 1
ATOM 2659 C CA . ARG A 1 346 ? -7.694 13.048 4.194 1.00 87.38 346 ARG A CA 1
ATOM 2660 C C . ARG A 1 346 ? -6.914 11.739 4.171 1.00 87.38 346 ARG A C 1
ATOM 2662 O O . ARG A 1 346 ? -6.899 11.009 5.160 1.00 87.38 346 ARG A O 1
ATOM 2669 N N . THR A 1 347 ? -6.236 11.458 3.061 1.00 89.62 347 THR A N 1
ATOM 2670 C CA . THR A 1 347 ? -5.391 10.266 2.912 1.00 89.62 347 THR A CA 1
ATOM 2671 C C . THR A 1 347 ? -4.207 10.302 3.879 1.00 89.62 347 THR A C 1
ATOM 2673 O O . THR A 1 347 ? -3.878 9.288 4.498 1.00 89.62 347 THR A O 1
ATOM 2676 N N . MET A 1 348 ? -3.577 11.465 4.049 1.00 89.88 348 MET A N 1
ATOM 2677 C CA . MET A 1 348 ? -2.477 11.647 4.993 1.00 89.88 348 MET A CA 1
ATOM 2678 C C . MET A 1 348 ? -2.934 11.502 6.445 1.00 89.88 348 MET A C 1
ATOM 2680 O O . MET A 1 348 ? -2.319 10.736 7.183 1.00 89.88 348 MET A O 1
ATOM 2684 N N . ALA A 1 349 ? -4.029 12.155 6.843 1.00 90.38 349 ALA A N 1
ATOM 2685 C CA . ALA A 1 349 ? -4.595 12.021 8.185 1.00 90.38 349 ALA A CA 1
ATOM 2686 C C . ALA A 1 349 ? -4.965 10.561 8.499 1.00 90.38 349 ALA A C 1
ATOM 2688 O O . ALA A 1 349 ? -4.594 10.026 9.541 1.00 90.38 349 ALA A O 1
ATOM 2689 N N . ALA A 1 350 ? -5.597 9.859 7.556 1.00 94.06 350 ALA A N 1
ATOM 2690 C CA . ALA A 1 350 ? -5.853 8.430 7.695 1.00 94.06 350 ALA A CA 1
ATOM 2691 C C . ALA A 1 350 ? -4.559 7.614 7.865 1.00 94.06 350 ALA A C 1
ATOM 2693 O O . ALA A 1 350 ? -4.499 6.704 8.690 1.00 94.06 350 ALA A O 1
ATOM 2694 N N . ALA A 1 351 ? -3.496 7.935 7.125 1.00 93.94 351 ALA A N 1
ATOM 2695 C CA . ALA A 1 351 ? -2.217 7.247 7.266 1.00 93.94 351 ALA A CA 1
ATOM 2696 C C . ALA A 1 351 ? -1.566 7.474 8.644 1.00 93.94 351 ALA A C 1
ATOM 2698 O O . ALA A 1 351 ? -0.930 6.550 9.160 1.00 93.94 351 ALA A O 1
ATOM 2699 N N . THR A 1 352 ? -1.719 8.655 9.260 1.00 94.38 352 THR A N 1
ATOM 2700 C CA . THR A 1 352 ? -1.195 8.916 10.615 1.00 94.38 352 THR A CA 1
ATOM 2701 C C . THR A 1 352 ? -1.999 8.188 11.688 1.00 94.38 352 THR A C 1
ATOM 2703 O O . THR A 1 352 ? -1.390 7.642 12.606 1.00 94.38 352 THR A O 1
ATOM 2706 N N . ILE A 1 353 ? -3.322 8.078 11.533 1.00 95.62 353 ILE A N 1
ATOM 2707 C CA . ILE A 1 353 ? -4.192 7.236 12.371 1.00 95.62 353 ILE A CA 1
ATOM 2708 C C . ILE A 1 353 ? -3.739 5.772 12.326 1.00 95.62 353 ILE A C 1
ATOM 2710 O O . ILE A 1 353 ? -3.521 5.157 13.371 1.00 95.62 353 ILE A O 1
ATOM 2714 N N . ILE A 1 354 ? -3.547 5.211 11.123 1.00 96.38 354 ILE A N 1
ATOM 2715 C CA . ILE A 1 354 ? -3.054 3.833 10.961 1.00 96.38 354 ILE A CA 1
ATOM 2716 C C . ILE A 1 354 ? -1.675 3.693 11.606 1.00 96.38 354 ILE A C 1
ATOM 2718 O O . ILE A 1 354 ? -1.425 2.730 12.330 1.00 96.38 354 ILE A O 1
ATOM 2722 N N . ASN A 1 355 ? -0.784 4.662 11.387 1.00 94.75 355 ASN A N 1
ATOM 2723 C CA . ASN A 1 355 ? 0.541 4.644 11.988 1.00 94.75 355 ASN A CA 1
ATOM 2724 C C . ASN A 1 355 ? 0.488 4.616 13.517 1.00 94.75 355 ASN A C 1
ATOM 2726 O O . ASN A 1 355 ? 1.139 3.769 14.125 1.00 94.75 355 ASN A O 1
ATOM 2730 N N . PHE A 1 356 ? -0.290 5.513 14.122 1.00 96.19 356 PHE A N 1
ATOM 2731 C CA . PHE A 1 356 ? -0.486 5.565 15.563 1.00 96.19 356 PHE A CA 1
ATOM 2732 C C . PHE A 1 356 ? -1.048 4.242 16.085 1.00 96.19 356 PHE A C 1
ATOM 2734 O O . PHE A 1 356 ? -0.425 3.628 16.948 1.00 96.19 356 PHE A O 1
ATOM 2741 N N . GLY A 1 357 ? -2.137 3.742 15.492 1.00 96.50 357 GLY A N 1
ATOM 2742 C CA . GLY A 1 357 ? -2.770 2.496 15.917 1.00 96.50 357 GLY A CA 1
ATOM 2743 C C . GLY A 1 357 ? -1.805 1.305 15.898 1.00 96.50 357 GLY A C 1
ATOM 2744 O O . GLY A 1 357 ? -1.736 0.531 16.850 1.00 96.50 357 GLY A O 1
ATOM 2745 N N . MET A 1 358 ? -0.992 1.187 14.846 1.00 96.31 358 MET A N 1
ATOM 2746 C CA . MET A 1 358 ? -0.005 0.109 14.733 1.00 96.31 358 MET A CA 1
ATOM 2747 C C . MET A 1 358 ? 1.190 0.275 15.684 1.00 96.31 358 MET A C 1
ATOM 2749 O O . MET A 1 358 ? 1.784 -0.724 16.094 1.00 96.31 358 MET A O 1
ATOM 2753 N N . CYS A 1 359 ? 1.573 1.509 16.021 1.00 94.75 359 CYS A N 1
ATOM 2754 C CA . CYS A 1 359 ? 2.638 1.792 16.984 1.00 94.75 359 CYS A CA 1
ATOM 2755 C C . CYS A 1 359 ? 2.191 1.577 18.436 1.00 94.75 359 CYS A C 1
ATOM 2757 O O . CYS A 1 359 ? 2.960 1.017 19.212 1.00 94.75 359 CYS A O 1
ATOM 2759 N N . ALA A 1 360 ? 0.981 2.012 18.792 1.00 97.06 360 ALA A N 1
ATOM 2760 C CA . ALA A 1 360 ? 0.455 1.952 20.153 1.00 97.06 360 ALA A CA 1
ATOM 2761 C C . ALA A 1 360 ? -0.087 0.560 20.515 1.00 97.06 360 ALA A C 1
ATOM 2763 O O . ALA A 1 360 ? 0.195 0.056 21.599 1.00 97.06 360 ALA A O 1
ATOM 2764 N N . TYR A 1 361 ? -0.809 -0.091 19.597 1.00 97.50 361 TYR A N 1
ATOM 2765 C CA . TYR A 1 361 ? -1.536 -1.336 19.884 1.00 97.50 361 TYR A CA 1
ATOM 2766 C C . TYR A 1 361 ? -0.965 -2.576 19.185 1.00 97.50 361 TYR A C 1
ATOM 2768 O O . TYR A 1 361 ? -1.485 -3.674 19.381 1.00 97.50 361 TYR A O 1
ATOM 2776 N N . GLY A 1 362 ? 0.098 -2.417 18.390 1.00 96.19 362 GLY A N 1
ATOM 2777 C CA . GLY A 1 362 ? 0.778 -3.508 17.693 1.00 96.19 362 GLY A CA 1
ATOM 2778 C C . GLY A 1 362 ? 0.362 -3.673 16.230 1.00 96.19 362 GLY A C 1
ATOM 2779 O O . GLY A 1 362 ? -0.773 -3.419 15.824 1.00 96.19 362 GLY A O 1
ATOM 2780 N N . ARG A 1 363 ? 1.315 -4.120 15.401 1.00 94.69 363 ARG A N 1
ATOM 2781 C CA . ARG A 1 363 ? 1.109 -4.331 13.953 1.00 94.69 363 ARG A CA 1
ATOM 2782 C C . ARG A 1 363 ? 0.205 -5.521 13.632 1.00 94.69 363 ARG A C 1
ATOM 2784 O O . ARG A 1 363 ? -0.373 -5.573 12.551 1.00 94.69 363 ARG A O 1
ATOM 2791 N N . ASP A 1 364 ? 0.079 -6.465 14.554 1.00 96.00 364 ASP A N 1
ATOM 2792 C CA . ASP A 1 364 ? -0.825 -7.613 14.474 1.00 96.00 364 ASP A CA 1
ATOM 2793 C C . ASP A 1 364 ? -2.308 -7.207 14.490 1.00 96.00 364 ASP A C 1
ATOM 2795 O O . ASP A 1 364 ? -3.169 -8.011 14.139 1.00 96.00 364 ASP A O 1
ATOM 2799 N N . LYS A 1 365 ? -2.618 -5.942 14.807 1.00 97.50 365 LYS A N 1
ATOM 2800 C CA . LYS A 1 365 ? -3.969 -5.380 14.703 1.00 97.50 365 LYS A CA 1
ATOM 2801 C C . LYS A 1 365 ? -4.400 -5.051 13.277 1.00 97.50 365 LYS A C 1
ATOM 2803 O O . LYS A 1 365 ? -5.599 -4.921 13.047 1.00 97.50 365 LYS A O 1
ATOM 2808 N N . LEU A 1 366 ? -3.483 -4.940 12.310 1.00 96.94 366 LEU A N 1
ATOM 2809 C CA . LEU A 1 366 ? -3.837 -4.539 10.942 1.00 96.94 366 LEU A CA 1
ATOM 2810 C C . LEU A 1 366 ? -4.820 -5.505 10.249 1.00 96.94 366 LEU A C 1
ATOM 2812 O O . LEU A 1 366 ? -5.818 -5.028 9.703 1.00 96.94 366 LEU A O 1
ATOM 2816 N N . PRO A 1 367 ? -4.627 -6.840 10.289 1.00 98.00 367 PRO A N 1
ATOM 2817 C CA . PRO A 1 367 ? -5.602 -7.771 9.721 1.00 98.00 367 PRO A CA 1
ATOM 2818 C C . PRO A 1 367 ? -6.964 -7.699 10.426 1.00 98.00 367 PRO A C 1
ATOM 2820 O O . PRO A 1 367 ? -8.004 -7.774 9.769 1.00 98.00 367 PRO A O 1
ATOM 2823 N N . THR A 1 368 ? -6.969 -7.503 11.750 1.00 97.88 368 THR A N 1
ATOM 2824 C CA . THR A 1 368 ? -8.195 -7.332 12.548 1.00 97.88 368 THR A CA 1
ATOM 2825 C C . THR A 1 368 ? -8.943 -6.066 12.143 1.00 97.88 368 THR A C 1
ATOM 2827 O O . THR A 1 368 ? -10.149 -6.123 11.917 1.00 97.88 368 THR A O 1
ATOM 2830 N N . LEU A 1 369 ? -8.231 -4.948 11.963 1.00 97.62 369 LEU A N 1
ATOM 2831 C CA . LEU A 1 369 ? -8.796 -3.698 11.460 1.00 97.62 369 LEU A CA 1
ATOM 2832 C C . LEU A 1 369 ? -9.457 -3.905 10.093 1.00 97.62 369 LEU A C 1
ATOM 2834 O O . LEU A 1 369 ? -10.618 -3.557 9.915 1.00 97.62 369 LEU A O 1
ATOM 2838 N N . LEU A 1 370 ? -8.760 -4.544 9.148 1.00 97.06 370 LEU A N 1
ATOM 2839 C CA . LEU A 1 370 ? -9.292 -4.837 7.812 1.00 97.06 370 LEU A CA 1
ATOM 2840 C C . LEU A 1 370 ? -10.544 -5.716 7.829 1.00 97.06 370 LEU A C 1
ATOM 2842 O O . LEU A 1 370 ? -11.449 -5.521 7.019 1.00 97.06 370 LEU A O 1
ATOM 2846 N N . ALA A 1 371 ? -10.603 -6.706 8.720 1.00 96.88 371 ALA A N 1
ATOM 2847 C CA . ALA A 1 371 ? -11.795 -7.529 8.896 1.00 96.88 371 ALA A CA 1
ATOM 2848 C C . ALA A 1 371 ? -12.963 -6.721 9.484 1.00 96.88 371 ALA A C 1
ATOM 2850 O O . ALA A 1 371 ? -14.104 -6.906 9.060 1.00 96.88 371 ALA A O 1
ATOM 2851 N N . ALA A 1 372 ? -12.672 -5.813 10.415 1.00 97.25 372 ALA A N 1
ATOM 2852 C CA . ALA A 1 372 ? -13.658 -4.991 11.102 1.00 97.25 372 ALA A CA 1
ATOM 2853 C C . ALA A 1 372 ? -14.273 -3.902 10.198 1.00 97.25 372 ALA A C 1
ATOM 2855 O O . ALA A 1 372 ? -15.458 -3.613 10.339 1.00 97.25 372 ALA A O 1
ATOM 2856 N N . LEU A 1 373 ? -13.543 -3.380 9.199 1.00 96.50 373 LEU A N 1
ATOM 2857 C CA . LEU A 1 373 ? -14.084 -2.424 8.207 1.00 96.50 373 LEU A CA 1
ATOM 2858 C C . LEU A 1 373 ? -15.248 -2.976 7.368 1.00 96.50 373 LEU A C 1
ATOM 2860 O O . LEU A 1 373 ? -16.017 -2.206 6.799 1.00 96.50 373 LEU A O 1
ATOM 2864 N N . ALA A 1 374 ? -15.367 -4.301 7.265 1.00 95.25 374 ALA A N 1
ATOM 2865 C CA . ALA A 1 374 ? -16.489 -4.953 6.589 1.00 95.25 374 ALA A CA 1
ATOM 2866 C C . ALA A 1 374 ? -17.703 -5.176 7.502 1.00 95.25 374 ALA A C 1
ATOM 2868 O O . ALA A 1 374 ? -18.781 -5.513 7.018 1.00 95.25 374 ALA A O 1
ATOM 2869 N N . GLN A 1 375 ? -17.514 -5.056 8.817 1.00 97.06 375 GLN A N 1
ATOM 2870 C CA . GLN A 1 375 ? -18.525 -5.365 9.831 1.00 97.06 375 GLN A CA 1
ATOM 2871 C C . GLN A 1 375 ? -19.125 -4.104 10.447 1.00 97.06 375 GLN A C 1
ATOM 2873 O O . GLN A 1 375 ? -20.295 -4.109 10.819 1.00 97.06 375 GLN A O 1
ATOM 2878 N N . TYR A 1 376 ? -18.329 -3.042 10.549 1.00 96.25 376 TYR A N 1
ATOM 2879 C CA . TYR A 1 376 ? -18.715 -1.787 11.176 1.00 96.25 376 TYR A CA 1
ATOM 2880 C C . TYR A 1 376 ? -18.667 -0.652 10.162 1.00 96.25 376 TYR A C 1
ATOM 2882 O O . TYR A 1 376 ? -17.788 -0.603 9.305 1.00 96.25 376 TYR A O 1
ATOM 2890 N N . ASP A 1 377 ? -19.605 0.276 10.276 1.00 93.62 377 ASP A N 1
ATOM 2891 C CA . ASP A 1 377 ? -19.774 1.450 9.415 1.00 93.62 377 ASP A CA 1
ATOM 2892 C C . ASP A 1 377 ? -19.418 2.766 10.120 1.00 93.62 377 ASP A C 1
ATOM 2894 O O . ASP A 1 377 ? -19.413 3.822 9.492 1.00 93.62 377 ASP A O 1
ATOM 2898 N N . SER A 1 378 ? -19.090 2.706 11.413 1.00 92.81 378 SER A N 1
ATOM 2899 C CA . SER A 1 378 ? -18.823 3.874 12.245 1.00 92.81 378 SER A CA 1
ATOM 2900 C C . SER A 1 378 ? -17.582 3.707 13.116 1.00 92.81 378 SER A C 1
ATOM 2902 O O . SER A 1 378 ? -17.248 2.622 13.600 1.00 92.81 378 SER A O 1
ATOM 2904 N N . TRP A 1 379 ? -16.905 4.832 13.347 1.00 93.50 379 TRP A N 1
ATOM 2905 C CA . TRP A 1 379 ? -15.682 4.918 14.146 1.00 93.50 379 TRP A CA 1
ATOM 2906 C C . TRP A 1 379 ? -15.885 4.466 15.599 1.00 93.50 379 TRP A C 1
ATOM 2908 O O . TRP A 1 379 ? -15.093 3.681 16.120 1.00 93.50 379 TRP A O 1
ATOM 2918 N N . HIS A 1 380 ? -17.002 4.880 16.207 1.00 95.06 380 HIS A N 1
ATOM 2919 C CA . HIS A 1 380 ? -17.365 4.581 17.597 1.00 95.06 380 HIS A CA 1
ATOM 2920 C C . HIS A 1 380 ? -17.523 3.083 17.890 1.00 95.06 380 HIS A C 1
ATOM 2922 O O . HIS A 1 380 ? -17.352 2.670 19.033 1.00 95.06 380 HIS A O 1
ATOM 2928 N N . VAL A 1 381 ? -17.827 2.260 16.879 1.00 96.38 381 VAL A N 1
ATOM 2929 C CA . VAL A 1 381 ? -17.932 0.799 17.034 1.00 96.38 381 VAL A CA 1
ATOM 2930 C C . VAL A 1 381 ? -16.667 0.093 16.539 1.00 96.38 381 VAL A C 1
ATOM 2932 O O . VAL A 1 381 ? -16.220 -0.874 17.158 1.00 96.38 381 VAL A O 1
ATOM 2935 N N . LEU A 1 382 ? -16.048 0.600 15.466 1.00 96.19 382 LEU A N 1
ATOM 2936 C CA . LEU A 1 382 ? -14.821 0.041 14.897 1.00 96.19 382 LEU A CA 1
ATOM 2937 C C . LEU A 1 382 ? -13.663 0.038 15.908 1.00 96.19 382 LEU A C 1
ATOM 2939 O O . LEU A 1 382 ? -12.989 -0.980 16.067 1.00 96.19 382 LEU A O 1
ATOM 2943 N N . ILE A 1 383 ? -13.418 1.165 16.583 1.00 97.62 383 ILE A N 1
ATOM 2944 C CA . ILE A 1 383 ? -12.240 1.329 17.445 1.00 97.62 383 ILE A CA 1
ATOM 2945 C C . ILE A 1 383 ? -12.264 0.415 18.672 1.00 97.62 383 ILE A C 1
ATOM 2947 O O . ILE A 1 383 ? -11.292 -0.332 18.844 1.00 97.62 383 ILE A O 1
ATOM 2951 N N . PRO A 1 384 ? -13.351 0.355 19.465 1.00 98.06 384 PRO A N 1
ATOM 2952 C CA . PRO A 1 384 ? -13.427 -0.590 20.575 1.00 98.06 384 PRO A CA 1
ATOM 2953 C C . PRO A 1 384 ? -13.268 -2.043 20.133 1.00 98.06 384 PRO A C 1
ATOM 2955 O O . PRO A 1 384 ? -12.580 -2.814 20.800 1.00 98.06 384 PRO A O 1
ATOM 2958 N N . ALA A 1 385 ? -13.838 -2.417 18.983 1.00 97.81 385 ALA A N 1
ATOM 2959 C CA . ALA A 1 385 ? -13.752 -3.782 18.474 1.00 97.81 385 ALA A CA 1
ATOM 2960 C C . ALA A 1 385 ? -12.321 -4.191 18.076 1.00 97.81 385 ALA A C 1
ATOM 2962 O O . ALA A 1 385 ? -11.931 -5.343 18.265 1.00 97.81 385 ALA A O 1
ATOM 2963 N N . VAL A 1 386 ? -11.528 -3.266 17.527 1.00 98.00 386 VAL A N 1
ATOM 2964 C CA . VAL A 1 386 ? -10.168 -3.553 17.036 1.00 98.00 386 VAL A CA 1
ATOM 2965 C C . VAL A 1 386 ? -9.114 -3.374 18.134 1.00 98.00 386 VAL A C 1
ATOM 2967 O O . VAL A 1 386 ? -8.229 -4.226 18.303 1.00 98.00 386 VAL A O 1
ATOM 2970 N N . PHE A 1 387 ? -9.196 -2.270 18.876 1.00 97.81 387 PHE A N 1
ATOM 2971 C CA . PHE A 1 387 ? -8.142 -1.809 19.782 1.00 97.81 387 PHE A CA 1
ATOM 2972 C C . PHE A 1 387 ? -8.474 -1.994 21.266 1.00 97.81 387 PHE A C 1
ATOM 2974 O O . PHE A 1 387 ? -7.557 -1.996 22.080 1.00 97.81 387 PHE A O 1
ATOM 2981 N N . GLY A 1 388 ? -9.741 -2.229 21.624 1.00 98.06 388 GLY A N 1
ATOM 2982 C CA . GLY A 1 388 ? -10.154 -2.451 23.014 1.00 98.06 388 GLY A CA 1
ATOM 2983 C C . GLY A 1 388 ? -10.212 -1.186 23.878 1.00 98.06 388 GLY A C 1
ATOM 2984 O O . GLY A 1 388 ? -10.314 -1.306 25.095 1.00 98.06 388 GLY A O 1
ATOM 2985 N N . VAL A 1 389 ? -10.158 -0.003 23.262 1.00 98.25 389 VAL A N 1
ATOM 2986 C CA . VAL A 1 389 ? -10.304 1.317 23.900 1.00 98.25 389 VAL A CA 1
ATOM 2987 C C . VAL A 1 389 ? -11.508 2.054 23.319 1.00 98.25 389 VAL A C 1
ATOM 2989 O O . VAL A 1 389 ? -11.988 1.702 22.238 1.00 98.25 389 VAL A O 1
ATOM 2992 N N . SER A 1 390 ? -12.009 3.072 24.017 1.00 97.31 390 SER A N 1
ATOM 2993 C CA . SER A 1 390 ? -13.062 3.930 23.456 1.00 97.31 390 SER A CA 1
ATOM 2994 C C . SER A 1 390 ? -12.550 4.732 22.250 1.00 97.31 390 SER A C 1
ATOM 2996 O O . SER A 1 390 ? -11.343 4.920 22.081 1.00 97.31 390 SER A O 1
ATOM 2998 N N . ALA A 1 391 ? -13.458 5.193 21.386 1.00 94.81 391 ALA A N 1
ATOM 2999 C CA . ALA A 1 391 ? -13.072 6.007 20.234 1.00 94.81 391 ALA A CA 1
ATOM 3000 C C . ALA A 1 391 ? -12.500 7.366 20.666 1.00 94.81 391 ALA A C 1
ATOM 3002 O O . ALA A 1 391 ? -11.542 7.844 20.064 1.00 94.81 391 ALA A O 1
ATOM 3003 N N . GLU A 1 392 ? -13.045 7.938 21.738 1.00 94.75 392 GLU A N 1
ATOM 3004 C CA . GLU A 1 392 ? -12.625 9.202 22.336 1.00 94.75 392 GLU A CA 1
ATOM 3005 C C . GLU A 1 392 ? -11.231 9.094 22.965 1.00 94.75 392 GLU A C 1
ATOM 3007 O O . GLU A 1 392 ? -10.402 9.981 22.781 1.00 94.75 392 GLU A O 1
ATOM 3012 N N . GLU A 1 393 ? -10.954 7.995 23.671 1.00 96.56 393 GLU A N 1
ATOM 3013 C CA . GLU A 1 393 ? -9.627 7.699 24.228 1.00 96.56 393 GLU A CA 1
ATOM 3014 C C . GLU A 1 393 ? -8.591 7.499 23.118 1.00 96.56 393 GLU A C 1
ATOM 3016 O O . GLU A 1 393 ? -7.539 8.131 23.140 1.00 96.56 393 GLU A O 1
ATOM 3021 N N . PHE A 1 394 ? -8.913 6.703 22.091 1.00 96.31 394 PHE A N 1
ATOM 3022 C CA . PHE A 1 394 ? -8.027 6.516 20.940 1.00 96.31 394 PHE A CA 1
ATOM 3023 C C . PHE A 1 394 ? -7.720 7.841 20.232 1.00 96.31 394 PHE A C 1
ATOM 3025 O O . PHE A 1 394 ? -6.578 8.092 19.849 1.00 96.31 394 PHE A O 1
ATOM 3032 N N . GLU A 1 395 ? -8.735 8.683 20.021 1.00 95.12 395 GLU A N 1
ATOM 3033 C CA . GLU A 1 395 ? -8.564 9.987 19.386 1.00 95.12 395 GLU A CA 1
ATOM 3034 C C . GLU A 1 395 ? -7.720 10.926 20.249 1.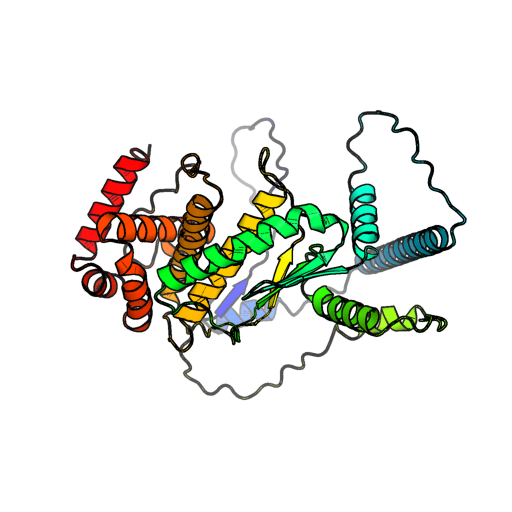00 95.12 395 GLU A C 1
ATOM 3036 O O . GLU A 1 395 ? -6.812 11.574 19.730 1.00 95.12 395 GLU A O 1
ATOM 3041 N N . HIS A 1 396 ? -7.970 10.970 21.558 1.00 94.69 396 HIS A N 1
ATOM 3042 C CA . HIS A 1 396 ? -7.170 11.747 22.496 1.00 94.69 396 HIS A CA 1
ATOM 3043 C C . HIS A 1 396 ? -5.686 11.360 22.423 1.00 94.69 396 HIS A C 1
ATOM 3045 O O . HIS A 1 396 ? -4.840 12.225 22.176 1.00 94.69 396 HIS A O 1
ATOM 3051 N N . ASP A 1 397 ? -5.381 10.067 22.534 1.00 96.06 397 ASP A N 1
ATOM 3052 C CA . ASP A 1 397 ? -4.011 9.548 22.499 1.00 96.06 397 ASP A CA 1
ATOM 3053 C C . ASP A 1 397 ? -3.347 9.765 21.131 1.00 96.06 397 ASP A C 1
ATOM 3055 O O . ASP A 1 397 ? -2.156 10.082 21.044 1.00 96.06 397 ASP A O 1
ATOM 3059 N N . TRP A 1 398 ? -4.108 9.642 20.039 1.00 95.44 398 TRP A N 1
ATOM 3060 C CA . TRP A 1 398 ? -3.624 9.957 18.696 1.00 95.44 398 TRP A CA 1
ATOM 3061 C C . TRP A 1 398 ? -3.236 11.436 18.575 1.00 95.44 398 TRP A C 1
ATOM 3063 O O . TRP A 1 398 ? -2.172 11.750 18.037 1.00 95.44 398 TRP A O 1
ATOM 3073 N N . GLN A 1 399 ? -4.046 12.352 19.107 1.00 92.62 399 GLN A N 1
ATOM 3074 C CA . GLN A 1 399 ? -3.745 13.785 19.097 1.00 92.62 399 GLN A CA 1
ATOM 3075 C C . GLN A 1 399 ? -2.522 14.113 19.962 1.00 92.62 399 GLN A C 1
ATOM 3077 O O . GLN A 1 399 ? -1.666 14.894 19.540 1.00 92.62 399 GLN A O 1
ATOM 3082 N N . GLU A 1 400 ? -2.380 13.497 21.139 1.00 94.31 400 GLU A N 1
ATOM 3083 C CA . GLU A 1 400 ? -1.158 13.622 21.944 1.00 94.31 400 GLU A CA 1
ATOM 3084 C C . GLU A 1 400 ? 0.072 13.095 21.197 1.00 94.31 400 GLU A C 1
ATOM 3086 O O . GLU A 1 400 ? 1.118 13.748 21.193 1.00 94.31 400 GLU A O 1
ATOM 3091 N N . HIS A 1 401 ? -0.059 11.968 20.490 1.00 92.19 401 HIS A N 1
ATOM 3092 C CA . HIS A 1 401 ? 1.003 11.427 19.647 1.00 92.19 401 HIS A CA 1
ATOM 3093 C C . HIS A 1 401 ? 1.418 12.405 18.543 1.00 92.19 401 HIS A C 1
ATOM 3095 O O . HIS A 1 401 ? 2.616 12.584 18.307 1.00 92.19 401 HIS A O 1
ATOM 3101 N N . LEU A 1 402 ? 0.455 13.048 17.874 1.00 90.31 402 LEU A N 1
ATOM 3102 C CA . LEU A 1 402 ? 0.743 14.052 16.852 1.00 90.31 402 LEU A CA 1
ATOM 3103 C C . LEU A 1 402 ? 1.485 15.253 17.446 1.00 90.31 402 LEU A C 1
ATOM 3105 O O . LEU A 1 402 ? 2.528 15.622 16.909 1.00 90.31 402 LEU A O 1
ATOM 3109 N N . ARG A 1 403 ? 1.029 15.806 18.579 1.00 91.00 403 ARG A N 1
ATOM 3110 C CA . ARG A 1 403 ? 1.716 16.929 19.250 1.00 91.00 403 ARG A CA 1
ATOM 3111 C C . ARG A 1 403 ? 3.133 16.559 19.677 1.00 91.00 403 ARG A C 1
ATOM 3113 O O . ARG A 1 403 ? 4.069 17.316 19.443 1.00 91.00 403 ARG A O 1
ATOM 3120 N N . ALA A 1 404 ? 3.321 15.371 20.251 1.00 91.44 404 ALA A N 1
ATOM 3121 C CA . ALA A 1 404 ? 4.637 14.902 20.674 1.00 91.44 404 ALA A CA 1
ATOM 3122 C C . ALA A 1 404 ? 5.601 14.707 19.492 1.00 91.44 404 ALA A C 1
ATOM 3124 O O . ALA A 1 404 ? 6.803 14.938 19.624 1.00 91.44 404 ALA A O 1
ATOM 3125 N N . ARG A 1 405 ? 5.086 14.266 18.338 1.00 88.38 405 ARG A N 1
ATOM 3126 C CA . ARG A 1 405 ? 5.896 13.961 17.153 1.00 88.38 405 ARG A CA 1
ATOM 3127 C C . ARG A 1 405 ? 6.163 15.177 16.268 1.00 88.38 405 ARG A C 1
ATOM 3129 O O . ARG A 1 405 ? 7.233 15.246 15.667 1.00 88.38 405 ARG A O 1
ATOM 3136 N N . TYR A 1 406 ? 5.212 16.101 16.180 1.00 85.69 406 TYR A N 1
ATOM 3137 C CA . TYR A 1 406 ? 5.216 17.199 15.210 1.00 85.69 406 TYR A CA 1
ATOM 3138 C C . TYR A 1 406 ? 5.220 18.596 15.841 1.00 85.69 406 TYR A C 1
ATOM 3140 O O . TYR A 1 406 ? 5.398 19.578 15.125 1.00 85.69 406 TYR A O 1
ATOM 3148 N N . GLY A 1 407 ? 5.107 18.688 17.167 1.00 88.50 407 GLY A N 1
ATOM 3149 C CA . GLY A 1 407 ? 4.964 19.947 17.893 1.00 88.50 407 GLY A CA 1
ATOM 3150 C C . GLY A 1 407 ? 3.518 20.441 17.942 1.00 88.50 407 GLY A C 1
ATOM 3151 O O . GLY A 1 407 ? 2.620 19.862 17.327 1.00 88.50 407 GLY A O 1
ATOM 3152 N N . ASP A 1 408 ? 3.297 21.518 18.697 1.00 81.56 408 ASP A N 1
ATOM 3153 C CA . ASP A 1 408 ? 2.000 22.191 18.731 1.00 81.56 408 ASP A CA 1
ATOM 3154 C C . ASP A 1 408 ? 1.745 22.933 17.408 1.00 81.56 408 ASP A C 1
ATOM 3156 O O . ASP A 1 408 ? 2.667 23.560 16.871 1.00 81.56 408 ASP A O 1
ATOM 3160 N N . PRO A 1 409 ? 0.509 22.899 16.878 1.00 66.12 409 PRO A N 1
ATOM 3161 C CA . PRO A 1 409 ? 0.138 23.727 15.739 1.00 66.12 409 PRO A CA 1
ATOM 3162 C C . PRO A 1 409 ? 0.226 25.202 16.150 1.00 66.12 409 PRO A C 1
ATOM 3164 O O . PRO A 1 409 ? -0.420 25.618 17.115 1.00 66.12 409 PRO A O 1
ATOM 3167 N N . SER A 1 410 ? 1.059 25.971 15.449 1.00 60.44 410 SER A N 1
ATOM 3168 C CA . SER A 1 410 ? 1.233 27.409 15.673 1.00 60.44 410 SER A CA 1
ATOM 3169 C C . SER A 1 410 ? 0.150 28.273 15.042 1.00 60.44 410 SER A C 1
ATOM 3171 O O . SER A 1 410 ? -0.474 27.843 14.044 1.00 60.44 410 SER A O 1
#

Radius of gyration: 27.77 Å; Cα contacts (8 Å, |Δi|>4): 329; chains: 1; bounding box: 68×76×72 Å

Nearest PDB structures (foldseek):
  4wz9-assembly1_B  TM=4.950E-01  e=3.059E-02  Anopheles gambiae
  4wz9-assembly1_A  TM=5.069E-01  e=7.794E-02  Anopheles gambiae
  7fas-assembly1_A  TM=1.363E-01  e=7.550E+00  Plasmodium falciparum 3D7